Protein AF-0000000067799748 (afdb_homodimer)

Secondary structure (DSSP, 8-state):
---HHHHHHHHSS--GGGHHHHHHHHHTS-HHHHHHHHSPPHHHHHHHHHHHHHHT-HHHHHHHHHHHHHHHT---SS--SS-SS--EEEEETTEEEEEEESSTT--EEEEESS--PPPHHHHHHHHHH-TTSEEEEETTEEEEE-------EEEE---TT-SSEEEEEETTTEEEEEES-HHHHHHHHGGGTTS-EEEEEETTEEEEEEE--/---HHHHHHHHSS--GGGHHHHHHHHHTS-HHHHHHHHSPPHHHHHHHHHHHHHHT-HHHHHHHHHHHHHHHT---SS--SS-SS--EEEEETTEEEEEEESSTT--EEEEESS--PPPHHHHHHHHHH-TTSEEEEETTEEEEE-------EEEE---TT-SSEEEEEETTTEEEEEES-HHHHHHHHGGGTTS-EEEEEETTEEEEEEE--

Radius of gyration: 33.28 Å; Cα contacts (8 Å, |Δi|>4): 737; chains: 2; bounding box: 41×107×62 Å

Organism: Streptococcus thermophilus (strain ATCC BAA-250 / LMG 18311) (NCBI:txid264199)

pLDDT: mean 95.63, std 4.51, range [60.34, 98.88]

Nearest PDB structures (foldseek):
  6cav-assembly3_C  TM=5.527E-01  e=1.254E+00  Staphylococcus aureus
  6cey-assembly1_A  TM=5.539E-01  e=3.756E+00  Staphylococcus aureus
  5iqe-assembly3_C  TM=5.454E-01  e=5.013E+00  Staphylococcus aureus
  4ork-assembly4_D  TM=4.408E-01  e=6.316E+00  Staphylococcus aureus
  6cav-assembly3_C  TM=5.536E-01  e=1.122E+00  Staphylococcus aureus

Structure (mmCIF, N/CA/C/O backbone):
data_AF-0000000067799748-model_v1
#
loop_
_entity.id
_entity.type
_entity.pdbx_description
1 polymer 'Cystathionine beta-lyase'
#
loop_
_atom_site.group_PDB
_atom_site.id
_atom_site.type_symbol
_atom_site.label_atom_id
_atom_site.label_alt_id
_atom_site.label_comp_id
_atom_site.label_asym_id
_atom_site.label_entity_id
_atom_site.label_seq_id
_atom_site.pdbx_PDB_ins_code
_atom_site.Cartn_x
_atom_site.Cartn_y
_atom_site.Cartn_z
_atom_site.occupancy
_atom_site.B_iso_or_equiv
_atom_site.auth_seq_id
_atom_site.auth_comp_id
_atom_site.auth_asym_id
_atom_site.auth_atom_id
_atom_site.pdbx_PDB_model_num
ATOM 1 N N . MET A 1 1 ? -21.672 -11.555 3.205 1 62.06 1 MET A N 1
ATOM 2 C CA . MET A 1 1 ? -21.219 -10.375 2.467 1 62.06 1 MET A CA 1
ATOM 3 C C . MET A 1 1 ? -19.719 -10.148 2.658 1 62.06 1 MET A C 1
ATOM 5 O O . MET A 1 1 ? -19.188 -10.406 3.736 1 62.06 1 MET A O 1
ATOM 9 N N . THR A 1 2 ? -19.016 -10.039 1.587 1 78.75 2 THR A N 1
ATOM 10 C CA . THR A 1 2 ? -17.578 -9.844 1.693 1 78.75 2 THR A CA 1
ATOM 11 C C . THR A 1 2 ? -17.266 -8.641 2.582 1 78.75 2 THR A C 1
ATOM 13 O O . THR A 1 2 ? -17.859 -7.578 2.441 1 78.75 2 THR A O 1
ATOM 16 N N . ASP A 1 3 ? -16.5 -8.992 3.641 1 93.56 3 ASP A N 1
ATOM 17 C CA . ASP A 1 3 ? -16.047 -7.918 4.523 1 93.56 3 ASP A CA 1
ATOM 18 C C . ASP A 1 3 ? -14.773 -7.27 3.998 1 93.56 3 ASP A C 1
ATOM 20 O O . ASP A 1 3 ? -13.672 -7.645 4.398 1 93.56 3 ASP A O 1
ATOM 24 N N . TYR A 1 4 ? -14.945 -6.273 3.139 1 96.44 4 TYR A N 1
ATOM 25 C CA . TYR A 1 4 ? -13.828 -5.617 2.469 1 96.44 4 TYR A CA 1
ATOM 26 C C . TYR A 1 4 ? -12.914 -4.941 3.48 1 96.44 4 TYR A C 1
ATOM 28 O O . TYR A 1 4 ? -11.695 -4.871 3.277 1 96.44 4 TYR A O 1
ATOM 36 N N . MET A 1 5 ? -13.484 -4.461 4.562 1 96.38 5 MET A N 1
ATOM 37 C CA . MET A 1 5 ? -12.68 -3.803 5.59 1 96.38 5 MET A CA 1
ATOM 38 C C . MET A 1 5 ? -11.719 -4.789 6.242 1 96.38 5 MET A C 1
ATOM 40 O O . MET A 1 5 ? -10.531 -4.492 6.402 1 96.38 5 MET A O 1
ATOM 44 N N . ASP A 1 6 ? -12.258 -5.902 6.594 1 96.88 6 ASP A N 1
ATOM 45 C CA 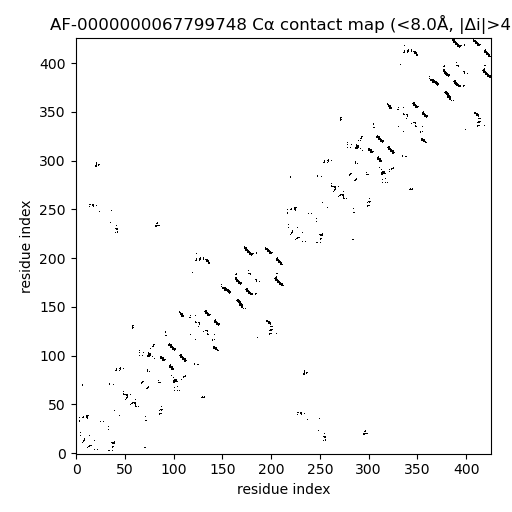. ASP A 1 6 ? -11.422 -6.93 7.211 1 96.88 6 ASP A CA 1
ATOM 46 C C . ASP A 1 6 ? -10.328 -7.402 6.25 1 96.88 6 ASP A C 1
ATOM 48 O O . ASP A 1 6 ? -9.188 -7.621 6.66 1 96.88 6 ASP A O 1
ATOM 52 N N . LEU A 1 7 ? -10.656 -7.566 4.996 1 97.56 7 LEU A N 1
ATOM 53 C CA . LEU A 1 7 ? -9.688 -7.992 3.99 1 97.56 7 LEU A CA 1
ATOM 54 C C . LEU A 1 7 ? -8.602 -6.938 3.807 1 97.56 7 LEU A C 1
ATOM 56 O O . LEU A 1 7 ? -7.422 -7.277 3.662 1 97.56 7 LEU A O 1
ATOM 60 N N . ALA A 1 8 ? -8.984 -5.684 3.818 1 97.44 8 ALA A N 1
ATOM 61 C CA . ALA A 1 8 ? -8.023 -4.594 3.672 1 97.44 8 ALA A CA 1
ATOM 62 C C . ALA A 1 8 ? -7.02 -4.594 4.82 1 97.44 8 ALA A C 1
ATOM 64 O O . ALA A 1 8 ? -5.824 -4.387 4.605 1 97.44 8 ALA A O 1
ATOM 65 N N . LEU A 1 9 ? -7.496 -4.824 6.016 1 96.81 9 LEU A N 1
ATOM 66 C CA . LEU A 1 9 ? -6.641 -4.84 7.199 1 96.81 9 LEU A CA 1
ATOM 67 C C . LEU A 1 9 ? -5.719 -6.055 7.188 1 96.81 9 LEU A C 1
ATOM 69 O O . LEU A 1 9 ? -4.57 -5.973 7.629 1 96.81 9 LEU A O 1
ATOM 73 N N . LYS A 1 10 ? -6.18 -7.113 6.668 1 96.31 10 LYS A N 1
ATOM 74 C CA . LYS A 1 10 ? -5.426 -8.367 6.684 1 96.31 10 LYS A CA 1
ATOM 75 C C . LYS A 1 10 ? -4.402 -8.406 5.551 1 96.31 10 LYS A C 1
ATOM 77 O O . LYS A 1 10 ? -3.268 -8.844 5.75 1 96.31 10 LYS A O 1
ATOM 82 N N . TYR A 1 11 ? -4.766 -7.895 4.328 1 95.94 11 TYR A N 1
ATOM 83 C CA . TYR A 1 11 ? -3.924 -8.125 3.16 1 95.94 11 TYR A CA 1
ATOM 84 C C . TYR A 1 11 ? -3.471 -6.801 2.547 1 95.94 11 TYR A C 1
ATOM 86 O O . TYR A 1 11 ? -2.465 -6.754 1.838 1 95.94 11 TYR A O 1
ATOM 94 N N . GLY A 1 12 ? -4.258 -5.699 2.746 1 94.44 12 GLY A N 1
ATOM 95 C CA . GLY A 1 12 ? -4.133 -4.504 1.926 1 94.44 12 GLY A CA 1
ATOM 96 C C . GLY A 1 12 ? -3.156 -3.49 2.492 1 94.44 12 GLY A C 1
ATOM 97 O O . GLY A 1 12 ? -2.98 -2.408 1.929 1 94.44 12 GLY A O 1
ATOM 98 N N . GLY A 1 13 ? -2.545 -3.783 3.623 1 93.88 13 GLY A N 1
ATOM 99 C CA . GLY A 1 13 ? -1.58 -2.871 4.215 1 93.88 13 GLY A CA 1
ATOM 100 C C . GLY A 1 13 ? -2.229 -1.753 5.012 1 93.88 13 GLY A C 1
ATOM 101 O O . GLY A 1 13 ? -1.591 -0.737 5.297 1 93.88 13 GLY A O 1
ATOM 102 N N . PHE A 1 14 ? -3.445 -1.828 5.324 1 96.88 14 PHE A N 1
ATOM 103 C CA . PHE A 1 14 ? -4.164 -0.849 6.133 1 96.88 14 PHE A CA 1
ATOM 104 C C . PHE A 1 14 ? -4.199 -1.275 7.594 1 96.88 14 PHE A C 1
ATOM 106 O O . PHE A 1 14 ? -4.059 -2.461 7.906 1 96.88 14 PHE A O 1
ATOM 113 N N . THR A 1 15 ? -4.301 -0.335 8.438 1 97.25 15 THR A N 1
ATOM 114 C CA . THR A 1 15 ? -4.422 -0.581 9.875 1 97.25 15 THR A CA 1
ATOM 115 C C . THR A 1 15 ? -5.734 -0.018 10.406 1 97.25 15 THR A C 1
ATOM 117 O O . THR A 1 15 ? -6.523 0.559 9.656 1 97.25 15 THR A O 1
ATOM 120 N N . SER A 1 16 ? -5.934 -0.187 11.711 1 96.75 16 SER A N 1
ATOM 121 C CA . SER A 1 16 ? -7.137 0.32 12.359 1 96.75 16 SER A CA 1
ATOM 122 C C . SER A 1 16 ? -7.215 1.841 12.266 1 96.75 16 SER A C 1
ATOM 124 O O . SER A 1 16 ? -8.305 2.414 12.289 1 96.75 16 SER A O 1
ATOM 126 N N . LEU A 1 17 ? -6.148 2.496 12.07 1 96.5 17 LEU A N 1
ATOM 127 C CA . LEU A 1 17 ? -6.09 3.953 11.984 1 96.5 17 LEU A CA 1
ATOM 128 C C . LEU A 1 17 ? -6.59 4.441 10.625 1 96.5 17 LEU A C 1
ATOM 130 O O . LEU A 1 17 ? -6.852 5.633 10.453 1 96.5 17 LEU A O 1
ATOM 134 N N . ASP A 1 18 ? -6.816 3.521 9.719 1 98.25 18 ASP A N 1
ATOM 135 C CA . ASP A 1 18 ? -7.195 3.885 8.352 1 98.25 18 ASP A CA 1
ATOM 136 C C . ASP A 1 18 ? -8.68 3.621 8.102 1 98.25 18 ASP A C 1
ATOM 138 O O . ASP A 1 18 ? -9.18 3.861 7.004 1 98.25 18 ASP A O 1
ATOM 142 N N . LYS A 1 19 ? -9.43 3.162 9.062 1 97.12 19 LYS A N 1
ATOM 143 C CA . LYS A 1 19 ? -10.758 2.592 8.859 1 97.12 19 LYS A CA 1
ATOM 144 C C . LYS A 1 19 ? -11.719 3.631 8.289 1 97.12 19 LYS A C 1
ATOM 146 O O . LYS A 1 19 ? -12.5 3.332 7.383 1 97.12 19 LYS A O 1
ATOM 151 N N . VAL A 1 20 ? -11.758 4.879 8.836 1 97.62 20 VAL A N 1
ATOM 152 C CA . VAL A 1 20 ? -12.688 5.902 8.375 1 97.62 20 VAL A CA 1
ATOM 153 C C . VAL A 1 20 ? -12.391 6.262 6.922 1 97.62 20 VAL A C 1
ATOM 155 O O . VAL A 1 20 ? -13.297 6.324 6.09 1 97.62 20 VAL A O 1
ATOM 158 N N . TYR A 1 21 ? -11.156 6.453 6.645 1 97.5 21 TYR A N 1
ATOM 159 C CA . TYR A 1 21 ? -10.719 6.746 5.281 1 97.5 21 TYR A CA 1
ATOM 160 C C . TYR A 1 21 ? -11.117 5.633 4.328 1 97.5 21 TYR A C 1
ATOM 162 O O . TYR A 1 21 ? -11.641 5.895 3.24 1 97.5 21 TYR A O 1
ATOM 170 N N . LEU A 1 22 ? -10.859 4.387 4.73 1 97.12 22 LEU A N 1
ATOM 171 C CA . LEU A 1 22 ? -11.148 3.221 3.908 1 97.12 22 LEU A CA 1
ATOM 172 C C . LEU A 1 22 ? -12.641 3.115 3.627 1 97.12 22 LEU A C 1
ATOM 174 O O . LEU A 1 22 ? -13.047 2.836 2.496 1 97.12 22 LEU A O 1
ATOM 178 N N . GLN A 1 23 ? -13.406 3.326 4.672 1 97.12 23 GLN A N 1
ATOM 179 C CA . GLN A 1 23 ? -14.859 3.271 4.512 1 97.12 23 GLN A CA 1
ATOM 180 C C . GLN A 1 23 ? -15.328 4.27 3.457 1 97.12 23 GLN A C 1
ATOM 182 O O . GLN A 1 23 ? -16.125 3.926 2.586 1 97.12 23 GLN A O 1
ATOM 187 N N . ASN A 1 24 ? -14.836 5.473 3.516 1 96.81 24 ASN A N 1
ATOM 188 C CA . ASN A 1 24 ? -15.211 6.508 2.557 1 96.81 24 ASN A CA 1
ATOM 189 C C . ASN A 1 24 ? -14.734 6.168 1.148 1 96.81 24 ASN A C 1
ATOM 191 O O . ASN A 1 24 ? -15.484 6.309 0.181 1 96.81 24 ASN A O 1
ATOM 195 N N . THR A 1 25 ? -13.469 5.684 1.046 1 96.25 25 THR A N 1
ATOM 196 C CA . THR A 1 25 ? -12.852 5.398 -0.243 1 96.25 25 THR A CA 1
ATOM 197 C C . THR A 1 25 ? -13.578 4.258 -0.951 1 96.25 25 THR A C 1
ATOM 199 O O . THR A 1 25 ? -13.82 4.324 -2.158 1 96.25 25 THR A O 1
ATOM 202 N N . LEU A 1 26 ? -13.953 3.221 -0.191 1 96.56 26 LEU A N 1
ATOM 203 C CA . LEU A 1 26 ? -14.547 2.021 -0.775 1 96.56 26 LEU A CA 1
ATOM 204 C C . LEU A 1 26 ? -16.031 2.238 -1.079 1 96.56 26 LEU A C 1
ATOM 206 O O . LEU A 1 26 ? -16.609 1.509 -1.883 1 96.56 26 LEU A O 1
ATOM 210 N N . SER A 1 27 ? -16.641 3.23 -0.465 1 94.69 27 SER A N 1
ATOM 211 C CA . SER A 1 27 ? -18.078 3.387 -0.496 1 94.69 27 SER A CA 1
ATOM 212 C C . SER A 1 27 ? -18.578 3.609 -1.918 1 94.69 27 SER A C 1
ATOM 214 O O . SER A 1 27 ? -19.703 3.211 -2.258 1 94.69 27 SER A O 1
ATOM 216 N N . ASP A 1 28 ? -17.828 4.16 -2.789 1 88.88 28 ASP A N 1
ATOM 217 C CA . ASP A 1 28 ? -18.312 4.492 -4.121 1 88.88 28 ASP A CA 1
ATOM 218 C C . ASP A 1 28 ? -17.75 3.535 -5.168 1 88.88 28 ASP A C 1
ATOM 220 O O . ASP A 1 28 ? -17.969 3.723 -6.367 1 88.88 28 ASP A O 1
ATOM 224 N N . LEU A 1 29 ? -17.125 2.518 -4.785 1 95.38 29 LEU A N 1
ATOM 225 C CA . LEU A 1 29 ? -16.5 1.579 -5.707 1 95.38 29 LEU A CA 1
ATOM 226 C C . LEU A 1 29 ? -17.375 0.35 -5.914 1 95.38 29 LEU A C 1
ATOM 228 O O . LEU A 1 29 ? -18.125 -0.037 -5.02 1 95.38 29 LEU A O 1
ATOM 232 N N . SER A 1 30 ? -17.312 -0.244 -7.125 1 95.81 30 SER A N 1
ATOM 233 C CA . SER A 1 30 ? -17.922 -1.551 -7.359 1 95.81 30 SER A CA 1
ATOM 234 C C . SER A 1 30 ? -17.188 -2.646 -6.594 1 95.81 30 SER A C 1
ATOM 236 O O . SER A 1 30 ? -16.094 -2.424 -6.086 1 95.81 30 SER A O 1
ATOM 238 N N . ASP A 1 31 ? -17.828 -3.822 -6.504 1 95.12 31 ASP A N 1
ATOM 239 C CA . ASP A 1 31 ? -17.203 -4.938 -5.793 1 95.12 31 ASP A CA 1
ATOM 240 C C . ASP A 1 31 ? -15.828 -5.258 -6.379 1 95.12 31 ASP A C 1
ATOM 242 O O . ASP A 1 31 ? -14.859 -5.453 -5.637 1 95.12 31 ASP A O 1
ATOM 246 N N . ASN A 1 32 ? -15.719 -5.25 -7.73 1 94.5 32 ASN A N 1
ATOM 247 C CA . ASN A 1 32 ? -14.445 -5.547 -8.375 1 94.5 32 ASN A CA 1
ATOM 248 C C . ASN A 1 32 ? -13.406 -4.469 -8.078 1 94.5 32 ASN A C 1
ATOM 250 O O . ASN A 1 32 ? -12.234 -4.777 -7.871 1 94.5 32 ASN A O 1
ATOM 254 N N . GLN A 1 33 ? -13.906 -3.246 -8.078 1 95.69 33 GLN A N 1
ATOM 255 C CA . GLN A 1 33 ? -13.008 -2.135 -7.789 1 95.69 33 GLN A CA 1
ATOM 256 C C . GLN A 1 33 ? -12.531 -2.17 -6.34 1 95.69 33 GLN A C 1
ATOM 258 O O . GLN A 1 33 ? -11.375 -1.855 -6.051 1 95.69 33 GLN A O 1
ATOM 263 N N . LYS A 1 34 ? -13.414 -2.516 -5.418 1 96.75 34 LYS A N 1
ATOM 264 C CA . LYS A 1 34 ? -13.047 -2.66 -4.012 1 96.75 34 LYS A CA 1
ATOM 265 C C . LYS A 1 34 ? -11.961 -3.719 -3.838 1 96.75 34 LYS A C 1
ATOM 267 O O . LYS A 1 34 ? -10.977 -3.494 -3.129 1 96.75 34 LYS A O 1
ATOM 272 N N . LEU A 1 35 ? -12.125 -4.82 -4.496 1 96.5 35 LEU A N 1
ATOM 273 C CA . LEU A 1 35 ? -11.148 -5.902 -4.398 1 96.5 35 LEU A CA 1
ATOM 274 C C . LEU A 1 35 ? -9.797 -5.465 -4.945 1 96.5 35 LEU A C 1
ATOM 276 O O . LEU A 1 35 ? -8.758 -5.738 -4.336 1 96.5 35 LEU A O 1
ATOM 280 N N . ALA A 1 36 ? -9.836 -4.781 -6.078 1 96.44 36 ALA A N 1
ATOM 281 C CA . ALA A 1 36 ? -8.586 -4.293 -6.656 1 96.44 36 ALA A CA 1
ATOM 282 C C . ALA A 1 36 ? -7.887 -3.316 -5.715 1 96.44 36 ALA A C 1
ATOM 284 O O . ALA A 1 36 ? -6.664 -3.342 -5.578 1 96.44 36 ALA A O 1
ATOM 285 N N . PHE A 1 37 ? -8.664 -2.506 -5.082 1 96.81 37 PHE A N 1
ATOM 286 C CA . PHE A 1 37 ? -8.141 -1.466 -4.203 1 96.81 37 PHE A CA 1
ATOM 287 C C . PHE A 1 37 ? -7.41 -2.078 -3.012 1 96.81 37 PHE A C 1
ATOM 289 O O . PHE A 1 37 ? -6.402 -1.538 -2.549 1 96.81 37 PHE A O 1
ATOM 296 N N . ILE A 1 38 ? -7.895 -3.248 -2.533 1 97.38 38 ILE A N 1
ATOM 297 C CA . ILE A 1 38 ? -7.355 -3.779 -1.286 1 97.38 38 ILE A CA 1
ATOM 298 C C . ILE A 1 38 ? -6.371 -4.906 -1.59 1 97.38 38 ILE A C 1
ATOM 300 O O . ILE A 1 38 ? -5.777 -5.484 -0.676 1 97.38 38 ILE A O 1
ATOM 304 N N . THR A 1 39 ? -6.168 -5.293 -2.814 1 97.94 39 THR A N 1
ATOM 305 C CA . THR A 1 39 ? -5.234 -6.344 -3.217 1 97.94 39 THR A CA 1
ATOM 306 C C . THR A 1 39 ? -3.807 -5.809 -3.26 1 97.94 39 THR A C 1
ATOM 308 O O . THR A 1 39 ? -3.549 -4.758 -3.85 1 97.94 39 THR A O 1
ATOM 311 N N . PRO A 1 40 ? -2.861 -6.504 -2.643 1 97.69 40 PRO A N 1
ATOM 312 C CA . PRO A 1 40 ? -1.464 -6.086 -2.76 1 97.69 40 PRO A CA 1
ATOM 313 C C . PRO A 1 40 ? -0.963 -6.094 -4.203 1 97.69 40 PRO A C 1
ATOM 315 O O . PRO A 1 40 ? -1.435 -6.891 -5.02 1 97.69 40 PRO A O 1
ATOM 318 N N . PRO A 1 41 ? -0.02 -5.223 -4.5 1 97.44 41 PRO A N 1
ATOM 319 C CA . PRO A 1 41 ? 0.591 -5.25 -5.832 1 97.44 41 PRO A CA 1
ATOM 320 C C . PRO A 1 41 ? 1.232 -6.598 -6.156 1 97.44 41 PRO A C 1
ATOM 322 O O . PRO A 1 41 ? 1.677 -7.309 -5.25 1 97.44 41 PRO A O 1
ATOM 325 N N . PRO A 1 42 ? 1.328 -6.863 -7.465 1 98.38 42 PRO A N 1
ATOM 326 C CA . PRO A 1 42 ? 1.967 -8.109 -7.887 1 98.38 42 PRO A CA 1
ATOM 327 C C . PRO A 1 42 ? 3.371 -8.281 -7.312 1 98.38 42 PRO A C 1
ATOM 329 O O . PRO A 1 42 ? 3.732 -9.375 -6.871 1 98.38 42 PRO A O 1
ATOM 332 N N . SER A 1 43 ? 4.164 -7.262 -7.281 1 98.19 43 SER A N 1
ATOM 333 C CA . SER A 1 43 ? 5.531 -7.336 -6.773 1 98.19 43 SER A CA 1
ATOM 334 C C . SER A 1 43 ? 5.551 -7.785 -5.316 1 98.19 43 SER A C 1
ATOM 336 O O . SER A 1 43 ? 6.422 -8.562 -4.91 1 98.19 43 SER A O 1
ATOM 338 N N . VAL A 1 44 ? 4.605 -7.289 -4.551 1 97.88 44 VAL A N 1
ATOM 339 C CA . VAL A 1 44 ? 4.531 -7.629 -3.133 1 97.88 44 VAL A CA 1
ATOM 340 C C . VAL A 1 44 ? 4.098 -9.086 -2.975 1 97.88 44 VAL A C 1
ATOM 342 O O . VAL A 1 44 ? 4.688 -9.836 -2.189 1 97.88 44 VAL A O 1
ATOM 345 N N . ILE A 1 45 ? 3.09 -9.5 -3.707 1 98.69 45 ILE A N 1
ATOM 346 C CA . ILE A 1 45 ? 2.6 -10.875 -3.658 1 98.69 45 ILE A CA 1
ATOM 347 C C . ILE A 1 45 ? 3.723 -11.836 -4.039 1 98.69 45 ILE A C 1
ATOM 349 O O . ILE A 1 45 ? 3.938 -12.844 -3.363 1 98.69 45 ILE A O 1
ATOM 353 N N . ASN A 1 46 ? 4.426 -11.523 -5.086 1 98.69 46 ASN A N 1
ATOM 354 C CA . ASN A 1 46 ? 5.52 -12.375 -5.539 1 98.69 46 ASN A CA 1
ATOM 355 C C . ASN A 1 46 ? 6.664 -12.406 -4.527 1 98.69 46 ASN A C 1
ATOM 357 O O . ASN A 1 46 ? 7.285 -13.445 -4.316 1 98.69 46 ASN A O 1
ATOM 361 N N . ALA A 1 47 ? 6.918 -11.266 -3.918 1 98.44 47 ALA A N 1
ATOM 362 C CA . ALA A 1 47 ? 7.969 -11.211 -2.904 1 98.44 47 ALA A CA 1
ATOM 363 C C . ALA A 1 47 ? 7.617 -12.086 -1.705 1 98.44 47 ALA A C 1
ATOM 365 O O . ALA A 1 47 ? 8.461 -12.844 -1.216 1 98.44 47 ALA A O 1
ATOM 366 N N . TYR A 1 48 ? 6.41 -11.969 -1.231 1 98.38 48 TYR A N 1
ATOM 367 C CA . TYR A 1 48 ? 5.992 -12.781 -0.091 1 98.38 48 TYR A CA 1
ATOM 368 C C . TYR A 1 48 ? 5.977 -14.258 -0.448 1 98.38 48 TYR A C 1
ATOM 370 O O . TYR A 1 48 ? 6.422 -15.102 0.341 1 98.38 48 TYR A O 1
ATOM 378 N N . PHE A 1 49 ? 5.516 -14.594 -1.574 1 98.88 49 PHE A N 1
ATOM 379 C CA . PHE A 1 49 ? 5.523 -15.969 -2.049 1 98.88 49 PHE A CA 1
ATOM 380 C C . PHE A 1 49 ? 6.938 -16.531 -2.049 1 98.88 49 PHE A C 1
ATOM 382 O O . PHE A 1 49 ? 7.176 -17.625 -1.537 1 98.88 49 PHE A O 1
ATOM 389 N N . ALA A 1 50 ? 7.832 -15.805 -2.641 1 98.69 50 ALA A N 1
ATOM 390 C CA . ALA A 1 50 ? 9.219 -16.234 -2.742 1 98.69 50 ALA A CA 1
ATOM 391 C C . ALA A 1 50 ? 9.836 -16.438 -1.36 1 98.69 50 ALA A C 1
ATOM 393 O O . ALA A 1 50 ? 10.586 -17.391 -1.135 1 98.69 50 ALA A O 1
ATOM 394 N N . GLU A 1 51 ? 9.516 -15.539 -0.479 1 98.81 51 GLU A N 1
ATOM 395 C CA . GLU A 1 51 ? 10.047 -15.641 0.877 1 98.81 51 GLU A CA 1
ATOM 396 C C . GLU A 1 51 ? 9.539 -16.891 1.575 1 98.81 51 GLU A C 1
ATOM 398 O O . GLU A 1 51 ? 10.32 -17.625 2.188 1 98.81 51 GLU A O 1
ATOM 403 N N . ILE A 1 52 ? 8.289 -17.125 1.483 1 98.75 52 ILE A N 1
ATOM 404 C CA . ILE A 1 52 ? 7.707 -18.297 2.107 1 98.75 52 ILE A CA 1
ATOM 405 C C . ILE A 1 52 ? 8.266 -19.562 1.451 1 98.75 52 ILE A C 1
ATOM 407 O O . ILE A 1 52 ? 8.602 -20.531 2.139 1 98.75 52 ILE A O 1
ATOM 411 N N . TYR A 1 53 ? 8.414 -19.516 0.159 1 98.81 53 TYR A N 1
ATOM 412 C CA . TYR A 1 53 ? 8.969 -20.641 -0.59 1 98.81 53 TYR A CA 1
ATOM 413 C C . TYR A 1 53 ? 10.367 -20.984 -0.091 1 98.81 53 TYR A C 1
ATOM 415 O O . TYR A 1 53 ? 10.688 -22.156 0.11 1 98.81 53 TYR A O 1
ATOM 423 N N . GLN A 1 54 ? 11.164 -19.953 0.119 1 98.5 54 GLN A N 1
ATOM 424 C CA . GLN A 1 54 ? 12.562 -20.125 0.498 1 98.5 54 GLN A CA 1
ATOM 425 C C . GLN A 1 54 ? 12.688 -20.5 1.973 1 98.5 54 GLN A C 1
ATOM 427 O O . GLN A 1 54 ? 13.484 -21.375 2.332 1 98.5 54 GLN A O 1
ATOM 432 N N . LYS A 1 55 ? 11.852 -19.906 2.801 1 98.62 55 LYS A N 1
ATOM 433 C CA . LYS A 1 55 ? 12.047 -20.016 4.242 1 98.62 55 LYS A CA 1
ATOM 434 C C . LYS A 1 55 ? 11.258 -21.188 4.82 1 98.62 55 LYS A C 1
ATOM 436 O O . LYS A 1 55 ? 11.602 -21.719 5.875 1 98.62 55 LYS A O 1
ATOM 441 N N . GLN A 1 56 ? 10.234 -21.484 4.199 1 98.62 56 GLN A N 1
ATOM 442 C CA . GLN A 1 56 ? 9.367 -22.547 4.723 1 98.62 56 GLN A CA 1
ATOM 443 C C . GLN A 1 56 ? 9.328 -23.75 3.781 1 98.62 56 GLN A C 1
ATOM 445 O O . GLN A 1 56 ? 10.047 -24.719 3.98 1 98.62 56 GLN A O 1
ATOM 450 N N . SER A 1 57 ? 8.508 -23.641 2.666 1 98.62 57 SER A N 1
ATOM 451 C CA . SER A 1 57 ? 8.414 -24.75 1.707 1 98.62 57 SER A CA 1
ATOM 452 C C . SER A 1 57 ? 7.59 -24.344 0.49 1 98.62 57 SER A C 1
ATOM 454 O O . SER A 1 57 ? 6.805 -23.391 0.551 1 98.62 57 SER A O 1
ATOM 456 N N . PRO A 1 58 ? 7.746 -25.094 -0.563 1 98.62 58 PRO A N 1
ATOM 457 C CA . PRO A 1 58 ? 6.859 -24.875 -1.709 1 98.62 58 PRO A CA 1
ATOM 458 C C . PRO A 1 58 ? 5.379 -24.969 -1.341 1 98.62 58 PRO A C 1
ATOM 460 O O . PRO A 1 58 ? 4.566 -24.172 -1.797 1 98.62 58 PRO A O 1
ATOM 463 N N . GLU A 1 59 ? 5.09 -25.922 -0.511 1 98.56 59 GLU A N 1
ATOM 464 C CA . GLU A 1 59 ? 3.699 -26.125 -0.117 1 98.56 59 GLU A CA 1
ATOM 465 C C . GLU A 1 59 ? 3.174 -24.922 0.672 1 98.56 59 GLU A C 1
ATOM 467 O O . GLU A 1 59 ? 2.057 -24.453 0.438 1 98.56 59 GLU A O 1
ATOM 472 N N . ALA A 1 60 ? 3.98 -24.453 1.571 1 98.81 60 ALA A N 1
ATOM 473 C CA . ALA A 1 60 ? 3.58 -23.281 2.354 1 98.81 60 ALA A CA 1
ATOM 474 C C . ALA A 1 60 ? 3.338 -22.078 1.453 1 98.81 60 ALA A C 1
ATOM 476 O O . ALA A 1 60 ? 2.387 -21.312 1.661 1 98.81 60 ALA A O 1
ATOM 477 N N . ALA A 1 61 ? 4.176 -21.891 0.482 1 98.81 61 ALA A N 1
ATOM 478 C CA . ALA A 1 61 ? 4.051 -20.766 -0.443 1 98.81 61 ALA A CA 1
ATOM 479 C C . ALA A 1 61 ? 2.775 -20.875 -1.272 1 98.81 61 ALA A C 1
ATOM 481 O O . ALA A 1 61 ? 2.051 -19.891 -1.438 1 98.81 61 ALA A O 1
ATOM 482 N N . THR A 1 62 ? 2.539 -22.078 -1.762 1 98.81 62 THR A N 1
ATOM 483 C CA . THR A 1 62 ? 1.344 -22.25 -2.58 1 98.81 62 THR A CA 1
ATOM 484 C C . THR A 1 62 ? 0.085 -22.141 -1.724 1 98.81 62 THR A C 1
ATOM 486 O O . THR A 1 62 ? -0.952 -21.672 -2.189 1 98.81 62 THR A O 1
ATOM 489 N N . ASP A 1 63 ? 0.12 -22.594 -0.459 1 98.62 63 ASP A N 1
ATOM 490 C CA . ASP A 1 63 ? -1.003 -22.422 0.457 1 98.62 63 ASP A CA 1
ATOM 491 C C . ASP A 1 63 ? -1.304 -20.953 0.685 1 98.62 63 ASP A C 1
ATOM 493 O O . ASP A 1 63 ? -2.467 -20.547 0.695 1 98.62 63 ASP A O 1
ATOM 497 N N . TYR A 1 64 ? -0.309 -20.203 0.89 1 98.5 64 TYR A N 1
ATOM 498 C CA . TYR A 1 64 ? -0.447 -18.766 1.019 1 98.5 64 TYR A CA 1
ATOM 499 C C . TYR A 1 64 ? -1.162 -18.172 -0.192 1 98.5 64 TYR A C 1
ATOM 501 O O . TYR A 1 64 ? -2.133 -17.422 -0.045 1 98.5 64 TYR A O 1
ATOM 509 N N . TYR A 1 65 ? -0.632 -18.5 -1.345 1 98.81 65 TYR A N 1
ATOM 510 C CA . TYR A 1 65 ? -1.174 -17.906 -2.564 1 98.81 65 TYR A CA 1
ATOM 511 C C . TYR A 1 65 ? -2.6 -18.391 -2.814 1 98.81 65 TYR A C 1
ATOM 513 O O . TYR A 1 65 ? -3.436 -17.625 -3.312 1 98.81 65 TYR A O 1
ATOM 521 N N . LEU A 1 66 ? -2.875 -19.594 -2.492 1 98.69 66 LEU A N 1
ATOM 522 C CA . LEU A 1 66 ? -4.234 -20.109 -2.633 1 98.69 66 LEU A CA 1
ATOM 523 C C . LEU A 1 66 ? -5.199 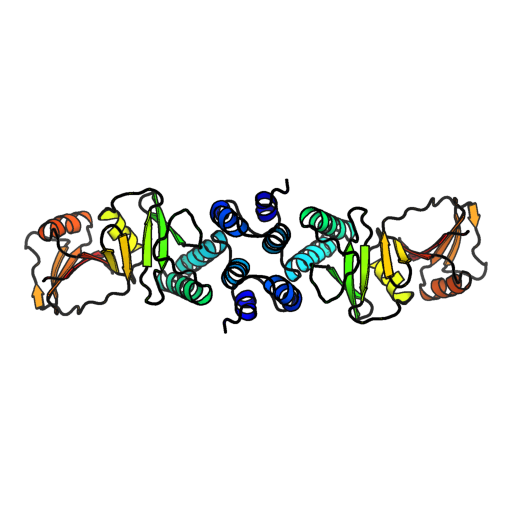-19.344 -1.741 1 98.69 66 LEU A C 1
ATOM 525 O O . LEU A 1 66 ? -6.289 -18.969 -2.18 1 98.69 66 LEU A O 1
ATOM 529 N N . GLU A 1 67 ? -4.844 -19.188 -0.547 1 98.25 67 GLU A N 1
ATOM 530 C CA . GLU A 1 67 ? -5.676 -18.422 0.377 1 98.25 67 GLU A CA 1
ATOM 531 C C . GLU A 1 67 ? -5.926 -17.016 -0.143 1 98.25 67 GLU A C 1
ATOM 533 O O . GLU A 1 67 ? -7.062 -16.531 -0.121 1 98.25 67 GLU A O 1
ATOM 538 N N . LEU A 1 68 ? -4.879 -16.375 -0.582 1 98.19 68 LEU A N 1
ATOM 539 C CA . LEU A 1 68 ? -5.004 -15.031 -1.147 1 98.19 68 LEU A CA 1
ATOM 540 C C . LEU A 1 68 ? -5.973 -15.023 -2.326 1 98.19 68 LEU A C 1
ATOM 542 O O . LEU A 1 68 ? -6.812 -14.133 -2.445 1 98.19 68 LEU A O 1
ATOM 546 N N . SER A 1 69 ? -5.801 -16 -3.164 1 98.44 69 SER A N 1
ATOM 547 C CA . SER A 1 69 ? -6.641 -16.094 -4.355 1 98.44 69 SER A CA 1
ATOM 548 C C . SER A 1 69 ? -8.109 -16.25 -3.982 1 98.44 69 SER A C 1
ATOM 550 O O . SER A 1 69 ? -8.984 -15.656 -4.617 1 98.44 69 SER A O 1
ATOM 552 N N . LYS A 1 70 ? -8.336 -17.031 -2.998 1 97.75 70 LYS A N 1
ATOM 553 C CA . LYS A 1 70 ? -9.703 -17.25 -2.529 1 97.75 70 LYS A CA 1
ATOM 554 C C . LYS A 1 70 ? -10.297 -15.969 -1.944 1 97.75 70 LYS A C 1
ATOM 556 O O . LYS A 1 70 ? -11.414 -15.586 -2.289 1 97.75 70 LYS A O 1
ATOM 561 N N . GLU A 1 71 ? -9.578 -15.336 -1.123 1 97.25 71 GLU A N 1
ATOM 562 C CA . GLU A 1 71 ? -10.078 -14.203 -0.36 1 97.25 71 GLU A CA 1
ATOM 563 C C . GLU A 1 71 ? -10.211 -12.961 -1.24 1 97.25 71 GLU A C 1
ATOM 565 O O . GLU A 1 71 ? -11.125 -12.156 -1.048 1 97.25 71 GLU A O 1
ATOM 570 N N . LEU A 1 72 ? -9.375 -12.82 -2.24 1 97.62 72 LEU A N 1
ATOM 571 C CA . LEU A 1 72 ? -9.328 -11.586 -3.016 1 97.62 72 LEU A CA 1
ATOM 572 C C . LEU A 1 72 ? -9.789 -11.836 -4.449 1 97.62 72 LEU A C 1
ATOM 574 O O . LEU A 1 72 ? -9.656 -10.953 -5.305 1 97.62 72 LEU A O 1
ATOM 578 N N . ASN A 1 73 ? -10.289 -13.023 -4.676 1 97.06 73 ASN A N 1
ATOM 579 C CA . ASN A 1 73 ? -10.852 -13.367 -5.977 1 97.06 73 ASN A CA 1
ATOM 580 C C . ASN A 1 73 ? -9.82 -13.203 -7.094 1 97.06 73 ASN A C 1
ATOM 582 O O . ASN A 1 73 ? -10.07 -12.5 -8.07 1 97.06 73 ASN A O 1
ATOM 586 N N . LEU A 1 74 ? -8.711 -13.898 -6.941 1 98.12 74 LEU A N 1
ATOM 587 C CA . LEU A 1 74 ? -7.633 -13.773 -7.914 1 98.12 74 LEU A CA 1
ATOM 588 C C . LEU A 1 74 ? -7.637 -14.945 -8.891 1 98.12 74 LEU A C 1
ATOM 590 O O . LEU A 1 74 ? -6.734 -15.078 -9.719 1 98.12 74 LEU A O 1
ATOM 594 N N . PHE A 1 75 ? -8.648 -15.844 -8.844 1 98.56 75 PHE A N 1
ATOM 595 C CA . PHE A 1 75 ? -8.758 -16.953 -9.781 1 98.56 75 PHE A CA 1
ATOM 596 C C . PHE A 1 75 ? -8.859 -16.438 -11.211 1 98.56 75 PHE A C 1
ATOM 598 O O . PHE A 1 75 ? -9.547 -15.453 -11.477 1 98.56 75 PHE A O 1
ATOM 605 N N . ASN A 1 76 ? -8.164 -17.109 -12.102 1 97.44 76 ASN A N 1
ATOM 606 C CA . ASN A 1 76 ? -8.164 -16.734 -13.508 1 97.44 76 ASN A CA 1
ATOM 607 C C . ASN A 1 76 ? -8.07 -17.938 -14.422 1 97.44 76 ASN A C 1
ATOM 609 O O . ASN A 1 76 ? -6.988 -18.516 -14.602 1 97.44 76 ASN A O 1
ATOM 613 N N . PRO A 1 77 ? -9.156 -18.297 -15.062 1 96.25 77 PRO A N 1
ATOM 614 C CA . PRO A 1 77 ? -9.148 -19.484 -15.93 1 96.25 77 PRO A CA 1
ATOM 615 C C . PRO A 1 77 ? -8.469 -19.234 -17.266 1 96.25 77 PRO A C 1
ATOM 617 O O . PRO A 1 77 ? -8.172 -20.172 -18.016 1 96.25 77 PRO A O 1
ATOM 620 N N . VAL A 1 78 ? -8.297 -17.969 -17.656 1 95.62 78 VAL A N 1
ATOM 621 C CA . VAL A 1 78 ? -7.656 -17.625 -18.922 1 95.62 78 VAL A CA 1
ATOM 622 C C . VAL A 1 78 ? -6.602 -16.547 -18.688 1 95.62 78 VAL A C 1
ATOM 624 O O . VAL A 1 78 ? -6.73 -15.43 -19.188 1 95.62 78 VAL A O 1
ATOM 627 N N . PRO A 1 79 ? -5.559 -16.906 -18.016 1 96.25 79 PRO A N 1
ATOM 628 C CA . PRO A 1 79 ? -4.566 -15.898 -17.641 1 96.25 79 PRO A CA 1
ATOM 629 C C . PRO A 1 79 ? -3.635 -15.531 -18.797 1 96.25 79 PRO A C 1
ATOM 631 O O . PRO A 1 79 ? -3.496 -16.297 -19.75 1 96.25 79 PRO A O 1
ATOM 634 N N . SER A 1 80 ? -3.078 -14.406 -18.734 1 96.31 80 SER A N 1
ATOM 635 C CA . SER A 1 80 ? -2.045 -13.922 -19.641 1 96.31 80 SER A CA 1
ATOM 636 C C . SER A 1 80 ? -1.18 -12.859 -18.969 1 96.31 80 SER A C 1
ATOM 638 O O . SER A 1 80 ? -1.45 -12.453 -17.844 1 96.31 80 SER A O 1
ATOM 640 N N . PHE A 1 81 ? -0.197 -12.43 -19.688 1 97.44 81 PHE A N 1
ATOM 641 C CA . PHE A 1 81 ? 0.695 -11.406 -19.156 1 97.44 81 PHE A CA 1
ATOM 642 C C . PHE A 1 81 ? 0.088 -10.023 -19.312 1 97.44 81 PHE A C 1
ATOM 644 O O . PHE A 1 81 ? 0.677 -9.023 -18.891 1 97.44 81 PHE A O 1
ATOM 651 N N . ASP A 1 82 ? -1.135 -10.133 -19.938 1 96.69 82 ASP A N 1
ATOM 652 C CA . ASP A 1 82 ? -1.976 -8.953 -19.75 1 96.69 82 ASP A CA 1
ATOM 653 C C . ASP A 1 82 ? -2.609 -8.945 -18.375 1 96.69 82 ASP A C 1
ATOM 655 O O . ASP A 1 82 ? -3.781 -9.289 -18.219 1 96.69 82 ASP A O 1
ATOM 659 N N . GLU A 1 83 ? -2.041 -8.828 -17.469 1 96.56 83 GLU A N 1
ATOM 660 C CA . GLU A 1 83 ? -2.168 -9 -16.031 1 96.56 83 GLU A CA 1
ATOM 661 C C . GLU A 1 83 ? -3.309 -8.148 -15.469 1 96.56 83 GLU A C 1
ATOM 663 O O . GLU A 1 83 ? -3.072 -7.188 -14.742 1 96.56 83 GLU A O 1
ATOM 668 N N . HIS A 1 84 ? -4.52 -8.664 -15.633 1 95.94 84 HIS A N 1
ATOM 669 C CA . HIS A 1 84 ? -5.695 -8.047 -15.031 1 95.94 84 HIS A CA 1
ATOM 670 C C . HIS A 1 84 ? -5.836 -8.43 -13.562 1 95.94 84 HIS A C 1
ATOM 672 O O . HIS A 1 84 ? -6.504 -7.734 -12.797 1 95.94 84 HIS A O 1
ATOM 678 N N . LYS A 1 85 ? -5.281 -9.547 -13.227 1 97.19 85 LYS A N 1
ATOM 679 C CA . LYS A 1 85 ? -5.121 -10.023 -11.859 1 97.19 85 LYS A CA 1
ATOM 680 C C . LYS A 1 85 ? -3.68 -10.445 -11.586 1 97.19 85 LYS A C 1
ATOM 682 O O . LYS A 1 85 ? -3 -10.969 -12.469 1 97.19 85 LYS A O 1
ATOM 687 N N . PRO A 1 86 ? -3.279 -10.227 -10.32 1 98.25 86 PRO A N 1
ATOM 688 C CA . PRO A 1 86 ? -1.928 -10.688 -9.992 1 98.25 86 PRO A CA 1
ATOM 689 C C . PRO A 1 86 ? -1.755 -12.195 -10.18 1 98.25 86 PRO A C 1
ATOM 691 O O . PRO A 1 86 ? -2.709 -12.953 -10.016 1 98.25 86 PRO A O 1
ATOM 694 N N . PHE A 1 87 ? -0.538 -12.57 -10.586 1 98.75 87 PHE A N 1
ATOM 695 C CA . PHE A 1 87 ? -0.138 -13.977 -10.625 1 98.75 87 PHE A CA 1
ATOM 696 C C . PHE A 1 87 ? 1.31 -14.141 -10.18 1 98.75 87 PHE A C 1
ATOM 698 O O . PHE A 1 87 ? 2.029 -13.148 -10.008 1 98.75 87 PHE A O 1
ATOM 705 N N . ILE A 1 88 ? 1.702 -15.383 -9.938 1 98.88 88 ILE A N 1
ATOM 706 C CA . ILE A 1 88 ? 3.068 -15.68 -9.523 1 98.88 88 ILE A CA 1
ATOM 707 C C . ILE A 1 88 ? 3.959 -15.82 -10.758 1 98.88 88 ILE A C 1
ATOM 709 O O . ILE A 1 88 ? 3.613 -16.531 -11.703 1 98.88 88 ILE A O 1
ATOM 713 N N . ARG A 1 89 ? 5.047 -15.133 -10.727 1 98.44 89 ARG A N 1
ATOM 714 C CA . ARG A 1 89 ? 6.008 -15.203 -11.82 1 98.44 89 ARG A CA 1
ATOM 715 C C . ARG A 1 89 ? 7.039 -16.297 -11.578 1 98.44 89 ARG A C 1
ATOM 717 O O . ARG A 1 89 ? 7.508 -16.484 -10.453 1 98.44 89 ARG A O 1
ATOM 724 N N . LEU A 1 90 ? 7.309 -17 -12.602 1 97.88 90 LEU A N 1
ATOM 725 C CA . LEU A 1 90 ? 8.297 -18.078 -12.578 1 97.88 90 LEU A CA 1
ATOM 726 C C . LEU A 1 90 ? 9.32 -17.891 -13.695 1 97.88 90 LEU A C 1
ATOM 728 O O . LEU A 1 90 ? 9.016 -17.297 -14.727 1 97.88 90 LEU A O 1
ATOM 732 N N . ASN A 1 91 ? 10.508 -18.312 -13.453 1 96.75 91 ASN A N 1
ATOM 733 C CA . ASN A 1 91 ? 11.531 -18.484 -14.484 1 96.75 91 ASN A CA 1
ATOM 734 C C . ASN A 1 91 ? 11.852 -19.953 -14.719 1 96.75 91 ASN A C 1
ATOM 736 O O . ASN A 1 91 ? 12.422 -20.625 -13.859 1 96.75 91 ASN A O 1
ATOM 740 N N . LEU A 1 92 ? 11.406 -20.469 -15.875 1 95.94 92 LEU A N 1
ATOM 741 C CA . LEU A 1 92 ? 11.648 -21.859 -16.25 1 95.94 92 LEU A CA 1
ATOM 742 C C . LEU A 1 92 ? 12.508 -21.938 -17.516 1 95.94 92 LEU A C 1
ATOM 744 O O . LEU A 1 92 ? 12.086 -21.5 -18.578 1 95.94 92 LEU A O 1
ATOM 748 N N . SER A 1 93 ? 13.703 -22.531 -17.344 1 94.38 93 SER A N 1
ATOM 749 C CA . SER A 1 93 ? 14.648 -22.688 -18.438 1 94.38 93 SER A CA 1
ATOM 750 C C . SER A 1 93 ? 14.945 -21.344 -19.109 1 94.38 93 SER A C 1
ATOM 752 O O . SER A 1 93 ? 14.961 -21.25 -20.328 1 94.38 93 SER A O 1
ATOM 754 N N . GLY A 1 94 ? 14.977 -20.297 -18.312 1 94.06 94 GLY A N 1
ATOM 755 C CA . GLY A 1 94 ? 15.344 -18.969 -18.766 1 94.06 94 GLY A CA 1
ATOM 756 C C . GLY A 1 94 ? 14.188 -18.203 -19.391 1 94.06 94 GLY A C 1
ATOM 757 O O . GLY A 1 94 ? 14.375 -17.125 -19.938 1 94.06 94 GLY A O 1
ATOM 758 N N . LYS A 1 95 ? 13.062 -18.812 -19.297 1 95.69 95 LYS A N 1
ATOM 759 C CA . LYS A 1 95 ? 11.883 -18.172 -19.875 1 95.69 95 LYS A CA 1
ATOM 760 C C . LYS A 1 95 ? 10.906 -17.734 -18.781 1 95.69 95 LYS A C 1
ATOM 762 O O . LYS A 1 95 ? 10.852 -18.344 -17.719 1 95.69 95 LYS A O 1
ATOM 767 N N . SER A 1 96 ? 10.086 -16.766 -19.156 1 97.06 96 SER A N 1
ATOM 768 C CA . SER A 1 96 ? 9.133 -16.219 -18.203 1 97.06 96 SER A CA 1
ATOM 769 C C . SER A 1 96 ? 7.797 -16.953 -18.25 1 97.06 96 SER A C 1
ATOM 771 O O . SER A 1 96 ? 7.184 -17.062 -19.312 1 97.06 96 SER A O 1
ATOM 773 N N . TYR A 1 97 ? 7.375 -17.422 -17.109 1 97.81 97 TYR A N 1
ATOM 774 C CA . TYR A 1 97 ? 6.082 -18.078 -16.938 1 97.81 97 TYR A CA 1
ATOM 775 C C . TYR A 1 97 ? 5.312 -17.469 -15.766 1 97.81 97 TYR A C 1
ATOM 777 O O . TYR A 1 97 ? 5.895 -16.766 -14.93 1 97.81 97 TYR A O 1
ATOM 785 N N . GLY A 1 98 ? 4.043 -17.672 -15.773 1 98.31 98 GLY A N 1
ATOM 786 C CA . GLY A 1 98 ? 3.184 -17.344 -14.641 1 98.31 98 GLY A CA 1
ATOM 787 C C . GLY A 1 98 ? 2.342 -18.531 -14.188 1 98.31 98 GLY A C 1
ATOM 788 O O . GLY A 1 98 ? 2.096 -19.453 -14.961 1 98.31 98 GLY A O 1
ATOM 789 N N . PHE A 1 99 ? 2.027 -18.516 -12.906 1 98.06 99 PHE A N 1
ATOM 790 C CA . PHE A 1 99 ? 0.993 -19.469 -12.523 1 98.06 99 PHE A CA 1
ATOM 791 C C . PHE A 1 99 ? -0.056 -18.797 -11.641 1 98.06 99 PHE A C 1
ATOM 793 O O . PHE A 1 99 ? 0.239 -17.828 -10.945 1 98.06 99 PHE A O 1
ATOM 800 N N . CYS A 1 100 ? -1.277 -19.203 -11.805 1 98.75 100 CYS A N 1
ATOM 801 C CA . CYS A 1 100 ? -2.418 -18.844 -10.969 1 98.75 100 CYS A CA 1
ATOM 802 C C . CYS A 1 100 ? -3.385 -20.016 -10.828 1 98.75 100 CYS A C 1
ATOM 804 O O . CYS A 1 100 ? -3.193 -21.062 -11.445 1 98.75 100 CYS A O 1
ATOM 806 N N . TYR A 1 101 ? -4.289 -19.812 -9.938 1 98.81 101 TYR A N 1
ATOM 807 C CA . TYR A 1 101 ? -5.277 -20.859 -9.758 1 98.81 101 TYR A CA 1
ATOM 808 C C . TYR A 1 101 ? -6.508 -20.609 -10.625 1 98.81 101 TYR A C 1
ATOM 810 O O . TYR A 1 101 ? -6.961 -19.484 -10.75 1 98.81 101 TYR A O 1
ATOM 818 N N . GLU A 1 102 ? -6.988 -21.703 -11.125 1 97.38 102 GLU A N 1
ATOM 819 C CA . GLU A 1 102 ? -8.18 -21.641 -11.969 1 97.38 102 GLU A CA 1
ATOM 820 C C . GLU A 1 102 ? -9.438 -21.406 -11.133 1 97.38 102 GLU A C 1
ATOM 822 O O . GLU A 1 102 ? -10.352 -20.703 -11.57 1 97.38 102 GLU A O 1
ATOM 827 N N . ASN A 1 103 ? -9.453 -22.016 -9.992 1 96.12 103 ASN A N 1
ATOM 828 C CA . ASN A 1 103 ? -10.578 -21.969 -9.062 1 96.12 103 ASN A CA 1
ATOM 829 C C . ASN A 1 103 ? -10.172 -22.422 -7.664 1 96.12 103 ASN A C 1
ATOM 831 O O . ASN A 1 103 ? -8.977 -22.547 -7.367 1 96.12 103 ASN A O 1
ATOM 835 N N . ALA A 1 104 ? -11.125 -22.672 -6.832 1 96.56 104 ALA A N 1
ATOM 836 C CA . ALA A 1 104 ? -10.852 -22.969 -5.426 1 96.56 104 ALA A CA 1
ATOM 837 C C . ALA A 1 104 ? -10.445 -24.422 -5.238 1 96.56 104 ALA A C 1
ATOM 839 O O . ALA A 1 104 ? -10.055 -24.828 -4.141 1 96.56 104 ALA A O 1
ATOM 840 N N . ASP A 1 105 ? -10.414 -25.25 -6.258 1 96.81 105 ASP A N 1
ATOM 841 C CA . ASP A 1 105 ? -10.07 -26.656 -6.16 1 96.81 105 ASP A CA 1
ATOM 842 C C . ASP A 1 105 ? -8.555 -26.859 -6.184 1 96.81 105 ASP A C 1
ATOM 844 O O . ASP A 1 105 ? -8.07 -27.984 -6.25 1 96.81 105 ASP A O 1
ATOM 848 N N . GLU A 1 106 ? -7.773 -25.812 -6.191 1 97.94 106 GLU A N 1
ATOM 849 C CA . GLU A 1 106 ? -6.316 -25.812 -6.125 1 97.94 106 GLU A CA 1
ATOM 850 C C . GLU A 1 106 ? -5.703 -26.406 -7.395 1 97.94 106 GLU A C 1
ATOM 852 O O . GLU A 1 106 ? -4.727 -27.156 -7.328 1 97.94 106 GLU A O 1
ATOM 857 N N . VAL A 1 107 ? -6.406 -26.234 -8.484 1 98.38 107 VAL A N 1
ATOM 858 C CA . VAL A 1 107 ? -5.824 -26.5 -9.797 1 98.38 107 VAL A CA 1
ATOM 859 C C . VAL A 1 107 ? -5.129 -25.25 -10.328 1 98.38 107 VAL A C 1
ATOM 861 O O . VAL A 1 107 ? -5.766 -24.203 -10.492 1 98.38 107 VAL A O 1
ATOM 864 N N . ALA A 1 108 ? -3.881 -25.391 -10.523 1 98.38 108 ALA A N 1
ATOM 865 C CA . ALA A 1 108 ? -3.102 -24.25 -11.008 1 98.38 108 ALA A CA 1
ATOM 866 C C . ALA A 1 108 ? -2.912 -24.328 -12.516 1 98.38 108 ALA A C 1
ATOM 868 O O . ALA A 1 108 ? -2.83 -25.422 -13.094 1 98.38 108 ALA A O 1
ATOM 869 N N . LEU A 1 109 ? -2.908 -23.172 -13.117 1 98.25 109 LEU A N 1
ATOM 870 C CA . LEU A 1 109 ? -2.543 -22.984 -14.516 1 98.25 109 LEU A CA 1
ATOM 871 C C . LEU A 1 109 ? -1.177 -22.328 -14.641 1 98.25 109 LEU A C 1
ATOM 873 O O . LEU A 1 109 ? -0.887 -21.359 -13.938 1 98.25 109 LEU A O 1
ATOM 877 N N . VAL A 1 110 ? -0.344 -22.906 -15.438 1 98 110 VAL A N 1
ATOM 878 C CA . VAL A 1 110 ? 0.954 -22.312 -15.75 1 98 110 VAL A CA 1
ATOM 879 C C . VAL A 1 110 ? 0.99 -21.891 -17.219 1 98 110 VAL A C 1
ATOM 881 O O . VAL A 1 110 ? 0.648 -22.656 -18.109 1 98 110 VAL A O 1
ATOM 884 N N . PHE A 1 111 ? 1.372 -20.609 -17.406 1 97.31 111 PHE A N 1
ATOM 885 C CA . PHE A 1 111 ? 1.281 -20.047 -18.75 1 97.31 111 PHE A CA 1
ATOM 886 C C . PHE A 1 111 ? 2.535 -19.25 -19.094 1 97.31 111 PHE A C 1
ATOM 888 O O . PHE A 1 111 ? 3.113 -18.594 -18.234 1 97.31 111 PHE A O 1
ATOM 895 N N . ALA A 1 112 ? 2.934 -19.359 -20.344 1 96.69 112 ALA A N 1
ATOM 896 C CA . ALA A 1 112 ? 4.152 -18.703 -20.797 1 96.69 112 ALA A CA 1
ATOM 897 C C . ALA A 1 112 ? 3.875 -17.25 -21.203 1 96.69 112 ALA A C 1
ATOM 899 O O . ALA A 1 112 ? 2.766 -16.922 -21.641 1 96.69 112 ALA A O 1
ATOM 900 N N . GLU A 1 113 ? 4.867 -16.469 -21.047 1 96.94 113 GLU A N 1
ATOM 901 C CA . GLU A 1 113 ? 4.758 -15.086 -21.516 1 96.94 113 GLU A CA 1
ATOM 902 C C . GLU A 1 113 ? 4.633 -15.039 -23.047 1 96.94 113 GLU A C 1
ATOM 904 O O . GLU A 1 113 ? 3.832 -14.273 -23.578 1 96.94 113 GLU A O 1
ATOM 909 N N . HIS A 1 114 ? 5.426 -15.914 -23.641 1 93.06 114 HIS A N 1
ATOM 910 C CA . HIS A 1 114 ? 5.367 -16.047 -25.094 1 93.06 114 HIS A CA 1
ATOM 911 C C . HIS A 1 114 ? 4.855 -17.438 -25.484 1 93.06 114 HIS A C 1
ATOM 913 O O . HIS A 1 114 ? 5.281 -18.438 -24.938 1 93.06 114 HIS A O 1
ATOM 919 N N . LEU A 1 115 ? 3.822 -17.359 -26.328 1 85 115 LEU A N 1
ATOM 920 C CA . LEU A 1 115 ? 3.197 -18.609 -26.75 1 85 115 LEU A CA 1
ATOM 921 C C . LEU A 1 115 ? 4.25 -19.625 -27.219 1 85 115 LEU A C 1
ATOM 923 O O . LEU A 1 115 ? 5.039 -19.328 -28.109 1 85 115 LEU A O 1
ATOM 927 N N . GLU A 1 116 ? 4.25 -20.781 -26.469 1 84.69 116 GLU A N 1
ATOM 928 C CA . GLU A 1 116 ? 5.133 -21.875 -26.828 1 84.69 116 GLU A CA 1
ATOM 929 C C . GLU A 1 116 ? 4.543 -23.219 -26.391 1 84.69 116 GLU A C 1
ATOM 931 O O . GLU A 1 116 ? 3.729 -23.266 -25.469 1 84.69 116 GLU A O 1
ATOM 936 N N . VAL A 1 117 ? 4.93 -24.203 -27.141 1 86.31 117 VAL A N 1
ATOM 937 C CA . VAL A 1 117 ? 4.547 -25.547 -26.75 1 86.31 117 VAL A CA 1
ATOM 938 C C . VAL A 1 117 ? 5.395 -26 -25.562 1 86.31 117 VAL A C 1
ATOM 940 O O . VAL A 1 117 ? 6.625 -25.938 -25.594 1 86.31 117 VAL A O 1
ATOM 943 N N . PRO A 1 118 ? 4.727 -26.328 -24.547 1 89.69 118 PRO A N 1
ATOM 944 C CA . PRO A 1 118 ? 5.516 -26.781 -23.391 1 89.69 118 PRO A CA 1
ATOM 945 C C . PRO A 1 118 ? 6.32 -28.047 -23.688 1 89.69 118 PRO A C 1
ATOM 947 O O . PRO A 1 118 ? 5.82 -28.969 -24.328 1 89.69 118 PRO A O 1
ATOM 950 N N . THR A 1 119 ? 7.555 -28.078 -23.234 1 90.5 119 THR A N 1
ATOM 951 C CA . THR A 1 119 ? 8.422 -29.234 -23.391 1 90.5 119 THR A CA 1
ATOM 952 C C . THR A 1 119 ? 8.375 -30.109 -22.141 1 90.5 119 THR A C 1
ATOM 954 O O . THR A 1 119 ? 7.957 -29.672 -21.078 1 90.5 119 THR A O 1
ATOM 957 N N . THR A 1 120 ? 8.812 -31.344 -22.359 1 92.75 120 THR A N 1
ATOM 958 C CA . THR A 1 120 ? 8.906 -32.25 -21.219 1 92.75 120 THR A CA 1
ATOM 959 C C . THR A 1 120 ? 9.859 -31.703 -20.172 1 92.75 120 THR A C 1
ATOM 961 O O . THR A 1 120 ? 9.656 -31.922 -18.969 1 92.75 120 THR A O 1
ATOM 964 N N . ASP A 1 121 ? 10.844 -31 -20.625 1 94 121 ASP A N 1
ATOM 965 C CA . ASP A 1 121 ? 11.797 -30.375 -19.703 1 94 121 ASP A CA 1
ATOM 966 C C . ASP A 1 121 ? 11.109 -29.391 -18.781 1 94 121 ASP A C 1
ATOM 968 O O . ASP A 1 121 ? 11.398 -29.344 -17.578 1 94 121 ASP A O 1
ATOM 972 N N . ILE A 1 122 ? 10.227 -28.625 -19.328 1 95.75 122 ILE A N 1
ATOM 973 C CA . ILE A 1 122 ? 9.5 -27.625 -18.562 1 95.75 122 ILE A CA 1
ATOM 974 C C . ILE A 1 122 ? 8.594 -28.312 -17.547 1 95.75 122 ILE A C 1
ATOM 976 O O . ILE A 1 122 ? 8.508 -27.875 -16.391 1 95.75 122 ILE A O 1
ATOM 980 N N . LEU A 1 123 ? 8 -29.359 -17.953 1 97.44 123 LEU A N 1
ATOM 981 C CA . LEU A 1 123 ? 7.098 -30.094 -17.078 1 97.44 123 LEU A CA 1
ATOM 982 C C . LEU A 1 123 ? 7.855 -30.688 -15.891 1 97.44 123 LEU A C 1
ATOM 984 O O . LEU A 1 123 ? 7.402 -30.609 -14.75 1 97.44 123 LEU A O 1
ATOM 988 N N . PHE A 1 124 ? 9.047 -31.234 -16.141 1 97.56 124 PHE A N 1
ATOM 989 C CA . PHE A 1 124 ? 9.859 -31.812 -15.07 1 97.56 124 PHE A CA 1
ATOM 990 C C . PHE A 1 124 ? 10.414 -30.719 -14.172 1 97.56 124 PHE A C 1
ATOM 992 O O . PHE A 1 124 ? 10.5 -30.891 -12.953 1 97.56 124 PHE A O 1
ATOM 999 N N . GLU A 1 125 ? 10.781 -29.625 -14.766 1 97.5 125 GLU A N 1
ATOM 1000 C CA . GLU A 1 125 ? 11.273 -28.516 -13.961 1 97.5 125 GLU A CA 1
ATOM 1001 C C . GLU A 1 125 ? 10.195 -28 -13.016 1 97.5 125 GLU A C 1
ATOM 1003 O O . GLU A 1 125 ? 10.469 -27.719 -11.844 1 97.5 125 GLU A O 1
ATOM 1008 N N . LEU A 1 126 ? 9.031 -27.859 -13.5 1 98.31 126 LEU A N 1
ATOM 1009 C CA . LEU A 1 126 ? 7.902 -27.438 -12.672 1 98.31 126 LEU A CA 1
ATOM 1010 C C . LEU A 1 126 ? 7.664 -28.422 -11.531 1 98.31 126 LEU A C 1
ATOM 1012 O O . LEU A 1 126 ? 7.426 -28 -10.391 1 98.31 126 LEU A O 1
ATOM 1016 N N . ALA A 1 127 ? 7.75 -29.688 -11.852 1 98.44 127 ALA A N 1
ATOM 1017 C CA . ALA A 1 127 ? 7.57 -30.719 -10.836 1 98.44 127 ALA A CA 1
ATOM 1018 C C . ALA A 1 127 ? 8.641 -30.594 -9.75 1 98.44 127 ALA A C 1
ATOM 1020 O O . ALA A 1 127 ? 8.375 -30.875 -8.578 1 98.44 127 ALA A O 1
ATOM 1021 N N . GLN A 1 128 ? 9.789 -30.234 -10.156 1 97.94 128 GLN A N 1
ATOM 1022 C CA . GLN A 1 128 ? 10.875 -30.047 -9.195 1 97.94 128 GLN A CA 1
ATOM 1023 C C . GLN A 1 128 ? 10.633 -28.812 -8.328 1 97.94 128 GLN A C 1
ATOM 1025 O O . GLN A 1 128 ? 10.93 -28.812 -7.137 1 97.94 128 GLN A O 1
ATOM 1030 N N . VAL A 1 129 ? 10.109 -27.797 -8.938 1 98.25 129 VAL A N 1
ATOM 1031 C CA . VAL A 1 129 ? 9.844 -26.531 -8.242 1 98.25 129 VAL A CA 1
ATOM 1032 C C . VAL A 1 129 ? 8.68 -26.719 -7.27 1 98.25 129 VAL A C 1
ATOM 1034 O O . VAL A 1 129 ? 8.703 -26.172 -6.164 1 98.25 129 VAL A O 1
ATOM 1037 N N . PHE A 1 130 ? 7.699 -27.516 -7.664 1 98.69 130 PHE A N 1
ATOM 1038 C CA . PHE A 1 130 ? 6.523 -27.75 -6.84 1 98.69 130 PHE A CA 1
ATOM 1039 C C . PHE A 1 130 ? 6.273 -29.25 -6.676 1 98.69 130 PHE A C 1
ATOM 1041 O O . PHE A 1 130 ? 5.281 -29.781 -7.18 1 98.69 130 PHE A O 1
ATOM 1048 N N . PRO A 1 131 ? 7.066 -29.812 -5.805 1 98.44 131 PRO A N 1
ATOM 1049 C CA . PRO A 1 131 ? 7.039 -31.281 -5.73 1 98.44 131 PRO A CA 1
ATOM 1050 C C . PRO A 1 131 ? 5.75 -31.812 -5.109 1 98.44 131 PRO A C 1
ATOM 1052 O O . PRO A 1 131 ? 5.445 -33 -5.234 1 98.44 131 PRO A O 1
ATOM 1055 N N . GLN A 1 132 ? 4.984 -30.984 -4.43 1 98.06 132 GLN A N 1
ATOM 1056 C CA . GLN A 1 132 ? 3.73 -31.422 -3.826 1 98.06 132 GLN A CA 1
ATOM 1057 C C . GLN A 1 132 ? 2.645 -31.609 -4.883 1 98.06 132 GLN A C 1
ATOM 1059 O O . GLN A 1 132 ? 1.592 -32.188 -4.605 1 98.06 132 GLN A O 1
ATOM 1064 N N . TYR A 1 133 ? 2.912 -31.172 -6.043 1 98.56 133 TYR A N 1
ATOM 1065 C CA . TYR A 1 133 ? 1.933 -31.281 -7.121 1 98.56 133 TYR A CA 1
ATOM 1066 C C . TYR A 1 133 ? 2.385 -32.281 -8.172 1 98.56 133 TYR A C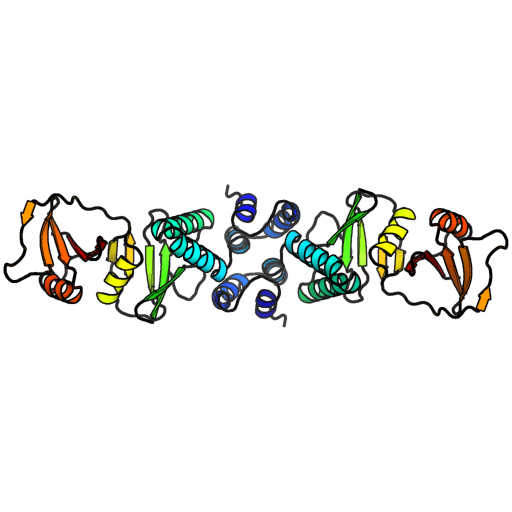 1
ATOM 1068 O O . TYR A 1 133 ? 3.57 -32.594 -8.266 1 98.56 133 TYR A O 1
ATOM 1076 N N . LYS A 1 134 ? 1.39 -32.781 -8.93 1 98.69 134 LYS A N 1
ATOM 1077 C CA . LYS A 1 134 ? 1.633 -33.375 -10.25 1 98.69 134 LYS A CA 1
ATOM 1078 C C . LYS A 1 134 ? 1.413 -32.344 -11.352 1 98.69 134 LYS A C 1
ATOM 1080 O O . LYS A 1 134 ? 0.484 -31.531 -11.273 1 98.69 134 LYS A O 1
ATOM 1085 N N . VAL A 1 135 ? 2.262 -32.375 -12.281 1 98.62 135 VAL A N 1
ATOM 1086 C CA . VAL A 1 135 ? 2.17 -31.484 -13.422 1 98.62 135 VAL A CA 1
ATOM 1087 C C . VAL A 1 135 ? 1.668 -32.25 -14.648 1 98.62 135 VAL A C 1
ATOM 1089 O O . VAL A 1 135 ? 2.107 -33.375 -14.906 1 98.62 135 VAL A O 1
ATOM 1092 N N . TYR A 1 136 ? 0.745 -31.672 -15.406 1 97.69 136 TYR A N 1
ATOM 1093 C CA . TYR A 1 136 ? 0.188 -32.375 -16.562 1 97.69 136 TYR A CA 1
ATOM 1094 C C . TYR A 1 136 ? -0.34 -31.391 -17.594 1 97.69 136 TYR A C 1
ATOM 1096 O O . TYR A 1 136 ? -0.462 -30.188 -17.312 1 97.69 136 TYR A O 1
ATOM 1104 N N . LEU A 1 137 ? -0.589 -31.953 -18.797 1 95.81 137 LEU A N 1
ATOM 1105 C CA . LEU A 1 137 ? -1.14 -31.141 -19.891 1 95.81 137 LEU A CA 1
ATOM 1106 C C . LEU A 1 137 ? -2.631 -31.406 -20.062 1 95.81 137 LEU A C 1
ATOM 1108 O O . LEU A 1 137 ? -3.07 -32.562 -20 1 95.81 137 LEU A O 1
ATOM 1112 N N . GLU A 1 138 ? -3.373 -30.328 -20.109 1 94 138 GLU A N 1
ATOM 1113 C CA . GLU A 1 138 ? -4.754 -30.344 -20.594 1 94 138 GLU A CA 1
ATOM 1114 C C . GLU A 1 138 ? -4.91 -29.5 -21.859 1 94 138 GLU A C 1
ATOM 1116 O O . GLU A 1 138 ? -5.008 -28.266 -21.781 1 94 138 GLU A O 1
ATOM 1121 N N . GLY A 1 139 ? -4.977 -30.172 -22.922 1 88.75 139 GLY A N 1
ATOM 1122 C CA . GLY A 1 139 ? -4.797 -29.438 -24.156 1 88.75 139 GLY A CA 1
ATOM 1123 C C . GLY A 1 139 ? -3.434 -28.781 -24.281 1 88.75 139 GLY A C 1
ATOM 1124 O O . GLY A 1 139 ? -2.408 -29.453 -24.141 1 88.75 139 GLY A O 1
ATOM 1125 N N . THR A 1 140 ? -3.393 -27.609 -24.469 1 87.44 140 THR A N 1
ATOM 1126 C CA . THR A 1 140 ? -2.121 -26.891 -24.594 1 87.44 140 THR A CA 1
ATOM 1127 C C . THR A 1 140 ? -1.759 -26.203 -23.281 1 87.44 140 THR A C 1
ATOM 1129 O O . THR A 1 140 ? -0.74 -25.516 -23.203 1 87.44 140 THR A O 1
ATOM 1132 N N . GLN A 1 141 ? -2.562 -26.422 -22.312 1 92.88 141 GLN A N 1
ATOM 1133 C CA . GLN A 1 141 ? -2.363 -25.734 -21.047 1 92.88 141 GLN A CA 1
ATOM 1134 C C . GLN A 1 141 ? -1.628 -26.625 -20.047 1 92.88 141 GLN A C 1
ATOM 1136 O O . GLN A 1 141 ? -1.967 -27.797 -19.891 1 92.88 141 GLN A O 1
ATOM 1141 N N . VAL A 1 142 ? -0.641 -26.047 -19.438 1 97.31 142 VAL A N 1
ATOM 1142 C CA . VAL A 1 142 ? 0.04 -26.75 -18.359 1 97.31 142 VAL A CA 1
ATOM 1143 C C . VAL A 1 142 ? -0.732 -26.547 -17.047 1 97.31 142 VAL A C 1
ATOM 1145 O O . VAL A 1 142 ? -1.094 -25.422 -16.703 1 97.31 142 VAL A O 1
ATOM 1148 N N . LYS A 1 143 ? -0.934 -27.656 -16.328 1 97.88 143 LYS A N 1
ATOM 1149 C CA . LYS A 1 143 ? -1.66 -27.594 -15.07 1 97.88 143 LYS A CA 1
ATOM 1150 C C . LYS A 1 143 ? -0.886 -28.297 -13.961 1 97.88 143 LYS A C 1
ATOM 1152 O O . LYS A 1 143 ? -0.038 -29.156 -14.227 1 97.88 143 LYS A O 1
ATOM 1157 N N . MET A 1 144 ? -1.11 -27.875 -12.781 1 98.44 144 MET A N 1
ATOM 1158 C CA . MET A 1 144 ? -0.619 -28.531 -11.57 1 98.44 144 MET A CA 1
ATOM 1159 C C . MET A 1 144 ? -1.762 -28.797 -10.594 1 98.44 144 MET A C 1
ATOM 1161 O O . MET A 1 144 ? -2.637 -27.953 -10.406 1 98.44 144 MET A O 1
ATOM 1165 N N . ALA A 1 145 ? -1.765 -29.969 -9.992 1 98.31 145 ALA A N 1
ATOM 1166 C CA . ALA A 1 145 ? -2.779 -30.297 -9 1 98.31 145 ALA A CA 1
ATOM 1167 C C . ALA A 1 145 ? -2.281 -31.391 -8.055 1 98.31 145 ALA A C 1
ATOM 1169 O O . ALA A 1 145 ? -1.325 -32.094 -8.367 1 98.31 145 ALA A O 1
ATOM 1170 N N . LYS A 1 146 ? -2.938 -31.406 -6.891 1 97.88 146 LYS A N 1
ATOM 1171 C CA . LYS A 1 146 ? -2.688 -32.531 -5.984 1 97.88 146 LYS A CA 1
ATOM 1172 C C . LYS A 1 146 ? -3.363 -33.781 -6.48 1 97.88 146 LYS A C 1
ATOM 1174 O O . LYS A 1 146 ? -4.582 -33.938 -6.379 1 97.88 146 LYS A O 1
ATOM 1179 N N . VAL A 1 147 ? -2.58 -34.562 -7.039 1 96.12 147 VAL A N 1
ATOM 1180 C CA . VAL A 1 147 ? -3.049 -35.844 -7.539 1 96.12 147 VAL A CA 1
ATOM 1181 C C . VAL A 1 147 ? -2.332 -36.969 -6.809 1 96.12 147 VAL A C 1
ATOM 1183 O O . VAL A 1 147 ? -1.104 -36.969 -6.695 1 96.12 147 VAL A O 1
ATOM 1186 N N . ASP A 1 148 ? -3.113 -37.875 -6.32 1 94.12 148 ASP A N 1
ATOM 1187 C CA . ASP A 1 148 ? -2.539 -39 -5.633 1 94.12 148 ASP A CA 1
ATOM 1188 C C . ASP A 1 148 ? -2.859 -40.312 -6.367 1 94.12 148 ASP A C 1
ATOM 1190 O O . ASP A 1 148 ? -3.967 -40.5 -6.879 1 94.12 148 ASP A O 1
ATOM 1194 N N . PHE A 1 149 ? -1.83 -41.125 -6.453 1 96.75 149 PHE A N 1
ATOM 1195 C CA . PHE A 1 149 ? -1.993 -42.438 -7.012 1 96.75 149 PHE A CA 1
ATOM 1196 C C . PHE A 1 149 ? -1.739 -43.531 -5.957 1 96.75 149 PHE A C 1
ATOM 1198 O O . PHE A 1 149 ? -0.942 -43.312 -5.039 1 96.75 149 PHE A O 1
ATOM 1205 N N . ASP A 1 150 ? -2.51 -44.656 -6.035 1 96.5 150 ASP A N 1
ATOM 1206 C CA . ASP A 1 150 ? -2.199 -45.812 -5.191 1 96.5 150 ASP A CA 1
ATOM 1207 C C . ASP A 1 150 ? -0.836 -46.406 -5.547 1 96.5 150 ASP A C 1
ATOM 1209 O O . ASP A 1 150 ? -0.66 -46.938 -6.633 1 96.5 150 ASP A O 1
ATOM 1213 N N . GLU A 1 151 ? 0.116 -46.344 -4.688 1 95.5 151 GLU A N 1
ATOM 1214 C CA . GLU A 1 151 ? 1.504 -46.688 -4.984 1 95.5 151 GLU A CA 1
ATOM 1215 C C . GLU A 1 151 ? 1.771 -48.156 -4.758 1 95.5 151 GLU A C 1
ATOM 1217 O O . GLU A 1 151 ? 2.924 -48.594 -4.758 1 95.5 151 GLU A O 1
ATOM 1222 N N . GLU A 1 152 ? 0.725 -48.875 -4.516 1 96.75 152 GLU A N 1
ATOM 1223 C CA . GLU A 1 152 ? 0.897 -50.344 -4.414 1 96.75 152 GLU A CA 1
ATOM 1224 C C . GLU A 1 152 ? 1.359 -50.938 -5.742 1 96.75 152 GLU A C 1
ATOM 1226 O O . GLU A 1 152 ? 0.655 -50.844 -6.75 1 96.75 152 GLU A O 1
ATOM 1231 N N . VAL A 1 153 ? 2.467 -51.594 -5.691 1 97.12 153 VAL A N 1
ATOM 1232 C CA . VAL A 1 153 ? 3.057 -52.156 -6.906 1 97.12 153 VAL A CA 1
ATOM 1233 C C . VAL A 1 153 ? 2.422 -53.5 -7.215 1 97.12 153 VAL A C 1
ATOM 1235 O O . VAL A 1 153 ? 2.426 -54.406 -6.375 1 97.12 153 VAL A O 1
ATOM 1238 N N . LEU A 1 154 ? 1.943 -53.656 -8.352 1 96.81 154 LEU A N 1
ATOM 1239 C CA . LEU A 1 154 ? 1.346 -54.906 -8.773 1 96.81 154 LEU A CA 1
ATOM 1240 C C . LEU A 1 154 ? 2.344 -55.75 -9.562 1 96.81 154 LEU A C 1
ATOM 1242 O O . LEU A 1 154 ? 2.314 -56.969 -9.508 1 96.81 154 LEU A O 1
ATOM 1246 N N . GLU A 1 155 ? 3.186 -55.062 -10.336 1 96.25 155 GLU A N 1
ATOM 1247 C CA . GLU A 1 155 ? 4.121 -55.75 -11.219 1 96.25 155 GLU A CA 1
ATOM 1248 C C . GLU A 1 155 ? 5.359 -54.906 -11.484 1 96.25 155 GLU A C 1
ATOM 1250 O O . GLU A 1 155 ? 5.258 -53.688 -11.703 1 96.25 155 GLU A O 1
ATOM 1255 N N . GLU A 1 156 ? 6.453 -55.531 -11.367 1 94.69 156 GLU A N 1
ATOM 1256 C CA . GLU A 1 156 ? 7.695 -54.875 -11.781 1 94.69 156 GLU A CA 1
ATOM 1257 C C . GLU A 1 156 ? 7.91 -55 -13.281 1 94.69 156 GLU A C 1
ATOM 1259 O O . GLU A 1 156 ? 7.914 -56.125 -13.82 1 94.69 156 GLU A O 1
ATOM 1264 N N . LEU A 1 157 ? 8.141 -53.875 -13.93 1 94.06 157 LEU A N 1
ATOM 1265 C CA . LEU A 1 157 ? 8.227 -53.875 -15.383 1 94.06 157 LEU A CA 1
ATOM 1266 C C . LEU A 1 157 ? 9.57 -53.344 -15.852 1 94.06 157 LEU A C 1
ATOM 1268 O O . LEU A 1 157 ? 9.781 -53.156 -17.062 1 94.06 157 LEU A O 1
ATOM 1272 N N . THR A 1 158 ? 10.43 -53.094 -15.008 1 92.25 158 THR A N 1
ATOM 1273 C CA . THR A 1 158 ? 11.711 -52.469 -15.344 1 92.25 158 THR A CA 1
ATOM 1274 C C . THR A 1 158 ? 12.492 -53.344 -16.312 1 92.25 158 THR A C 1
ATOM 1276 O O . THR A 1 158 ? 12.766 -54.5 -16.016 1 92.25 158 THR A O 1
ATOM 1279 N N . PRO A 1 159 ? 12.789 -52.75 -17.469 1 86.06 159 PRO A N 1
ATOM 1280 C CA . PRO A 1 159 ? 13.648 -53.531 -18.359 1 86.06 159 PRO A CA 1
ATOM 1281 C C . PRO A 1 159 ? 14.992 -53.875 -17.719 1 86.06 159 PRO A C 1
ATOM 1283 O O . PRO A 1 159 ? 15.562 -53.062 -17 1 86.06 159 PRO A O 1
ATOM 1286 N N . GLU A 1 160 ? 15.562 -55 -18.078 1 84.06 160 GLU A N 1
ATOM 1287 C CA . GLU A 1 160 ? 16.812 -55.469 -17.5 1 84.06 160 GLU A CA 1
ATOM 1288 C C . GLU A 1 160 ? 17.969 -54.531 -17.828 1 84.06 160 GLU A C 1
ATOM 1290 O O . GLU A 1 160 ? 18.938 -54.469 -17.062 1 84.06 160 GLU A O 1
ATOM 1295 N N . THR A 1 161 ? 17.797 -53.781 -18.844 1 81.75 161 THR A N 1
ATOM 1296 C CA . THR A 1 161 ? 18.891 -52.938 -19.328 1 81.75 161 THR A CA 1
ATOM 1297 C C . THR A 1 161 ? 18.922 -51.625 -18.578 1 81.75 161 THR A C 1
ATOM 1299 O O . THR A 1 161 ? 19.906 -50.875 -18.641 1 81.75 161 THR A O 1
ATOM 1302 N N . GLN A 1 162 ? 17.875 -51.406 -17.922 1 79.06 162 GLN A N 1
ATOM 1303 C CA . GLN A 1 162 ? 17.812 -50.125 -17.25 1 79.06 162 GLN A CA 1
ATOM 1304 C C . GLN A 1 162 ? 18.453 -50.188 -15.867 1 79.06 162 GLN A C 1
ATOM 1306 O O . GLN A 1 162 ? 18.125 -51.062 -15.062 1 79.06 162 GLN A O 1
ATOM 1311 N N . LEU A 1 163 ? 19.359 -49.25 -15.594 1 81.88 163 LEU A N 1
ATOM 1312 C CA . LEU A 1 163 ? 20.062 -49.281 -14.32 1 81.88 163 LEU A CA 1
ATOM 1313 C C . LEU A 1 163 ? 19.641 -48.094 -13.445 1 81.88 163 LEU A C 1
ATOM 1315 O O . LEU A 1 163 ? 19.656 -48.219 -12.219 1 81.88 163 LEU A O 1
ATOM 1319 N N . LEU A 1 164 ? 19.219 -47.031 -14.055 1 89.56 164 LEU A N 1
ATOM 1320 C CA . LEU A 1 164 ? 18.953 -45.844 -13.281 1 89.56 164 LEU A CA 1
ATOM 1321 C C . LEU A 1 164 ? 17.469 -45.5 -13.273 1 89.56 164 LEU A C 1
ATOM 1323 O O . LEU A 1 164 ? 17.062 -44.438 -12.82 1 89.56 164 LEU A O 1
ATOM 1327 N N . SER A 1 165 ? 16.672 -46.469 -13.82 1 94.12 165 SER A N 1
ATOM 1328 C CA . SER A 1 165 ? 15.234 -46.25 -13.93 1 94.12 165 SER A CA 1
ATOM 1329 C C . SER A 1 165 ? 14.422 -47.438 -13.477 1 94.12 165 SER A C 1
ATOM 1331 O O . SER A 1 165 ? 14.93 -48.562 -13.484 1 94.12 165 SER A O 1
ATOM 1333 N N . ARG A 1 166 ? 13.32 -47.219 -12.977 1 95.94 166 ARG A N 1
ATOM 1334 C CA . ARG A 1 166 ? 12.367 -48.25 -12.578 1 95.94 166 ARG A CA 1
ATOM 1335 C C . ARG A 1 166 ? 11 -48 -13.211 1 95.94 166 ARG A C 1
ATOM 1337 O O . ARG A 1 166 ? 10.539 -46.844 -13.297 1 95.94 166 ARG A O 1
ATOM 1344 N N . VAL A 1 167 ? 10.445 -49.031 -13.742 1 96.94 167 VAL A N 1
ATOM 1345 C CA . VAL A 1 167 ? 9.086 -49 -14.273 1 96.94 167 VAL A CA 1
ATOM 1346 C C . VAL A 1 167 ? 8.211 -50 -13.523 1 96.94 167 VAL A C 1
ATOM 1348 O O . VAL A 1 167 ? 8.57 -51.188 -13.414 1 96.94 167 VAL A O 1
ATOM 1351 N N . THR A 1 168 ? 7.117 -49.562 -12.984 1 97.56 168 THR A N 1
ATOM 1352 C CA . THR A 1 168 ? 6.242 -50.469 -12.227 1 97.56 168 THR A CA 1
ATOM 1353 C C . THR A 1 168 ? 4.781 -50.219 -12.609 1 97.56 168 THR A C 1
ATOM 1355 O O . THR A 1 168 ? 4.398 -49.125 -12.992 1 97.56 168 THR A O 1
ATOM 1358 N N . LYS A 1 169 ? 4.043 -51.25 -12.547 1 97.44 169 LYS A N 1
ATOM 1359 C CA . LYS A 1 169 ? 2.59 -51.156 -12.633 1 97.44 169 LYS A CA 1
ATOM 1360 C C . LYS A 1 169 ? 1.964 -51.031 -11.25 1 97.44 169 LYS A C 1
ATOM 1362 O O . LYS A 1 169 ? 2.211 -51.875 -10.367 1 97.44 169 LYS A O 1
ATOM 1367 N N . LEU A 1 170 ? 1.23 -50 -11.109 1 97.62 170 LEU A N 1
ATOM 1368 C CA . LEU A 1 170 ? 0.601 -49.719 -9.82 1 97.62 170 LEU A CA 1
ATOM 1369 C C . LEU A 1 170 ? -0.867 -50.156 -9.836 1 97.62 170 LEU A C 1
ATOM 1371 O O . LEU A 1 170 ? -1.438 -50.375 -10.906 1 97.62 170 LEU A O 1
ATOM 1375 N N . LYS A 1 171 ? -1.388 -50.25 -8.625 1 96.25 171 LYS A N 1
ATOM 1376 C CA . LYS A 1 171 ? -2.834 -50.438 -8.516 1 96.25 171 LYS A CA 1
ATOM 1377 C C . LYS A 1 171 ? -3.572 -49.281 -9.211 1 96.25 171 LYS A C 1
ATOM 1379 O O . LYS A 1 171 ? -3.129 -48.125 -9.164 1 96.25 171 LYS A O 1
ATOM 1384 N N . GLY A 1 172 ? -4.758 -49.594 -9.93 1 94.12 172 GLY A N 1
ATOM 1385 C CA . GLY A 1 172 ? -5.555 -48.594 -10.602 1 94.12 172 GLY A CA 1
ATOM 1386 C C . GLY A 1 172 ? -5.164 -48.375 -12.055 1 94.12 172 GLY A C 1
ATOM 1387 O O . GLY A 1 172 ? -5.402 -47.312 -12.617 1 94.12 172 GLY A O 1
ATOM 1388 N N . ASN A 1 173 ? -4.426 -49.312 -12.602 1 93.44 173 ASN A N 1
ATOM 1389 C CA . ASN A 1 173 ? -4.016 -49.281 -14 1 93.44 173 ASN A CA 1
ATOM 1390 C C . ASN A 1 173 ? -3.135 -48.094 -14.312 1 93.44 173 ASN A C 1
ATOM 1392 O O . ASN A 1 173 ? -3.383 -47.375 -15.281 1 93.44 173 ASN A O 1
ATOM 1396 N N . VAL A 1 174 ? -2.205 -47.875 -13.391 1 97.62 174 VAL A N 1
ATOM 1397 C CA . VAL A 1 174 ? -1.249 -46.781 -13.547 1 97.62 174 VAL A CA 1
ATOM 1398 C C . VAL A 1 174 ? 0.16 -47.344 -13.703 1 97.62 174 VAL A C 1
ATOM 1400 O O . VAL A 1 174 ? 0.548 -48.25 -12.992 1 97.62 174 VAL A O 1
ATOM 1403 N N . ILE A 1 175 ? 0.884 -46.906 -14.664 1 97.94 175 ILE A N 1
ATOM 1404 C CA . ILE A 1 175 ? 2.301 -47.219 -14.805 1 97.94 175 ILE A CA 1
ATOM 1405 C C . ILE A 1 175 ? 3.143 -46.062 -14.242 1 97.94 175 ILE A C 1
ATOM 1407 O O . ILE A 1 175 ? 2.932 -44.906 -14.586 1 97.94 175 ILE A O 1
ATOM 1411 N N . LYS A 1 176 ? 3.998 -46.344 -13.367 1 98.06 176 LYS A N 1
ATOM 1412 C CA . LYS A 1 176 ? 4.898 -45.344 -12.781 1 98.06 176 LYS A CA 1
ATOM 1413 C C . LYS A 1 176 ? 6.324 -45.531 -13.289 1 98.06 176 LYS A C 1
ATOM 1415 O O . LYS A 1 176 ? 6.852 -46.656 -13.289 1 98.06 176 LYS A O 1
ATOM 1420 N N . LEU A 1 177 ? 6.918 -44.531 -13.812 1 97.75 177 LEU A N 1
ATOM 1421 C CA . LEU A 1 177 ? 8.336 -44.5 -14.141 1 97.75 177 LEU A CA 1
ATOM 1422 C C . LEU A 1 177 ? 9.094 -43.625 -13.148 1 97.75 177 LEU A C 1
ATOM 1424 O O . LEU A 1 177 ? 8.617 -42.531 -12.773 1 97.75 177 LEU A O 1
ATOM 1428 N N . ALA A 1 178 ? 10.172 -44.031 -12.648 1 97.62 178 ALA A N 1
ATOM 1429 C CA . ALA A 1 178 ? 11.055 -43.281 -11.758 1 97.62 178 ALA A CA 1
ATOM 1430 C C . ALA A 1 178 ? 12.5 -43.375 -12.227 1 97.62 178 ALA A C 1
ATOM 1432 O O . ALA A 1 178 ? 12.961 -44.438 -12.656 1 97.62 178 ALA A O 1
ATOM 1433 N N . SER A 1 179 ? 13.195 -42.281 -12.258 1 97.31 179 SER A N 1
ATOM 1434 C CA . SER A 1 179 ? 14.578 -42.312 -12.727 1 97.31 179 SER A CA 1
ATOM 1435 C C . SER A 1 179 ? 15.383 -41.156 -12.117 1 97.31 179 SER A C 1
ATOM 1437 O O . SER A 1 179 ? 14.859 -40.062 -11.93 1 97.31 179 SER A O 1
ATOM 1439 N N . PHE A 1 180 ? 16.703 -41.312 -11.867 1 95.94 180 PHE A N 1
ATOM 1440 C CA . PHE A 1 180 ? 17.625 -40.281 -11.438 1 95.94 180 PHE A CA 1
ATOM 1441 C C . PHE A 1 180 ? 18.125 -39.469 -12.633 1 95.94 180 PHE A C 1
ATOM 1443 O O . PHE A 1 180 ? 18.75 -38.438 -12.461 1 95.94 180 PHE A O 1
ATOM 1450 N N . ASN A 1 181 ? 17.734 -40.031 -13.781 1 94.44 181 ASN A N 1
ATOM 1451 C CA . ASN A 1 181 ? 18.141 -39.406 -15.047 1 94.44 181 ASN A CA 1
ATOM 1452 C C . ASN A 1 181 ? 16.938 -39 -15.891 1 94.44 181 ASN A C 1
ATOM 1454 O O . ASN A 1 181 ? 16.25 -39.844 -16.438 1 94.44 181 ASN A 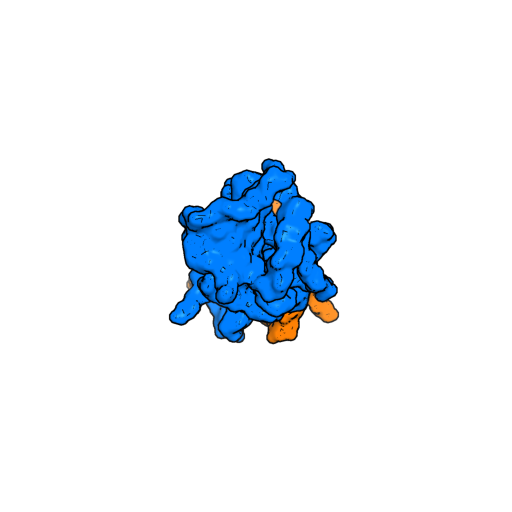O 1
ATOM 1458 N N . GLN A 1 182 ? 16.781 -37.688 -15.992 1 95.38 182 GLN A N 1
ATOM 1459 C CA . GLN A 1 182 ? 15.609 -37.188 -16.688 1 95.38 182 GLN A CA 1
ATOM 1460 C C . GLN A 1 182 ? 15.594 -37.625 -18.141 1 95.38 182 GLN A C 1
ATOM 1462 O O . GLN A 1 182 ? 14.539 -38.031 -18.672 1 95.38 182 GLN A O 1
ATOM 1467 N N . ASP A 1 183 ? 16.766 -37.625 -18.812 1 94.5 183 ASP A N 1
ATOM 1468 C CA . ASP A 1 183 ? 16.844 -38 -20.219 1 94.5 183 ASP A CA 1
ATOM 1469 C C . ASP A 1 183 ? 16.406 -39.469 -20.406 1 94.5 183 ASP A C 1
ATOM 1471 O O . ASP A 1 183 ? 15.719 -39.781 -21.375 1 94.5 183 ASP A O 1
ATOM 1475 N N . GLU A 1 184 ? 16.875 -40.281 -19.484 1 93.75 184 GLU A N 1
ATOM 1476 C CA . GLU A 1 184 ? 16.484 -41.688 -19.531 1 93.75 184 GLU A CA 1
ATOM 1477 C C . GLU A 1 184 ? 14.977 -41.844 -19.359 1 93.75 184 GLU A C 1
ATOM 1479 O O . GLU A 1 184 ? 14.352 -42.656 -20.062 1 93.75 184 GLU A O 1
ATOM 1484 N N . LEU A 1 185 ? 14.453 -41.094 -18.5 1 95.25 185 LEU A N 1
ATOM 1485 C CA . LEU A 1 185 ? 13.016 -41.156 -18.266 1 95.25 185 LEU A CA 1
ATOM 1486 C C . LEU A 1 185 ? 12.242 -40.719 -19.484 1 95.25 185 LEU A C 1
ATOM 1488 O O . LEU A 1 185 ? 11.234 -41.312 -19.859 1 95.25 185 LEU A O 1
ATOM 1492 N N . VAL A 1 186 ? 12.688 -39.688 -20.109 1 94.69 186 VAL A N 1
ATOM 1493 C CA . VAL A 1 186 ? 12.031 -39.156 -21.297 1 94.69 186 VAL A CA 1
ATOM 1494 C C . VAL A 1 186 ? 12.062 -40.188 -22.406 1 94.69 186 VAL A C 1
ATOM 1496 O O . VAL A 1 186 ? 11.078 -40.375 -23.141 1 94.69 186 VAL A O 1
ATOM 1499 N N . GLU A 1 187 ? 13.141 -40.875 -22.531 1 92.56 187 GLU A N 1
ATOM 1500 C CA . GLU A 1 187 ? 13.242 -41.969 -23.516 1 92.56 187 GLU A CA 1
ATOM 1501 C C . GLU A 1 187 ? 12.219 -43.062 -23.234 1 92.56 187 GLU A C 1
ATOM 1503 O O . GLU A 1 187 ? 11.578 -43.562 -24.156 1 92.56 187 GLU A O 1
ATOM 1508 N N . LEU A 1 188 ? 12.109 -43.438 -21.969 1 93.06 188 LEU A N 1
ATOM 1509 C CA . LEU A 1 188 ? 11.164 -44.469 -21.562 1 93.06 188 LEU A CA 1
ATOM 1510 C C . LEU A 1 188 ? 9.727 -44.031 -21.859 1 93.06 188 LEU A C 1
ATOM 1512 O O . LEU A 1 188 ? 8.891 -44.844 -22.234 1 93.06 188 LEU A O 1
ATOM 1516 N N . LEU A 1 189 ? 9.484 -42.75 -21.734 1 94.25 189 LEU A N 1
ATOM 1517 C CA . LEU A 1 189 ? 8.148 -42.188 -21.922 1 94.25 189 LEU A CA 1
ATOM 1518 C C . LEU A 1 189 ? 7.723 -42.281 -23.375 1 94.25 189 LEU A C 1
ATOM 1520 O O . LEU A 1 189 ? 6.531 -42.219 -23.688 1 94.25 189 LEU A O 1
ATOM 1524 N N . SER A 1 190 ? 8.68 -42.344 -24.312 1 92.44 190 SER A N 1
ATOM 1525 C CA . SER A 1 190 ? 8.391 -42.406 -25.75 1 92.44 190 SER A CA 1
ATOM 1526 C C . SER A 1 190 ? 7.504 -43.594 -26.078 1 92.44 190 SER A C 1
ATOM 1528 O O . SER A 1 190 ? 6.812 -43.594 -27.094 1 92.44 190 SER A O 1
ATOM 1530 N N . GLN A 1 191 ? 7.469 -44.594 -25.234 1 90.44 191 GLN A N 1
ATOM 1531 C CA . GLN A 1 191 ? 6.684 -45.781 -25.438 1 90.44 191 GLN A CA 1
ATOM 1532 C C . GLN A 1 191 ? 5.211 -45.562 -25.109 1 90.44 191 GLN A C 1
ATOM 1534 O O . GLN A 1 191 ? 4.359 -46.375 -25.422 1 90.44 191 GLN A O 1
ATOM 1539 N N . TYR A 1 192 ? 4.926 -44.438 -24.547 1 91.75 192 TYR A N 1
ATOM 1540 C CA . TYR A 1 192 ? 3.57 -44.156 -24.078 1 91.75 192 TYR A CA 1
ATOM 1541 C C . TYR A 1 192 ? 2.998 -42.938 -24.766 1 91.75 192 TYR A C 1
ATOM 1543 O O . TYR A 1 192 ? 2.189 -42.188 -24.188 1 91.75 192 TYR A O 1
ATOM 1551 N N . LYS A 1 193 ? 3.285 -42.75 -25.969 1 88.19 193 LYS A N 1
ATOM 1552 C CA . LYS A 1 193 ? 2.82 -41.594 -26.75 1 88.19 193 LYS A CA 1
ATOM 1553 C C . LYS A 1 193 ? 1.296 -41.562 -26.812 1 88.19 193 LYS A C 1
ATOM 1555 O O . LYS A 1 193 ? 0.653 -42.594 -27.016 1 88.19 193 LYS A O 1
ATOM 1560 N N . GLY A 1 194 ? 0.785 -40.375 -26.609 1 86.81 194 GLY A N 1
ATOM 1561 C CA . GLY A 1 194 ? -0.653 -40.188 -26.734 1 86.81 194 GLY A CA 1
ATOM 1562 C C . GLY A 1 194 ? -1.393 -40.406 -25.422 1 86.81 194 GLY A C 1
ATOM 1563 O O . GLY A 1 194 ? -2.596 -40.156 -25.328 1 86.81 194 GLY A O 1
ATOM 1564 N N . GLN A 1 195 ? -0.773 -40.844 -24.422 1 91.19 195 GLN A N 1
ATOM 1565 C CA . GLN A 1 195 ? -1.393 -41.062 -23.109 1 91.19 195 GLN A CA 1
ATOM 1566 C C . GLN A 1 195 ? -1.22 -39.812 -22.219 1 91.19 195 GLN A C 1
ATOM 1568 O O . GLN A 1 195 ? -0.351 -39 -22.469 1 91.19 195 GLN A O 1
ATOM 1573 N N . THR A 1 196 ? -2.16 -39.812 -21.281 1 92.5 196 THR A N 1
ATOM 1574 C CA . THR A 1 196 ? -2.035 -38.719 -20.312 1 92.5 196 THR A CA 1
ATOM 1575 C C . THR A 1 196 ? -0.921 -39.031 -19.312 1 92.5 196 THR A C 1
ATOM 1577 O O . THR A 1 196 ? -0.911 -40.094 -18.688 1 92.5 196 THR A O 1
ATOM 1580 N N . VAL A 1 197 ? -0.043 -38.125 -19.234 1 97.06 197 VAL A N 1
ATOM 1581 C CA . VAL A 1 197 ? 1.097 -38.312 -18.344 1 97.06 197 VAL A CA 1
ATOM 1582 C C . VAL A 1 197 ? 1.057 -37.281 -17.234 1 97.06 197 VAL A C 1
ATOM 1584 O O . VAL A 1 197 ? 0.791 -36.094 -17.484 1 97.06 197 VAL A O 1
ATOM 1587 N N . TYR A 1 198 ? 1.303 -37.688 -15.969 1 98.5 198 TYR A N 1
ATOM 1588 C CA . TYR A 1 198 ? 1.497 -36.812 -14.82 1 98.5 198 TYR A CA 1
ATOM 1589 C C . TYR A 1 198 ? 2.953 -36.812 -14.375 1 98.5 198 TYR A C 1
ATOM 1591 O O . TYR A 1 198 ? 3.516 -37.875 -14.078 1 98.5 198 TYR A O 1
ATOM 1599 N N . TYR A 1 199 ? 3.545 -35.656 -14.352 1 98.56 199 TYR A N 1
ATOM 1600 C CA . TYR A 1 199 ? 4.953 -35.531 -14 1 98.56 199 TYR A CA 1
ATOM 1601 C C . TYR A 1 199 ? 5.109 -35.156 -12.523 1 98.56 199 TYR A C 1
ATOM 1603 O O . TYR A 1 199 ? 4.352 -34.344 -12 1 98.56 199 TYR A O 1
ATOM 1611 N N . GLY A 1 200 ? 6.09 -35.719 -11.883 1 98.5 200 GLY A N 1
ATOM 1612 C CA . GLY A 1 200 ? 6.367 -35.469 -10.477 1 98.5 200 GLY A CA 1
ATOM 1613 C C . GLY A 1 200 ? 7.848 -35.531 -10.141 1 98.5 200 GLY A C 1
ATOM 1614 O O . GLY A 1 200 ? 8.68 -35.719 -11.023 1 98.5 200 GLY A O 1
ATOM 1615 N N . PHE A 1 201 ? 8.109 -35.219 -8.953 1 98.31 201 PHE A N 1
ATOM 1616 C CA . PHE A 1 201 ? 9.477 -35.25 -8.453 1 98.31 201 PHE A CA 1
ATOM 1617 C C . PHE A 1 201 ? 9.5 -35.562 -6.961 1 98.31 201 PHE A C 1
ATOM 1619 O O . PHE A 1 201 ? 8.789 -34.938 -6.172 1 98.31 201 PHE A O 1
ATOM 1626 N N . ALA A 1 202 ? 10.227 -36.562 -6.637 1 97.19 202 ALA A N 1
ATOM 1627 C CA . ALA A 1 202 ? 10.375 -36.969 -5.242 1 97.19 202 ALA A CA 1
ATOM 1628 C C . ALA A 1 202 ? 11.664 -37.75 -5.031 1 97.19 202 ALA A C 1
ATOM 1630 O O . ALA A 1 202 ? 12.102 -38.5 -5.914 1 97.19 202 ALA A O 1
ATOM 1631 N N . GLN A 1 203 ? 12.281 -37.531 -3.859 1 94.75 203 GLN A N 1
ATOM 1632 C CA . GLN A 1 203 ? 13.492 -38.281 -3.479 1 94.75 203 GLN A CA 1
ATOM 1633 C C . GLN A 1 203 ? 14.57 -38.156 -4.551 1 94.75 203 GLN A C 1
ATOM 1635 O O . GLN A 1 203 ? 15.164 -39.156 -4.953 1 94.75 203 GLN A O 1
ATOM 1640 N N . ARG A 1 204 ? 14.742 -37.031 -5.094 1 95.06 204 ARG A N 1
ATOM 1641 C CA . ARG A 1 204 ? 15.773 -36.656 -6.059 1 95.06 204 ARG A CA 1
ATOM 1642 C C . ARG A 1 204 ? 15.594 -37.438 -7.363 1 95.06 204 ARG A C 1
ATOM 1644 O O . ARG A 1 204 ? 16.547 -37.594 -8.141 1 95.06 204 ARG A O 1
ATOM 1651 N N . GLU A 1 205 ? 14.312 -37.969 -7.609 1 97.44 205 GLU A N 1
ATOM 1652 C CA . GLU A 1 205 ? 14.016 -38.656 -8.859 1 97.44 205 GLU A CA 1
ATOM 1653 C C . GLU A 1 205 ? 12.906 -37.969 -9.633 1 97.44 205 GLU A C 1
ATOM 1655 O O . GLU A 1 205 ? 11.969 -37.438 -9.039 1 97.44 205 GLU A O 1
ATOM 1660 N N . CYS A 1 206 ? 13.117 -38.031 -10.945 1 98.06 206 CYS A N 1
ATOM 1661 C CA . CYS A 1 206 ? 12.016 -37.688 -11.828 1 98.06 206 CYS A CA 1
ATOM 1662 C C . CYS A 1 206 ? 10.977 -38.781 -11.898 1 98.06 206 CYS A C 1
ATOM 1664 O O . CYS A 1 206 ? 11.336 -39.969 -12 1 98.06 206 CYS A O 1
ATOM 1666 N N . LEU A 1 207 ? 9.805 -38.406 -11.812 1 98.38 207 LEU A N 1
ATOM 1667 C CA . LEU A 1 207 ? 8.719 -39.375 -11.828 1 98.38 207 LEU A CA 1
ATOM 1668 C C . LEU A 1 207 ? 7.742 -39.062 -12.969 1 98.38 207 LEU A C 1
ATOM 1670 O O . LEU A 1 207 ? 7.551 -37.906 -13.336 1 98.38 207 LEU A O 1
ATOM 1674 N N . ALA A 1 208 ? 7.141 -40.062 -13.461 1 98.38 208 ALA A N 1
ATOM 1675 C CA . ALA A 1 208 ? 6.027 -39.969 -14.406 1 98.38 208 ALA A CA 1
ATOM 1676 C C . ALA A 1 208 ? 4.984 -41.031 -14.141 1 98.38 208 ALA A C 1
ATOM 1678 O O . ALA A 1 208 ? 5.332 -42.188 -13.852 1 98.38 208 ALA A O 1
ATOM 1679 N N . TYR A 1 209 ? 3.773 -40.688 -14.188 1 98.38 209 TYR A N 1
ATOM 1680 C CA . TYR A 1 209 ? 2.645 -41.625 -14.031 1 98.38 209 TYR A CA 1
ATOM 1681 C C . TYR A 1 209 ? 1.772 -41.625 -15.281 1 98.38 209 TYR A C 1
ATOM 1683 O O . TYR A 1 209 ? 1.344 -40.562 -15.75 1 98.38 209 TYR A O 1
ATOM 1691 N N . ILE A 1 210 ? 1.515 -42.75 -15.766 1 97.81 210 ILE A N 1
ATOM 1692 C CA . ILE A 1 210 ? 0.67 -42.906 -16.953 1 97.81 210 ILE A CA 1
ATOM 1693 C C . ILE A 1 210 ? -0.607 -43.656 -16.578 1 97.81 210 ILE A C 1
ATOM 1695 O O . ILE A 1 210 ? -0.552 -44.781 -16.109 1 97.81 210 ILE A O 1
ATOM 1699 N N . VAL A 1 211 ? -1.71 -42.969 -16.766 1 94.06 211 VAL A N 1
ATOM 1700 C CA . VAL A 1 211 ? -2.99 -43.625 -16.516 1 94.06 211 VAL A CA 1
ATOM 1701 C C . VAL A 1 211 ? -3.436 -44.406 -17.766 1 94.06 211 VAL A C 1
ATOM 1703 O O . VAL A 1 211 ? -3.676 -43.781 -18.812 1 94.06 211 VAL A O 1
ATOM 1706 N N . GLN A 1 212 ? -3.5 -45.656 -17.625 1 88.38 212 GLN A N 1
ATOM 1707 C CA . GLN A 1 212 ? -3.855 -46.5 -18.75 1 88.38 212 GLN A CA 1
ATOM 1708 C C . GLN A 1 212 ? -5.367 -46.562 -18.953 1 88.38 212 GLN A C 1
ATOM 1710 O O . GLN A 1 212 ? -6.125 -46.562 -17.969 1 88.38 212 GLN A O 1
ATOM 1715 N N . LYS A 1 213 ? -5.809 -46.531 -20.172 1 79 213 LYS A N 1
ATOM 1716 C CA . LYS A 1 213 ? -7.219 -46.688 -20.516 1 79 213 LYS A CA 1
ATOM 1717 C C . LYS A 1 213 ? -7.633 -48.156 -20.547 1 79 213 LYS A C 1
ATOM 1719 O O . LYS A 1 213 ? -6.82 -49.031 -20.859 1 79 213 LYS A O 1
ATOM 1724 N N . MET B 1 1 ? -0.956 16.422 -18.422 1 60.34 1 MET B N 1
ATOM 1725 C CA . MET B 1 1 ? -1.823 15.328 -17.969 1 60.34 1 MET B CA 1
ATOM 1726 C C . MET B 1 1 ? -1.197 14.57 -16.812 1 60.34 1 MET B C 1
ATOM 1728 O O . MET B 1 1 ? 0.021 14.391 -16.766 1 60.34 1 MET B O 1
ATOM 1732 N N . THR B 1 2 ? -1.919 14.453 -15.742 1 77.38 2 THR B N 1
ATOM 1733 C CA . THR B 1 2 ? -1.376 13.773 -14.57 1 77.38 2 THR B CA 1
ATOM 1734 C C . THR B 1 2 ? -0.89 12.375 -14.938 1 77.38 2 THR B C 1
ATOM 1736 O O . THR B 1 2 ? -1.589 11.625 -15.633 1 77.38 2 THR B O 1
ATOM 1739 N N . ASP B 1 3 ? 0.423 12.203 -14.672 1 93.25 3 ASP B N 1
ATOM 1740 C CA . ASP B 1 3 ? 0.998 10.883 -14.898 1 93.25 3 ASP B CA 1
ATOM 1741 C C . ASP B 1 3 ? 0.78 9.977 -13.688 1 93.25 3 ASP B C 1
ATOM 1743 O O . ASP B 1 3 ? 1.65 9.875 -12.82 1 93.25 3 ASP B O 1
ATOM 1747 N N . TYR B 1 4 ? -0.374 9.312 -13.672 1 96.38 4 TYR B N 1
ATOM 1748 C CA . TYR B 1 4 ? -0.774 8.484 -12.539 1 96.38 4 TYR B CA 1
ATOM 1749 C C . TYR B 1 4 ? 0.215 7.348 -12.312 1 96.38 4 TYR B C 1
ATOM 1751 O O . TYR B 1 4 ? 0.448 6.934 -11.18 1 96.38 4 TYR B O 1
ATOM 1759 N N . MET B 1 5 ? 0.804 6.871 -13.383 1 96.38 5 MET B N 1
ATOM 1760 C CA . MET B 1 5 ? 1.773 5.785 -13.258 1 96.38 5 MET B CA 1
ATOM 1761 C C . MET B 1 5 ? 3.012 6.242 -12.5 1 96.38 5 MET B C 1
ATOM 1763 O O . MET B 1 5 ? 3.479 5.551 -11.594 1 96.38 5 MET B O 1
ATOM 1767 N N . ASP B 1 6 ? 3.494 7.375 -12.891 1 96.88 6 ASP B N 1
ATOM 1768 C CA . ASP B 1 6 ? 4.668 7.922 -12.211 1 96.88 6 ASP B CA 1
ATOM 1769 C C . ASP B 1 6 ? 4.371 8.203 -10.742 1 96.88 6 ASP B C 1
ATOM 1771 O O . ASP B 1 6 ? 5.211 7.945 -9.875 1 96.88 6 ASP B O 1
ATOM 1775 N N . LEU B 1 7 ? 3.211 8.719 -10.453 1 97.56 7 LEU B N 1
ATOM 1776 C CA . LEU B 1 7 ? 2.818 9.008 -9.078 1 97.56 7 LEU B CA 1
ATOM 1777 C C . LEU B 1 7 ? 2.701 7.719 -8.266 1 97.56 7 LEU B C 1
ATOM 1779 O O . LEU B 1 7 ? 3.104 7.676 -7.102 1 97.56 7 LEU B O 1
ATOM 1783 N N . ALA B 1 8 ? 2.162 6.695 -8.867 1 97.44 8 ALA B N 1
ATOM 1784 C CA . ALA B 1 8 ? 2.02 5.406 -8.188 1 97.44 8 ALA B CA 1
ATOM 1785 C C . ALA B 1 8 ? 3.381 4.832 -7.816 1 97.44 8 ALA B C 1
ATOM 1787 O O . ALA B 1 8 ? 3.553 4.293 -6.719 1 97.44 8 ALA B O 1
ATOM 1788 N N . LEU B 1 9 ? 4.34 4.949 -8.703 1 96.81 9 LEU B N 1
ATOM 1789 C CA . LEU B 1 9 ? 5.688 4.438 -8.469 1 96.81 9 LEU B CA 1
ATOM 1790 C C . LEU B 1 9 ? 6.402 5.258 -7.402 1 96.81 9 LEU B C 1
ATOM 1792 O O . LEU B 1 9 ? 7.168 4.711 -6.605 1 96.81 9 LEU B O 1
ATOM 1796 N N . LYS B 1 10 ? 6.125 6.496 -7.352 1 96.31 10 LYS B N 1
ATOM 1797 C CA . LYS B 1 10 ? 6.812 7.398 -6.434 1 96.31 10 LYS B CA 1
ATOM 1798 C C . LYS B 1 10 ? 6.199 7.332 -5.035 1 96.31 10 LYS B C 1
ATOM 1800 O O . LYS B 1 10 ? 6.918 7.332 -4.035 1 96.31 10 LYS B O 1
ATOM 1805 N N . TYR B 1 11 ? 4.84 7.23 -4.938 1 96 11 TYR B N 1
ATOM 1806 C CA . TYR B 1 11 ? 4.184 7.414 -3.645 1 96 11 TYR B CA 1
ATOM 1807 C C . TYR B 1 11 ? 3.381 6.176 -3.262 1 96 11 TYR B C 1
ATOM 1809 O O . TYR B 1 11 ? 3.096 5.953 -2.084 1 96 11 TYR B O 1
ATOM 1817 N N . GLY B 1 12 ? 2.912 5.371 -4.266 1 94.5 12 GLY B N 1
ATOM 1818 C CA . GLY B 1 12 ? 1.849 4.402 -4.051 1 94.5 12 GLY B CA 1
ATOM 1819 C C . GLY B 1 12 ? 2.361 3.031 -3.662 1 94.5 12 GLY B C 1
ATOM 1820 O O . GLY B 1 12 ? 1.579 2.092 -3.506 1 94.5 12 GLY B O 1
ATOM 1821 N N . GLY B 1 13 ? 3.654 2.865 -3.559 1 93.88 13 GLY B N 1
ATOM 1822 C CA . GLY B 1 13 ? 4.219 1.584 -3.164 1 93.88 13 GLY B CA 1
ATOM 1823 C C . GLY B 1 13 ? 4.328 0.6 -4.316 1 93.88 13 GLY B C 1
ATOM 1824 O O . GLY B 1 13 ? 4.477 -0.604 -4.098 1 93.88 13 GLY B O 1
ATOM 1825 N N . PHE B 1 14 ? 4.199 1.001 -5.5 1 96.88 14 PHE B N 1
ATOM 1826 C CA . PHE B 1 14 ? 4.332 0.164 -6.684 1 96.88 14 PHE B CA 1
ATOM 1827 C C . PHE B 1 14 ? 5.738 0.265 -7.262 1 96.88 14 PHE B C 1
ATOM 1829 O O . PHE B 1 14 ? 6.449 1.242 -7.016 1 96.88 14 PHE B O 1
ATOM 1836 N N . THR B 1 15 ? 6.133 -0.732 -7.922 1 97.19 15 THR B N 1
ATOM 1837 C CA . THR B 1 15 ? 7.426 -0.767 -8.602 1 97.19 15 THR B CA 1
ATOM 1838 C C . THR B 1 15 ? 7.238 -0.97 -10.102 1 97.19 15 THR B C 1
ATOM 1840 O O . THR B 1 15 ? 6.109 -1.087 -10.586 1 97.19 15 THR B O 1
ATOM 1843 N N . SER B 1 16 ? 8.359 -1.029 -10.805 1 96.75 16 SER B N 1
ATOM 1844 C CA . SER B 1 16 ? 8.336 -1.237 -12.25 1 96.75 16 SER B CA 1
ATOM 1845 C C . SER B 1 16 ? 7.73 -2.594 -12.602 1 96.75 16 SER B C 1
ATOM 1847 O O . SER B 1 16 ? 7.168 -2.77 -13.688 1 96.75 16 SER B O 1
ATOM 1849 N N . LEU B 1 17 ? 7.723 -3.51 -11.719 1 96.5 17 LEU B N 1
ATOM 1850 C CA . LEU B 1 17 ? 7.195 -4.852 -11.945 1 96.5 17 LEU B CA 1
ATOM 1851 C C . LEU B 1 17 ? 5.672 -4.855 -11.898 1 96.5 17 LEU B C 1
ATOM 1853 O O . LEU B 1 17 ? 5.035 -5.832 -12.297 1 96.5 17 LEU B O 1
ATOM 1857 N N . ASP B 1 18 ? 5.082 -3.742 -11.5 1 98.25 18 ASP B N 1
ATOM 1858 C CA . ASP B 1 18 ? 3.637 -3.674 -11.305 1 98.25 18 ASP B CA 1
ATOM 1859 C C . ASP B 1 18 ? 2.971 -2.893 -12.438 1 98.25 18 ASP B C 1
ATOM 1861 O O . ASP B 1 18 ? 1.748 -2.725 -12.445 1 98.25 18 ASP B O 1
ATOM 1865 N N . LYS B 1 19 ? 3.691 -2.422 -13.414 1 97.12 19 LYS B N 1
ATOM 1866 C CA . LYS B 1 19 ? 3.219 -1.414 -14.359 1 97.12 19 LYS B CA 1
ATOM 1867 C C . LYS B 1 19 ? 2.039 -1.937 -15.18 1 97.12 19 LYS B C 1
ATOM 1869 O O . LYS B 1 19 ? 1.062 -1.216 -15.398 1 97.12 19 LYS B O 1
ATOM 1874 N N . VAL B 1 20 ? 2.094 -3.188 -15.727 1 97.56 20 VAL B N 1
ATOM 1875 C CA . VAL B 1 20 ? 1.025 -3.729 -16.562 1 97.56 20 VAL B CA 1
ATOM 1876 C C . VAL B 1 20 ? -0.255 -3.855 -15.734 1 97.56 20 VAL B C 1
ATOM 1878 O O . VAL B 1 20 ? -1.329 -3.441 -16.172 1 97.56 20 VAL B O 1
ATOM 1881 N N . TYR B 1 21 ? -0.116 -4.375 -14.57 1 97.5 21 TYR B N 1
ATOM 1882 C CA . TYR B 1 21 ? -1.246 -4.508 -13.656 1 97.5 21 TYR B CA 1
ATOM 1883 C C . TYR B 1 21 ? -1.861 -3.146 -13.352 1 97.5 21 TYR B C 1
ATOM 1885 O O . TYR B 1 21 ? -3.084 -2.988 -13.391 1 97.5 21 TYR B O 1
ATOM 1893 N N . LEU B 1 22 ? -1.008 -2.178 -13.031 1 97.12 22 LEU B N 1
ATOM 1894 C CA . LEU B 1 22 ? -1.449 -0.833 -12.672 1 97.12 22 LEU B CA 1
ATOM 1895 C C . LEU B 1 22 ? -2.197 -0.182 -13.828 1 97.12 22 LEU B C 1
ATOM 1897 O O . LEU B 1 22 ? -3.24 0.446 -13.625 1 97.12 22 LEU B O 1
ATOM 1901 N N . GLN B 1 23 ? -1.628 -0.346 -15 1 97.06 23 GLN B N 1
ATOM 1902 C CA . GLN B 1 23 ? -2.271 0.22 -16.188 1 97.06 23 GLN B CA 1
ATOM 1903 C C . GLN B 1 23 ? -3.689 -0.32 -16.344 1 97.06 23 GLN B C 1
ATOM 1905 O O . GLN B 1 23 ? -4.625 0.444 -16.594 1 97.06 23 GLN B O 1
ATOM 1910 N N . ASN B 1 24 ? -3.863 -1.602 -16.203 1 96.81 24 ASN B N 1
ATOM 1911 C CA . ASN B 1 24 ? -5.176 -2.229 -16.328 1 96.81 24 ASN B CA 1
ATOM 1912 C C . ASN B 1 24 ? -6.121 -1.778 -15.227 1 96.81 24 ASN B C 1
ATOM 1914 O O . ASN B 1 24 ? -7.281 -1.458 -15.484 1 96.81 24 ASN B O 1
ATOM 1918 N N . THR B 1 25 ? -5.602 -1.725 -13.977 1 96.25 25 THR B N 1
ATOM 1919 C CA . THR B 1 25 ? -6.41 -1.393 -12.812 1 96.25 25 THR B CA 1
ATOM 1920 C C . THR B 1 25 ? -6.91 0.047 -12.898 1 96.25 25 THR B C 1
ATOM 1922 O O . THR B 1 25 ? -8.078 0.322 -12.594 1 96.25 25 THR B O 1
ATOM 1925 N N . LEU B 1 26 ? -6.047 0.963 -13.336 1 96.56 26 LEU B N 1
ATOM 1926 C CA . LEU B 1 26 ? -6.375 2.385 -13.352 1 96.56 26 LEU B CA 1
ATOM 1927 C C . LEU B 1 26 ? -7.242 2.734 -14.555 1 96.56 26 LEU B C 1
ATOM 1929 O O . LEU B 1 26 ? -7.918 3.766 -14.555 1 96.56 26 LEU B O 1
ATOM 1933 N N . SER B 1 27 ? -7.25 1.885 -15.562 1 94.62 27 SER B N 1
ATOM 1934 C CA . SER B 1 27 ? -7.855 2.221 -16.844 1 94.62 27 SER B CA 1
ATOM 1935 C C . SER B 1 27 ? -9.352 2.469 -16.703 1 94.62 27 SER B C 1
ATOM 1937 O O . SER B 1 27 ? -9.93 3.266 -17.453 1 94.62 27 SER B O 1
ATOM 1939 N N . ASP B 1 28 ? -10.016 1.9 -15.766 1 88.81 28 ASP B N 1
ATOM 1940 C CA . ASP B 1 28 ? -11.461 2.027 -15.672 1 88.81 28 ASP B CA 1
ATOM 1941 C C . ASP B 1 28 ? -11.859 2.949 -14.523 1 88.81 28 ASP B C 1
ATOM 1943 O O . ASP B 1 28 ? -13.047 3.092 -14.211 1 88.81 28 ASP B O 1
ATOM 1947 N N . LEU B 1 29 ? -10.977 3.605 -13.938 1 95.31 29 LEU B N 1
ATOM 1948 C CA . LEU B 1 29 ? -11.25 4.461 -12.789 1 95.31 29 LEU B CA 1
ATOM 1949 C C . LEU B 1 29 ? -11.344 5.922 -13.211 1 95.31 29 LEU B C 1
ATOM 1951 O O . LEU B 1 29 ? -10.703 6.336 -14.18 1 95.31 29 LEU B O 1
ATOM 1955 N N . SER B 1 30 ? -12.188 6.707 -12.492 1 95.69 30 SER B N 1
ATOM 1956 C CA . SER B 1 30 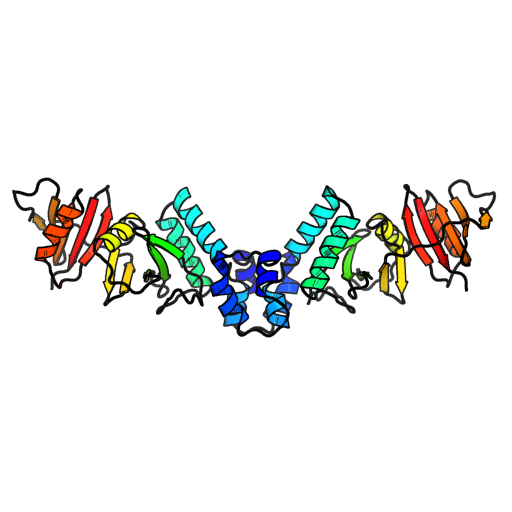? -12.18 8.156 -12.648 1 95.69 30 SER B CA 1
ATOM 1957 C C . SER B 1 30 ? -10.891 8.766 -12.117 1 95.69 30 SER B C 1
ATOM 1959 O O . SER B 1 30 ? -10.125 8.094 -11.422 1 95.69 30 SER B O 1
ATOM 1961 N N . ASP B 1 31 ? -10.648 10.039 -12.469 1 95.06 31 ASP B N 1
ATOM 1962 C CA . ASP B 1 31 ? -9.438 10.711 -12 1 95.06 31 ASP B CA 1
ATOM 1963 C C . ASP B 1 31 ? -9.352 10.688 -10.477 1 95.06 31 ASP B C 1
ATOM 1965 O O . ASP B 1 31 ? -8.289 10.398 -9.922 1 95.06 31 ASP B O 1
ATOM 1969 N N . ASN B 1 32 ? -10.492 10.938 -9.797 1 94.38 32 ASN B N 1
ATOM 1970 C CA . ASN B 1 32 ? -10.5 10.93 -8.336 1 94.38 32 ASN B CA 1
ATOM 1971 C C . ASN B 1 32 ? -10.219 9.531 -7.785 1 94.38 32 ASN B C 1
ATOM 1973 O O . ASN B 1 32 ? -9.516 9.383 -6.785 1 94.38 32 ASN B O 1
ATOM 1977 N N . GLN B 1 33 ? -10.797 8.578 -8.484 1 95.56 33 GLN B N 1
ATOM 1978 C CA . GLN B 1 33 ? -10.586 7.195 -8.055 1 95.56 33 GLN B CA 1
ATOM 1979 C C . GLN B 1 33 ? -9.141 6.766 -8.273 1 95.56 33 GLN B C 1
ATOM 1981 O O . GLN B 1 33 ? -8.578 6.039 -7.453 1 95.56 33 GLN B O 1
ATOM 1986 N N . LYS B 1 34 ? -8.539 7.176 -9.375 1 96.75 34 LYS B N 1
ATOM 1987 C CA . LYS B 1 34 ? -7.133 6.895 -9.641 1 96.75 34 LYS B CA 1
ATOM 1988 C C . LYS B 1 34 ? -6.242 7.473 -8.547 1 96.75 34 LYS B C 1
ATOM 1990 O O . LYS B 1 34 ? -5.344 6.797 -8.039 1 96.75 34 LYS B O 1
ATOM 1995 N N . LEU B 1 35 ? -6.508 8.68 -8.156 1 96.44 35 LEU B N 1
ATOM 1996 C CA . LEU B 1 35 ? -5.719 9.336 -7.125 1 96.44 35 LEU B CA 1
ATOM 1997 C C . LEU B 1 35 ? -5.852 8.609 -5.793 1 96.44 35 LEU B C 1
ATOM 1999 O O . LEU B 1 35 ? -4.859 8.391 -5.094 1 96.44 35 LEU B O 1
ATOM 2003 N N . ALA B 1 36 ? -7.082 8.227 -5.48 1 96.38 36 ALA B N 1
ATOM 2004 C CA . ALA B 1 36 ? -7.305 7.492 -4.238 1 96.38 36 ALA B CA 1
ATOM 2005 C C . ALA B 1 36 ? -6.547 6.164 -4.246 1 96.38 36 ALA B C 1
ATOM 2007 O O . ALA B 1 36 ? -5.98 5.762 -3.227 1 96.38 36 ALA B O 1
ATOM 2008 N N . PHE B 1 37 ? -6.547 5.535 -5.367 1 96.81 37 PHE B N 1
ATOM 2009 C CA . PHE B 1 37 ? -5.93 4.223 -5.512 1 96.81 37 PHE B CA 1
ATOM 2010 C C . PHE B 1 37 ? -4.43 4.297 -5.27 1 96.81 37 PHE B C 1
ATOM 2012 O O . PHE B 1 37 ? -3.84 3.377 -4.695 1 96.81 37 PHE B O 1
ATOM 2019 N N . ILE B 1 38 ? -3.787 5.434 -5.668 1 97.44 38 ILE B N 1
ATOM 2020 C CA . ILE B 1 38 ? -2.33 5.492 -5.629 1 97.44 38 ILE B CA 1
ATOM 2021 C C . ILE B 1 38 ? -1.876 6.273 -4.398 1 97.44 38 ILE B C 1
ATOM 2023 O O . ILE B 1 38 ? -0.675 6.43 -4.164 1 97.44 38 ILE B O 1
ATOM 2027 N N . THR B 1 39 ? -2.754 6.816 -3.59 1 97.94 39 THR B N 1
ATOM 2028 C CA . THR B 1 39 ? -2.43 7.559 -2.377 1 97.94 39 THR B CA 1
ATOM 2029 C C . THR B 1 39 ? -2.137 6.605 -1.221 1 97.94 39 THR B C 1
ATOM 2031 O O . THR B 1 39 ? -2.906 5.68 -0.964 1 97.94 39 THR B O 1
ATOM 2034 N N . PRO B 1 40 ? -1.021 6.805 -0.525 1 97.69 40 PRO B N 1
ATOM 2035 C CA . PRO B 1 40 ? -0.765 5.98 0.66 1 97.69 40 PRO B CA 1
ATOM 2036 C C . PRO B 1 40 ? -1.845 6.133 1.729 1 97.69 40 PRO B C 1
ATOM 2038 O O . PRO B 1 40 ? -2.461 7.195 1.841 1 97.69 40 PRO B O 1
ATOM 2041 N N . PRO B 1 41 ? -2.059 5.082 2.508 1 97.44 41 PRO B N 1
ATOM 2042 C CA . PRO B 1 41 ? -2.998 5.191 3.627 1 97.44 41 PRO B CA 1
ATOM 2043 C C . PRO B 1 41 ? -2.607 6.285 4.621 1 97.44 41 PRO B C 1
ATOM 2045 O O . PRO B 1 41 ? -1.423 6.598 4.766 1 97.44 41 PRO B O 1
ATOM 2048 N N . PRO B 1 42 ? -3.627 6.777 5.336 1 98.38 42 PRO B N 1
ATOM 2049 C CA . PRO B 1 42 ? -3.355 7.801 6.344 1 98.38 42 PRO B CA 1
ATOM 2050 C C . PRO B 1 42 ? -2.295 7.371 7.352 1 98.38 42 PRO B C 1
ATOM 2052 O O . PRO B 1 42 ? -1.418 8.164 7.711 1 98.38 42 PRO B O 1
ATOM 2055 N N . SER B 1 43 ? -2.316 6.168 7.805 1 98.19 43 SER B N 1
ATOM 2056 C CA . SER B 1 43 ? -1.359 5.676 8.789 1 98.19 43 SER B CA 1
ATOM 2057 C C . SER B 1 43 ? 0.07 5.77 8.266 1 98.19 43 SER B C 1
ATOM 2059 O O . SER B 1 43 ? 0.99 6.105 9.016 1 98.19 43 SER B O 1
ATOM 2061 N N . VAL B 1 44 ? 0.231 5.465 7 1 97.88 44 VAL B N 1
ATOM 2062 C CA . VAL B 1 44 ? 1.555 5.504 6.387 1 97.88 44 VAL B CA 1
ATOM 2063 C C . VAL B 1 44 ? 2.02 6.953 6.254 1 97.88 44 VAL B C 1
ATOM 2065 O O . VAL B 1 44 ? 3.162 7.277 6.586 1 97.88 44 VAL B O 1
ATOM 2068 N N . ILE B 1 45 ? 1.156 7.82 5.785 1 98.69 45 ILE B N 1
ATOM 2069 C CA . ILE B 1 45 ? 1.475 9.234 5.629 1 98.69 45 ILE B CA 1
ATOM 2070 C C . ILE B 1 45 ? 1.857 9.828 6.98 1 98.69 45 ILE B C 1
ATOM 2072 O O . ILE B 1 45 ? 2.855 10.547 7.09 1 98.69 45 ILE B O 1
ATOM 2076 N N . ASN B 1 46 ? 1.094 9.531 7.98 1 98.75 46 ASN B N 1
ATOM 2077 C CA . ASN B 1 46 ? 1.364 10.047 9.32 1 98.75 46 ASN B CA 1
ATOM 2078 C C . ASN B 1 46 ? 2.664 9.484 9.883 1 98.75 46 ASN B C 1
ATOM 2080 O O . ASN B 1 46 ? 3.41 10.195 10.562 1 98.75 46 ASN B O 1
ATOM 2084 N N . ALA B 1 47 ? 2.918 8.234 9.594 1 98.44 47 ALA B N 1
ATOM 2085 C CA . ALA B 1 47 ? 4.16 7.621 10.062 1 98.44 47 ALA B CA 1
ATOM 2086 C C . ALA B 1 47 ? 5.375 8.289 9.422 1 98.44 47 ALA B C 1
ATOM 2088 O O . ALA B 1 47 ? 6.352 8.602 10.109 1 98.44 47 ALA B O 1
ATOM 2089 N N . TYR B 1 48 ? 5.312 8.477 8.141 1 98.38 48 TYR B N 1
ATOM 2090 C CA . TYR B 1 48 ? 6.426 9.125 7.449 1 98.38 48 TYR B CA 1
ATOM 2091 C C . TYR B 1 48 ? 6.598 10.562 7.91 1 98.38 48 TYR B C 1
ATOM 2093 O O . TYR B 1 48 ? 7.719 11.023 8.125 1 98.38 48 TYR B O 1
ATOM 2101 N N . PHE B 1 49 ? 5.555 11.258 8.07 1 98.88 49 PHE B N 1
ATOM 2102 C CA . PHE B 1 49 ? 5.59 12.625 8.578 1 98.88 49 PHE B CA 1
ATOM 2103 C C . PHE B 1 49 ? 6.277 12.68 9.938 1 98.88 49 PHE B C 1
ATOM 2105 O O . PHE B 1 49 ? 7.168 13.5 10.148 1 98.88 49 PHE B O 1
ATOM 2112 N N . ALA B 1 50 ? 5.848 11.836 10.812 1 98.69 50 ALA B N 1
ATOM 2113 C CA . ALA B 1 50 ? 6.398 11.797 12.164 1 98.69 50 ALA B CA 1
ATOM 2114 C C . ALA B 1 50 ? 7.891 11.484 12.141 1 98.69 50 ALA B C 1
ATOM 2116 O O . ALA B 1 50 ? 8.664 12.062 12.906 1 98.69 50 ALA B O 1
ATOM 2117 N N . GLU B 1 51 ? 8.25 10.578 11.289 1 98.81 51 GLU B N 1
ATOM 2118 C CA . GLU B 1 51 ? 9.656 10.211 11.18 1 98.81 51 GLU B CA 1
ATOM 2119 C C . GLU B 1 51 ? 10.5 11.391 10.703 1 98.81 51 GLU B C 1
ATOM 2121 O O . GLU B 1 51 ? 11.555 11.672 11.273 1 98.81 51 GLU B O 1
ATOM 2126 N N . ILE B 1 52 ? 10.047 12.023 9.688 1 98.75 52 ILE B N 1
ATOM 2127 C CA . ILE B 1 52 ? 10.766 13.172 9.156 1 98.75 52 ILE B CA 1
ATOM 2128 C C . ILE B 1 52 ? 10.812 14.289 10.203 1 98.75 52 ILE B C 1
ATOM 2130 O O . ILE B 1 52 ? 11.844 14.922 10.406 1 98.75 52 ILE B O 1
ATOM 2134 N N . TYR B 1 53 ? 9.711 14.469 10.891 1 98.81 53 TYR B N 1
ATOM 2135 C CA . TYR B 1 53 ? 9.625 15.477 11.945 1 98.81 53 TYR B CA 1
ATOM 2136 C C . TYR B 1 53 ? 10.672 15.234 13.023 1 98.81 53 TYR B C 1
ATOM 2138 O O . TYR B 1 53 ? 11.344 16.172 13.461 1 98.81 53 TYR B O 1
ATOM 2146 N N . GLN B 1 54 ? 10.805 13.977 13.398 1 98.5 54 GLN B N 1
ATOM 2147 C CA . GLN B 1 54 ? 11.695 13.602 14.492 1 98.5 54 GLN B CA 1
ATOM 2148 C C . GLN B 1 54 ? 13.156 13.594 14.039 1 98.5 54 GLN B C 1
ATOM 2150 O O . GLN B 1 54 ? 14.039 14.055 14.766 1 98.5 54 GLN B O 1
ATOM 2155 N N . LYS B 1 55 ? 13.383 13.141 12.82 1 98.62 55 LYS B N 1
ATOM 2156 C CA . LYS B 1 55 ? 14.75 12.875 12.383 1 98.62 55 LYS B CA 1
ATOM 2157 C C . LYS B 1 55 ? 15.352 14.094 11.688 1 98.62 55 LYS B C 1
ATOM 2159 O O . LYS B 1 55 ? 16.578 14.25 11.641 1 98.62 55 LYS B O 1
ATOM 2164 N N . GLN B 1 56 ? 14.547 14.844 11.133 1 98.62 56 GLN B N 1
ATOM 2165 C CA . GLN B 1 56 ? 15.039 15.984 10.375 1 98.62 56 GLN B CA 1
ATOM 2166 C C . GLN B 1 56 ? 14.594 17.297 11 1 98.62 56 GLN B C 1
ATOM 2168 O O . GLN B 1 56 ? 15.344 17.922 11.758 1 98.62 56 GLN B O 1
ATOM 2173 N N . SER B 1 57 ? 13.305 17.719 10.758 1 98.62 57 SER B N 1
ATOM 2174 C CA . SER B 1 57 ? 12.789 18.969 11.32 1 98.62 57 SER B CA 1
ATOM 2175 C C . SER B 1 57 ? 11.297 19.125 11.047 1 98.62 57 SER B C 1
ATOM 2177 O O . SER B 1 57 ? 10.758 18.5 10.133 1 98.62 57 SER B O 1
ATOM 2179 N N . PRO B 1 58 ? 10.672 19.984 11.797 1 98.62 58 PRO B N 1
ATOM 2180 C CA . PRO B 1 58 ? 9.289 20.312 11.477 1 98.62 58 PRO B CA 1
ATOM 2181 C C . PRO B 1 58 ? 9.117 20.812 10.047 1 98.62 58 PRO B C 1
ATOM 2183 O O . PRO B 1 58 ? 8.156 20.438 9.367 1 98.62 58 PRO B O 1
ATOM 2186 N N . GLU B 1 59 ? 10.047 21.609 9.633 1 98.56 59 GLU B N 1
ATOM 2187 C CA . GLU B 1 59 ? 9.961 22.156 8.281 1 98.56 59 GLU B CA 1
ATOM 2188 C C . GLU B 1 59 ? 10.07 21.062 7.227 1 98.56 59 GLU B C 1
ATOM 2190 O O . GLU B 1 59 ? 9.312 21.062 6.254 1 98.56 59 GLU B O 1
ATOM 2195 N N . ALA B 1 60 ? 10.992 20.172 7.438 1 98.81 60 ALA B N 1
ATOM 2196 C CA . ALA B 1 60 ? 11.148 19.062 6.5 1 98.81 60 ALA B CA 1
ATOM 2197 C C . ALA B 1 60 ? 9.883 18.219 6.43 1 98.81 60 ALA B C 1
ATOM 2199 O O . ALA B 1 60 ? 9.477 17.797 5.348 1 98.81 60 ALA B O 1
ATOM 2200 N N . ALA B 1 61 ? 9.266 17.984 7.543 1 98.81 61 ALA B N 1
ATOM 2201 C CA . ALA B 1 61 ? 8.039 17.172 7.605 1 98.81 61 ALA B CA 1
ATOM 2202 C C . ALA B 1 61 ? 6.898 17.875 6.871 1 98.81 61 ALA B C 1
ATOM 2204 O O . ALA B 1 61 ? 6.172 17.234 6.102 1 98.81 61 ALA B O 1
ATOM 2205 N N . THR B 1 62 ? 6.773 19.172 7.133 1 98.81 62 THR B N 1
ATOM 2206 C CA . THR B 1 62 ? 5.684 19.891 6.48 1 98.81 62 THR B CA 1
ATOM 2207 C C . THR B 1 62 ? 5.949 20.031 4.984 1 98.81 62 THR B C 1
ATOM 2209 O O . THR B 1 62 ? 5.016 20.031 4.18 1 98.81 62 THR B O 1
ATOM 2212 N N . ASP B 1 63 ? 7.223 20.172 4.559 1 98.62 63 ASP B N 1
ATOM 2213 C CA . ASP B 1 63 ? 7.566 20.188 3.141 1 98.62 63 ASP B CA 1
ATOM 2214 C C . ASP B 1 63 ? 7.176 18.875 2.463 1 98.62 63 ASP B C 1
ATOM 2216 O O . ASP B 1 63 ? 6.637 18.875 1.355 1 98.62 63 ASP B O 1
ATOM 2220 N N . TYR B 1 64 ? 7.465 17.828 3.09 1 98.5 64 TYR B N 1
ATOM 2221 C CA . TYR B 1 64 ? 7.059 16.516 2.605 1 98.5 64 TYR B CA 1
ATOM 2222 C C . TYR B 1 64 ? 5.551 16.453 2.383 1 98.5 64 TYR B C 1
ATOM 2224 O O . TYR B 1 64 ? 5.09 16.062 1.311 1 98.5 64 TYR B O 1
ATOM 2232 N N . TYR B 1 65 ? 4.84 16.828 3.416 1 98.81 65 TYR B N 1
ATOM 2233 C CA . TYR B 1 65 ? 3.387 16.719 3.348 1 98.81 65 TYR B CA 1
ATOM 2234 C C . TYR B 1 65 ? 2.814 17.672 2.314 1 98.81 65 TYR B C 1
ATOM 2236 O O . TYR B 1 65 ? 1.833 17.359 1.638 1 98.81 65 TYR B O 1
ATOM 2244 N N . LEU B 1 66 ? 3.391 18.812 2.195 1 98.69 66 LEU B N 1
ATOM 2245 C CA . LEU B 1 66 ? 2.951 19.766 1.181 1 98.69 66 LEU B CA 1
ATOM 2246 C C . LEU B 1 66 ? 3.135 19.203 -0.22 1 98.69 66 LEU B C 1
ATOM 2248 O O . LEU B 1 66 ? 2.238 19.297 -1.062 1 98.69 66 LEU B O 1
ATOM 2252 N N . GLU B 1 67 ? 4.258 18.688 -0.46 1 98.31 67 GLU B N 1
ATOM 2253 C CA . GLU B 1 67 ? 4.52 18.062 -1.756 1 98.31 67 GLU B CA 1
ATOM 2254 C C . GLU B 1 67 ? 3.512 16.953 -2.049 1 98.31 67 GLU B C 1
ATOM 2256 O O . GLU B 1 67 ? 2.967 16.875 -3.152 1 98.31 67 GLU B O 1
ATOM 2261 N N . LEU B 1 68 ? 3.293 16.094 -1.084 1 98.19 68 LEU B N 1
ATOM 2262 C CA . LEU B 1 68 ? 2.312 15.031 -1.236 1 98.19 68 LEU B CA 1
ATOM 2263 C C . LEU B 1 68 ? 0.936 15.594 -1.566 1 98.19 68 LEU B C 1
ATOM 2265 O O . LEU B 1 68 ? 0.238 15.07 -2.438 1 98.19 68 LEU B O 1
ATOM 2269 N N . SER B 1 69 ? 0.583 16.609 -0.84 1 98.44 69 SER B N 1
ATOM 2270 C CA . SER B 1 69 ? -0.723 17.234 -1.033 1 98.44 69 SER B CA 1
ATOM 2271 C C . SER B 1 69 ? -0.872 17.781 -2.449 1 98.44 69 SER B C 1
ATOM 2273 O O . SER B 1 69 ? -1.934 17.656 -3.061 1 98.44 69 SER B O 1
ATOM 2275 N N . LYS B 1 70 ? 0.16 18.375 -2.92 1 97.75 70 LYS B N 1
ATOM 2276 C CA . LYS B 1 70 ? 0.156 18.922 -4.27 1 97.75 70 LYS B CA 1
ATOM 2277 C C . LYS B 1 70 ? 0.036 17.812 -5.316 1 97.75 70 LYS B C 1
ATOM 2279 O O . LYS B 1 70 ? -0.793 17.906 -6.227 1 97.75 70 LYS B O 1
ATOM 2284 N N . GLU B 1 71 ? 0.807 16.828 -5.18 1 97.19 71 GLU B N 1
ATOM 2285 C CA . GLU B 1 71 ? 0.921 15.781 -6.195 1 97.19 71 GLU B CA 1
ATOM 2286 C C . GLU B 1 71 ? -0.304 14.867 -6.191 1 97.19 71 GLU B C 1
ATOM 2288 O O . GLU B 1 71 ? -0.727 14.383 -7.242 1 97.19 71 GLU B O 1
ATOM 2293 N N . LEU B 1 72 ? -0.924 14.672 -5.043 1 97.62 72 LEU B N 1
ATOM 2294 C CA . LEU B 1 72 ? -1.994 13.688 -4.93 1 97.62 72 LEU B CA 1
ATOM 2295 C C . LEU B 1 72 ? -3.332 14.367 -4.652 1 97.62 72 LEU B C 1
ATOM 2297 O O . LEU B 1 72 ? -4.32 13.703 -4.352 1 97.62 72 LEU B O 1
ATOM 2301 N N . ASN B 1 73 ? -3.318 15.68 -4.738 1 97.06 73 ASN B N 1
ATOM 2302 C CA . ASN B 1 73 ? -4.547 16.453 -4.59 1 97.06 73 ASN B CA 1
ATOM 2303 C C . ASN B 1 73 ? -5.211 16.203 -3.24 1 97.06 73 ASN B C 1
ATOM 2305 O O . ASN B 1 73 ? -6.387 15.844 -3.18 1 97.06 73 ASN B O 1
ATOM 2309 N N . LEU B 1 74 ? -4.453 16.438 -2.18 1 98.12 74 LEU B N 1
ATOM 2310 C CA . LEU B 1 74 ? -4.965 16.172 -0.839 1 98.12 74 LEU B CA 1
ATOM 2311 C C . LEU B 1 74 ? -5.438 17.453 -0.172 1 98.12 74 LEU B C 1
ATOM 2313 O O . LEU B 1 74 ? -5.789 17.453 1.01 1 98.12 74 LEU B O 1
ATOM 2317 N N . PHE B 1 75 ? -5.461 18.609 -0.889 1 98.5 75 PHE B N 1
ATOM 2318 C CA . PHE B 1 75 ? -5.957 19.859 -0.338 1 98.5 75 PHE B CA 1
ATOM 2319 C C . PHE B 1 75 ? -7.414 19.734 0.088 1 98.5 75 PHE B C 1
ATOM 2321 O O . PHE B 1 75 ? -8.211 19.109 -0.607 1 98.5 75 PHE B O 1
ATOM 2328 N N . ASN B 1 76 ? -7.723 20.297 1.229 1 97.38 76 ASN B N 1
ATOM 2329 C CA . ASN B 1 76 ? -9.078 20.234 1.76 1 97.38 76 ASN B CA 1
ATOM 2330 C C . ASN B 1 76 ? -9.445 21.531 2.502 1 97.38 76 ASN B C 1
ATOM 2332 O O . ASN B 1 76 ? -9.031 21.719 3.645 1 97.38 76 ASN B O 1
ATOM 2336 N N . PRO B 1 77 ? -10.273 22.359 1.917 1 96.19 77 PRO B N 1
ATOM 2337 C CA . PRO B 1 77 ? -10.641 23.625 2.553 1 96.19 77 PRO B CA 1
ATOM 2338 C C . PRO B 1 77 ? -11.656 23.453 3.678 1 96.19 77 PRO B C 1
ATOM 2340 O O . PRO B 1 77 ? -11.883 24.375 4.465 1 96.19 77 PRO B O 1
ATOM 2343 N N . VAL B 1 78 ? -12.344 22.312 3.727 1 95.56 78 VAL B N 1
ATOM 2344 C CA . VAL B 1 78 ? -13.328 22.047 4.77 1 95.56 78 VAL B CA 1
ATOM 2345 C C . VAL B 1 78 ? -13.102 20.656 5.359 1 95.56 78 VAL B C 1
ATOM 2347 O O . VAL B 1 78 ? -13.953 19.781 5.234 1 95.56 78 VAL B O 1
ATOM 2350 N N . PRO B 1 79 ? -12.023 20.516 6.055 1 96.25 79 PRO B N 1
ATOM 2351 C CA . PRO B 1 79 ? -11.664 19.188 6.551 1 96.25 79 PRO B CA 1
ATOM 2352 C C . PRO B 1 79 ? -12.461 18.781 7.789 1 96.25 79 PRO B C 1
ATOM 2354 O O . PRO B 1 79 ? -13 19.641 8.484 1 96.25 79 PRO B O 1
ATOM 2357 N N . SER B 1 80 ? -12.57 17.547 8.008 1 96.25 80 SER B N 1
ATOM 2358 C CA . SER B 1 80 ? -13.156 16.938 9.203 1 96.25 80 SER B CA 1
ATOM 2359 C C . SER B 1 80 ? -12.602 15.539 9.438 1 96.25 80 SER B C 1
ATOM 2361 O O . SER B 1 80 ? -11.836 15.023 8.625 1 96.25 80 SER B O 1
ATOM 2363 N N . PHE B 1 81 ? -13.031 14.961 10.523 1 97.44 81 PHE B N 1
ATOM 2364 C CA . PHE B 1 81 ? -12.57 13.617 10.844 1 97.44 81 PHE B CA 1
ATOM 2365 C C . PHE B 1 81 ? -13.375 12.57 10.086 1 97.44 81 PHE B C 1
ATOM 2367 O O . PHE B 1 81 ? -13.109 11.375 10.195 1 97.44 81 PHE B O 1
ATOM 2374 N N . ASP B 1 82 ? -14.336 13.211 9.328 1 96.75 82 ASP B N 1
ATOM 2375 C CA . ASP B 1 82 ? -14.859 12.359 8.258 1 96.75 82 ASP B CA 1
ATOM 2376 C C . ASP B 1 82 ? -13.883 12.273 7.094 1 96.75 82 ASP B C 1
ATOM 2378 O O . ASP B 1 82 ? -14.055 12.938 6.074 1 96.75 82 ASP B O 1
ATOM 2382 N N . GLU B 1 83 ? -12.938 11.773 7.152 1 96.62 83 GLU B N 1
ATOM 2383 C CA . GLU B 1 83 ? -11.664 11.672 6.449 1 96.62 83 GLU B CA 1
ATOM 2384 C C . GLU B 1 83 ? -11.859 11.156 5.027 1 96.62 83 GLU B C 1
ATOM 2386 O O . GLU B 1 83 ? -11.453 10.031 4.711 1 96.62 83 GLU B O 1
ATOM 2391 N N . HIS B 1 84 ? -12.258 12.055 4.148 1 95.94 84 HIS B N 1
ATOM 2392 C CA . HIS B 1 84 ? -12.359 11.75 2.725 1 95.94 84 HIS B CA 1
ATOM 2393 C C . HIS B 1 84 ? -10.992 11.844 2.047 1 95.94 84 HIS B C 1
ATOM 2395 O O . HIS B 1 84 ? -10.789 11.273 0.977 1 95.94 84 HIS B O 1
ATOM 2401 N N . LYS B 1 85 ? -10.141 12.617 2.629 1 97.19 85 LYS B N 1
ATOM 2402 C CA . LYS B 1 85 ? -8.734 12.719 2.273 1 97.19 85 LYS B CA 1
ATOM 2403 C C . LYS B 1 85 ? -7.84 12.578 3.502 1 97.19 85 LYS B C 1
ATOM 2405 O O . LYS B 1 85 ? -8.195 13.031 4.594 1 97.19 85 LYS B O 1
ATOM 2410 N N . PRO B 1 86 ? -6.66 11.984 3.258 1 98.25 86 PRO B N 1
ATOM 2411 C CA . PRO B 1 86 ? -5.742 11.898 4.395 1 98.25 86 PRO B CA 1
ATOM 2412 C 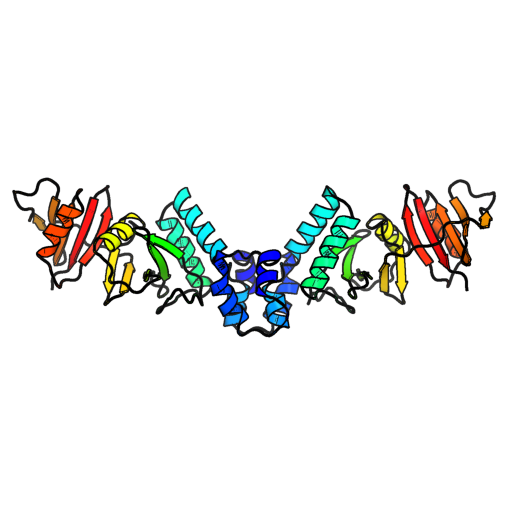C . PRO B 1 86 ? -5.355 13.266 4.949 1 98.25 86 PRO B C 1
ATOM 2414 O O . PRO B 1 86 ? -5.285 14.242 4.199 1 98.25 86 PRO B O 1
ATOM 2417 N N . PHE B 1 87 ? -5.152 13.297 6.273 1 98.75 87 PHE B N 1
ATOM 2418 C CA . PHE B 1 87 ? -4.586 14.469 6.938 1 98.75 87 PHE B CA 1
ATOM 2419 C C . PHE B 1 87 ? -3.627 14.047 8.047 1 98.75 87 PHE B C 1
ATOM 2421 O O . PHE B 1 87 ? -3.545 12.867 8.391 1 98.75 87 PHE B O 1
ATOM 2428 N N . ILE B 1 88 ? -2.867 15.008 8.547 1 98.88 88 ILE B N 1
ATOM 2429 C CA . ILE B 1 88 ? -1.919 14.75 9.625 1 98.88 88 ILE B CA 1
ATOM 2430 C C . ILE B 1 88 ? -2.631 14.844 10.969 1 98.88 88 ILE B C 1
ATOM 2432 O O . ILE B 1 88 ? -3.352 15.812 11.234 1 98.88 88 ILE B O 1
ATOM 2436 N N . ARG B 1 89 ? -2.439 13.844 11.766 1 98.38 89 ARG B N 1
ATOM 2437 C CA . ARG B 1 89 ? -3.031 13.82 13.102 1 98.38 89 ARG B CA 1
ATOM 2438 C C . ARG B 1 89 ? -2.09 14.438 14.125 1 98.38 89 ARG B C 1
ATOM 2440 O O . ARG B 1 89 ? -0.878 14.219 14.078 1 98.38 89 ARG B O 1
ATOM 2447 N N . LEU B 1 90 ? -2.654 15.203 14.961 1 97.81 90 LEU B N 1
ATOM 2448 C CA . LEU B 1 90 ? -1.931 15.859 16.047 1 97.81 90 LEU B CA 1
ATOM 2449 C C . LEU B 1 90 ? -2.602 15.594 17.391 1 97.81 90 LEU B C 1
ATOM 2451 O O . LEU B 1 90 ? -3.809 15.352 17.438 1 97.81 90 LEU B O 1
ATOM 2455 N N . ASN B 1 91 ? -1.829 15.547 18.406 1 96.69 91 ASN B N 1
ATOM 2456 C CA . ASN B 1 91 ? -2.309 15.578 19.781 1 96.69 91 ASN B CA 1
ATOM 2457 C C . ASN B 1 91 ? -1.928 16.875 20.484 1 96.69 91 ASN B C 1
ATOM 2459 O O . ASN B 1 91 ? -0.75 17.125 20.75 1 96.69 91 ASN B O 1
ATOM 2463 N N . LEU B 1 92 ? -2.926 17.75 20.688 1 95.88 92 LEU B N 1
ATOM 2464 C CA . LEU B 1 92 ? -2.721 19.031 21.375 1 95.88 92 LEU B CA 1
ATOM 2465 C C . LEU B 1 92 ? -3.494 19.078 22.688 1 95.88 92 LEU B C 1
ATOM 2467 O O . LEU B 1 92 ? -4.727 19.031 22.688 1 95.88 92 LEU B O 1
ATOM 2471 N N . SER B 1 93 ? -2.719 19.203 23.781 1 94.38 93 SER B N 1
ATOM 2472 C CA . SER B 1 93 ? -3.295 19.266 25.125 1 94.38 93 SER B CA 1
ATOM 2473 C C . SER B 1 93 ? -4.211 18.062 25.391 1 94.38 93 SER B C 1
ATOM 2475 O O . SER B 1 93 ? -5.316 18.234 25.906 1 94.38 93 SER B O 1
ATOM 2477 N N . GLY B 1 94 ? -3.846 16.922 24.844 1 94.06 94 GLY B N 1
ATOM 2478 C CA . GLY B 1 94 ? -4.547 15.672 25.078 1 94.06 94 GLY B CA 1
ATOM 2479 C C . GLY B 1 94 ? -5.754 15.484 24.172 1 94.06 94 GLY B C 1
ATOM 2480 O O . GLY B 1 94 ? -6.523 14.531 24.344 1 94.06 94 GLY B O 1
ATOM 2481 N N . LYS B 1 95 ? -5.875 16.375 23.281 1 95.75 95 LYS B N 1
ATOM 2482 C CA . LYS B 1 95 ? -7.012 16.312 22.375 1 95.75 95 LYS B CA 1
ATOM 2483 C C . LYS B 1 95 ? -6.555 16 20.938 1 95.75 95 LYS B C 1
ATOM 2485 O O . LYS B 1 95 ? -5.438 16.359 20.562 1 95.75 95 LYS B O 1
ATOM 2490 N N . SER B 1 96 ? -7.484 15.445 20.188 1 97.06 96 SER B N 1
ATOM 2491 C CA . SER B 1 96 ? -7.168 15.047 18.812 1 97.06 96 SER B CA 1
ATOM 2492 C C . SER B 1 96 ? -7.445 16.188 17.828 1 97.06 96 SER B C 1
ATOM 2494 O O . SER B 1 96 ? -8.562 16.703 17.781 1 97.06 96 SER B O 1
ATOM 2496 N N . TYR B 1 97 ? -6.43 16.531 17.078 1 97.75 97 TYR B N 1
ATOM 2497 C CA . TYR B 1 97 ? -6.523 17.516 16.016 1 97.75 97 TYR B CA 1
ATOM 2498 C C . TYR B 1 97 ? -5.977 16.969 14.711 1 97.75 97 TYR B C 1
ATOM 2500 O O . TYR B 1 97 ? -5.262 15.953 14.703 1 97.75 97 TYR B O 1
ATOM 2508 N N . GLY B 1 98 ? -6.375 17.562 13.641 1 98.25 98 GLY B N 1
ATOM 2509 C CA . GLY B 1 98 ? -5.797 17.312 12.328 1 98.25 98 GLY B CA 1
ATOM 2510 C C . GLY B 1 98 ? -5.32 18.578 11.641 1 98.25 98 GLY B C 1
ATOM 2511 O O . GLY B 1 98 ? -5.785 19.672 11.961 1 98.25 98 GLY B O 1
ATOM 2512 N N . PHE B 1 99 ? -4.32 18.406 10.797 1 98 99 PHE B N 1
ATOM 2513 C CA . PHE B 1 99 ? -4.059 19.547 9.922 1 98 99 PHE B CA 1
ATOM 2514 C C . PHE B 1 99 ? -3.883 19.094 8.477 1 98 99 PHE B C 1
ATOM 2516 O O . PHE B 1 99 ? -3.49 17.953 8.227 1 98 99 PHE B O 1
ATOM 2523 N N . CYS B 1 100 ? -4.32 19.906 7.566 1 98.75 100 CYS B N 1
ATOM 2524 C CA . CYS B 1 100 ? -4.121 19.766 6.129 1 98.75 100 CYS B CA 1
ATOM 2525 C C . CYS B 1 100 ? -3.961 21.125 5.465 1 98.75 100 CYS B C 1
ATOM 2527 O O . CYS B 1 100 ? -4.086 22.172 6.125 1 98.75 100 CYS B O 1
ATOM 2529 N N . TYR B 1 101 ? -3.57 21.047 4.242 1 98.81 101 TYR B N 1
ATOM 2530 C CA . TYR B 1 101 ? -3.416 22.312 3.527 1 98.81 101 TYR B CA 1
ATOM 2531 C C . TYR B 1 101 ? -4.688 22.672 2.77 1 98.81 101 TYR B C 1
ATOM 2533 O O . TYR B 1 101 ? -5.336 21.797 2.186 1 98.81 101 TYR B O 1
ATOM 2541 N N . GLU B 1 102 ? -4.945 23.938 2.795 1 97.38 102 GLU B N 1
ATOM 2542 C CA . GLU B 1 102 ? -6.125 24.438 2.104 1 97.38 102 GLU B CA 1
ATOM 2543 C C . GLU B 1 102 ? -5.914 24.469 0.592 1 97.38 102 GLU B C 1
ATOM 2545 O O . GLU B 1 102 ? -6.848 24.219 -0.173 1 97.38 102 GLU B O 1
ATOM 2550 N N . ASN B 1 103 ? -4.723 24.797 0.213 1 96.06 103 ASN B N 1
ATOM 2551 C CA . ASN B 1 103 ? -4.324 24.922 -1.185 1 96.06 103 ASN B CA 1
ATOM 2552 C C . ASN B 1 103 ? -2.805 24.906 -1.336 1 96.06 103 ASN B C 1
ATOM 2554 O O . ASN B 1 103 ? -2.086 24.562 -0.399 1 96.06 103 ASN B O 1
ATOM 2558 N N . ALA B 1 104 ? -2.328 25.297 -2.479 1 96.56 104 ALA B N 1
ATOM 2559 C CA . ALA B 1 104 ? -0.906 25.172 -2.789 1 96.56 104 ALA B CA 1
ATOM 2560 C C . ALA B 1 104 ? -0.121 26.344 -2.195 1 96.56 104 ALA B C 1
ATOM 2562 O O . ALA B 1 104 ? 1.111 26.359 -2.246 1 96.56 104 ALA B O 1
ATOM 2563 N N . ASP B 1 105 ? -0.733 27.297 -1.549 1 96.81 105 ASP B N 1
ATOM 2564 C CA . ASP B 1 105 ? -0.067 28.469 -0.98 1 96.81 105 ASP B CA 1
ATOM 2565 C C . ASP B 1 105 ? 0.513 28.156 0.396 1 96.81 105 ASP B C 1
ATOM 2567 O O . ASP B 1 105 ? 1 29.047 1.091 1 96.81 105 ASP B O 1
ATOM 2571 N N . GLU B 1 106 ? 0.445 26.938 0.865 1 97.94 106 GLU B N 1
ATOM 2572 C CA . GLU B 1 106 ? 1.017 26.438 2.109 1 97.94 106 GLU B CA 1
ATOM 2573 C C . GLU B 1 106 ? 0.316 27.031 3.322 1 97.94 106 GLU B C 1
ATOM 2575 O O . GLU B 1 106 ? 0.967 27.391 4.309 1 97.94 106 GLU B O 1
ATOM 2580 N N . VAL B 1 107 ? -0.953 27.359 3.145 1 98.38 107 VAL B N 1
ATOM 2581 C CA . VAL B 1 107 ? -1.802 27.688 4.281 1 98.38 107 VAL B CA 1
ATOM 2582 C C . VAL B 1 107 ? -2.428 26.422 4.852 1 98.38 107 VAL B C 1
ATOM 2584 O O . VAL B 1 107 ? -3.15 25.703 4.148 1 98.38 107 VAL B O 1
ATOM 2587 N N . ALA B 1 108 ? -2.105 26.172 6.066 1 98.38 108 ALA B N 1
ATOM 2588 C CA . ALA B 1 108 ? -2.625 24.969 6.715 1 98.38 108 ALA B CA 1
ATOM 2589 C C . ALA B 1 108 ? -3.855 25.297 7.555 1 98.38 108 ALA B C 1
ATOM 2591 O O . ALA B 1 108 ? -3.965 26.391 8.117 1 98.38 108 ALA B O 1
ATOM 2592 N N . LEU B 1 109 ? -4.758 24.375 7.562 1 98.25 109 LEU B N 1
ATOM 2593 C CA . LEU B 1 109 ? -5.914 24.375 8.453 1 98.25 109 LEU B CA 1
ATOM 2594 C C . LEU B 1 109 ? -5.75 23.344 9.562 1 98.25 109 LEU B C 1
ATOM 2596 O O . LEU B 1 109 ? -5.348 22.203 9.297 1 98.25 109 LEU B O 1
ATOM 2600 N N . VAL B 1 110 ? -5.953 23.766 10.766 1 98 110 VAL B N 1
ATOM 2601 C CA . VAL B 1 110 ? -5.945 22.859 11.906 1 98 110 VAL B CA 1
ATOM 2602 C C . VAL B 1 110 ? -7.355 22.75 12.484 1 98 110 VAL B C 1
ATOM 2604 O O . VAL B 1 110 ? -8.008 23.766 12.742 1 98 110 VAL B O 1
ATOM 2607 N N . PHE B 1 111 ? -7.809 21.5 12.641 1 97.31 111 PHE B N 1
ATOM 2608 C CA . PHE B 1 111 ? -9.195 21.281 13.031 1 97.31 111 PHE B CA 1
ATOM 2609 C C . PHE B 1 111 ? -9.305 20.219 14.102 1 97.31 111 PHE B C 1
ATOM 2611 O O . PHE B 1 111 ? -8.555 19.234 14.086 1 97.31 111 PHE B O 1
ATOM 2618 N N . ALA B 1 112 ? -10.227 20.438 15.016 1 96.69 112 ALA B N 1
ATOM 2619 C CA . ALA B 1 112 ? -10.406 19.531 16.141 1 96.69 112 ALA B CA 1
ATOM 2620 C C . ALA B 1 112 ? -11.336 18.375 15.766 1 96.69 112 ALA B C 1
ATOM 2622 O O . ALA B 1 112 ? -12.211 18.531 14.914 1 96.69 112 ALA B O 1
ATOM 2623 N N . GLU B 1 113 ? -11.086 17.281 16.391 1 96.88 113 GLU B N 1
ATOM 2624 C CA . GLU B 1 113 ? -11.992 16.141 16.219 1 96.88 113 GLU B CA 1
ATOM 2625 C C . GLU B 1 113 ? -13.383 16.469 16.75 1 96.88 113 GLU B C 1
ATOM 2627 O O . GLU B 1 113 ? -14.391 16.125 16.125 1 96.88 113 GLU B O 1
ATOM 2632 N N . HIS B 1 114 ? -13.344 17.141 17.891 1 93 114 HIS B N 1
ATOM 2633 C CA . HIS B 1 114 ? -14.586 17.578 18.5 1 93 114 HIS B CA 1
ATOM 2634 C C . HIS B 1 114 ? -14.68 19.109 18.516 1 93 114 HIS B C 1
ATOM 2636 O O . HIS B 1 114 ? -13.703 19.781 18.859 1 93 114 HIS B O 1
ATOM 2642 N N . LEU B 1 115 ? -15.812 19.547 17.969 1 84.94 115 LEU B N 1
ATOM 2643 C CA . LEU B 1 115 ? -16 21 17.875 1 84.94 115 LEU B CA 1
ATOM 2644 C C . LEU B 1 115 ? -15.703 21.672 19.219 1 84.94 115 LEU B C 1
ATOM 2646 O O . LEU B 1 115 ? -16.297 21.328 20.234 1 84.94 115 LEU B O 1
ATOM 2650 N N . GLU B 1 116 ? -14.664 22.594 19.141 1 84.62 116 GLU B N 1
ATOM 2651 C CA . GLU B 1 116 ? -14.305 23.391 20.312 1 84.62 116 GLU B CA 1
ATOM 2652 C C . GLU B 1 116 ? -13.688 24.734 19.891 1 84.62 116 GLU B C 1
ATOM 2654 O O . GLU B 1 116 ? -13.156 24.844 18.781 1 84.62 116 GLU B O 1
ATOM 2659 N N . VAL B 1 117 ? -13.867 25.656 20.75 1 86.19 117 VAL B N 1
ATOM 2660 C CA . VAL B 1 117 ? -13.211 26.953 20.531 1 86.19 117 VAL B CA 1
ATOM 2661 C C . VAL B 1 117 ? -11.727 26.844 20.844 1 86.19 117 VAL B C 1
ATOM 2663 O O . VAL B 1 117 ? -11.352 26.375 21.938 1 86.19 117 VAL B O 1
ATOM 2666 N N . PRO B 1 118 ? -10.977 27.141 19.891 1 89.56 118 PRO B N 1
ATOM 2667 C CA . PRO B 1 118 ? -9.539 27.047 20.188 1 89.56 118 PRO B CA 1
ATOM 2668 C C . PRO B 1 118 ? -9.102 28.016 21.281 1 89.56 118 PRO B C 1
ATOM 2670 O O . PRO B 1 118 ? -9.539 29.172 21.312 1 89.56 118 PRO B O 1
ATOM 2673 N N . THR B 1 119 ? -8.266 27.547 22.188 1 90.38 119 THR B N 1
ATOM 2674 C CA . THR B 1 119 ? -7.711 28.375 23.25 1 90.38 119 THR B CA 1
ATOM 2675 C C . THR B 1 119 ? -6.352 28.938 22.859 1 90.38 119 THR B C 1
ATOM 2677 O O . THR B 1 119 ? -5.715 28.438 21.922 1 90.38 119 THR B O 1
ATOM 2680 N N . THR B 1 120 ? -5.984 29.969 23.578 1 92.69 120 THR B N 1
ATOM 2681 C CA . THR B 1 120 ? -4.66 30.531 23.359 1 92.69 120 THR B CA 1
ATOM 2682 C C . THR B 1 120 ? -3.572 29.5 23.625 1 92.69 120 THR B C 1
ATOM 2684 O O . THR B 1 120 ? -2.529 29.516 22.953 1 92.69 120 THR B O 1
ATOM 2687 N N . ASP B 1 121 ? -3.844 28.625 24.531 1 93.88 121 ASP B N 1
ATOM 2688 C CA . ASP B 1 121 ? -2.898 27.547 24.828 1 93.88 121 ASP B CA 1
ATOM 2689 C C . ASP B 1 121 ? -2.66 26.656 23.625 1 93.88 121 ASP B C 1
ATOM 2691 O O . ASP B 1 121 ? -1.523 26.266 23.344 1 93.88 121 ASP B O 1
ATOM 2695 N N . ILE B 1 122 ? -3.715 26.359 22.922 1 95.62 122 ILE B N 1
ATOM 2696 C CA . ILE B 1 122 ? -3.627 25.516 21.75 1 95.62 122 ILE B CA 1
ATOM 2697 C C . ILE B 1 122 ? -2.832 26.234 20.656 1 95.62 122 ILE B C 1
ATOM 2699 O O . ILE B 1 122 ? -2.002 25.625 19.984 1 95.62 122 ILE B O 1
ATOM 2703 N N . LEU B 1 123 ? -3.068 27.484 20.531 1 97.44 123 LEU B N 1
ATOM 2704 C CA . LEU B 1 123 ? -2.381 28.266 19.516 1 97.44 123 LEU B CA 1
ATOM 2705 C C . LEU B 1 123 ? -0.883 28.328 19.797 1 97.44 123 LEU B C 1
ATOM 2707 O O . LEU B 1 123 ? -0.071 28.172 18.875 1 97.44 123 LEU B O 1
ATOM 2711 N N . PHE B 1 124 ? -0.492 28.484 21.047 1 97.5 124 PHE B N 1
ATOM 2712 C CA . PHE B 1 124 ? 0.919 28.531 21.406 1 97.5 124 PHE B CA 1
ATOM 2713 C C . PHE B 1 124 ? 1.552 27.141 21.266 1 97.5 124 PHE B C 1
ATOM 2715 O O . PHE B 1 124 ? 2.705 27.031 20.844 1 97.5 124 PHE B O 1
ATOM 2722 N N . GLU B 1 125 ? 0.801 26.156 21.625 1 97.44 125 GLU B N 1
ATOM 2723 C CA . GLU B 1 125 ? 1.315 24.797 21.469 1 97.44 125 GLU B CA 1
ATOM 2724 C C . GLU B 1 125 ? 1.588 24.469 20 1 97.44 125 GLU B C 1
ATOM 2726 O O . GLU B 1 125 ? 2.623 23.891 19.672 1 97.44 125 GLU B O 1
ATOM 2731 N N . LEU B 1 126 ? 0.708 24.828 19.172 1 98.25 126 LEU B N 1
ATOM 2732 C CA . LEU B 1 126 ? 0.884 24.641 17.734 1 98.25 126 LEU B CA 1
ATOM 2733 C C . LEU B 1 126 ? 2.119 25.375 17.234 1 98.25 126 LEU B C 1
ATOM 2735 O O . LEU B 1 126 ? 2.889 24.828 16.438 1 98.25 126 LEU B O 1
ATOM 2739 N N . ALA B 1 127 ? 2.279 26.594 17.703 1 98.44 127 ALA B N 1
ATOM 2740 C CA . ALA B 1 127 ? 3.445 27.375 17.328 1 98.44 127 ALA B CA 1
ATOM 2741 C C . ALA B 1 127 ? 4.738 26.703 17.75 1 98.44 127 ALA B C 1
ATOM 2743 O O . ALA B 1 127 ? 5.762 26.797 17.078 1 98.44 127 ALA B O 1
ATOM 2744 N N . GLN B 1 128 ? 4.688 26.062 18.875 1 97.94 128 GLN B N 1
ATOM 2745 C CA . GLN B 1 128 ? 5.855 25.344 19.359 1 97.94 128 GLN B CA 1
ATOM 2746 C C . GLN B 1 128 ? 6.121 24.094 18.5 1 97.94 128 GLN B C 1
ATOM 2748 O O . GLN B 1 128 ? 7.277 23.75 18.25 1 97.94 128 GLN B O 1
ATOM 2753 N N . VAL B 1 129 ? 5.07 23.453 18.109 1 98.25 129 VAL B N 1
ATOM 2754 C CA . VAL B 1 129 ? 5.168 22.234 17.312 1 98.25 129 VAL B CA 1
ATOM 2755 C C . VAL B 1 129 ? 5.668 22.578 15.906 1 98.25 129 VAL B C 1
ATOM 2757 O O . VAL B 1 129 ? 6.457 21.828 15.32 1 98.25 129 VAL B O 1
ATOM 2760 N N . PHE B 1 130 ? 5.219 23.703 15.383 1 98.69 130 PHE B N 1
ATOM 2761 C CA . PHE B 1 130 ? 5.602 24.141 14.047 1 98.69 130 PHE B CA 1
ATOM 2762 C C . PHE B 1 130 ? 6.148 25.578 14.078 1 98.69 130 PHE B C 1
ATOM 2764 O O . PHE B 1 130 ? 5.523 26.484 13.547 1 98.69 130 PHE B O 1
ATOM 2771 N N . PRO B 1 131 ? 7.391 25.656 14.508 1 98.44 131 PRO B N 1
ATOM 2772 C CA . PRO B 1 131 ? 7.93 26.984 14.758 1 98.44 131 PRO B CA 1
ATOM 2773 C C . PRO B 1 131 ? 8.188 27.766 13.469 1 98.44 131 PRO B C 1
ATOM 2775 O O . PRO B 1 131 ? 8.367 28.984 13.508 1 98.44 131 PRO B O 1
ATOM 2778 N N . GLN B 1 132 ? 8.227 27.109 12.328 1 98.06 132 GLN B N 1
ATOM 2779 C CA . GLN B 1 132 ? 8.445 27.797 11.062 1 98.06 132 GLN B CA 1
ATOM 2780 C C . GLN B 1 132 ? 7.199 28.547 10.617 1 98.06 132 GLN B C 1
ATOM 2782 O O . GLN B 1 132 ? 7.254 29.359 9.688 1 98.06 132 GLN B O 1
ATOM 2787 N N . TYR B 1 133 ? 6.133 28.312 11.273 1 98.62 133 TYR B N 1
ATOM 2788 C CA . TYR B 1 133 ? 4.875 28.953 10.906 1 98.62 133 TYR B CA 1
ATOM 2789 C C . TYR B 1 133 ? 4.445 29.953 11.977 1 98.62 133 TYR B C 1
ATOM 2791 O O . TYR B 1 133 ? 4.906 29.891 13.117 1 98.62 133 TYR B O 1
ATOM 2799 N N . LYS B 1 134 ? 3.592 30.906 11.531 1 98.69 134 LYS B N 1
ATOM 2800 C CA . LYS B 1 134 ? 2.719 31.641 12.445 1 98.69 134 LYS B CA 1
ATOM 2801 C C . LYS B 1 134 ? 1.334 31 12.508 1 98.69 134 LYS B C 1
ATOM 2803 O O . LYS B 1 134 ? 0.802 30.547 11.492 1 98.69 134 LYS B O 1
ATOM 2808 N N . VAL B 1 135 ? 0.828 30.953 13.68 1 98.62 135 VAL B N 1
ATOM 2809 C CA . VAL B 1 135 ? -0.501 30.406 13.906 1 98.62 135 VAL B CA 1
ATOM 2810 C C . VAL B 1 135 ? -1.498 31.531 14.164 1 98.62 135 VAL B C 1
ATOM 2812 O O . VAL B 1 135 ? -1.199 32.469 14.891 1 98.62 135 VAL B O 1
ATOM 2815 N N . TYR B 1 136 ? -2.674 31.469 13.562 1 97.75 136 TYR B N 1
ATOM 2816 C CA . TYR B 1 136 ? -3.654 32.531 13.734 1 97.75 136 TYR B CA 1
ATOM 2817 C C . TYR B 1 136 ? -5.07 32 13.516 1 97.75 136 TYR B C 1
ATOM 2819 O O . TYR B 1 136 ? -5.258 30.891 13.047 1 97.75 136 TYR B O 1
ATOM 2827 N N . LEU B 1 137 ? -6.031 32.844 13.945 1 95.81 137 LEU B N 1
ATOM 2828 C CA . LEU B 1 137 ? -7.441 32.531 13.773 1 95.81 137 LEU B CA 1
ATOM 2829 C C . LEU B 1 137 ? -8.039 33.281 12.602 1 95.81 137 LEU B C 1
ATOM 2831 O O . LEU B 1 137 ? -7.773 34.469 12.438 1 95.81 137 LEU B O 1
ATOM 2835 N N . GLU B 1 138 ? -8.719 32.562 11.75 1 93.94 138 GLU B N 1
ATOM 2836 C CA . GLU B 1 138 ? -9.625 33.125 10.75 1 93.94 138 GLU B CA 1
ATOM 2837 C C . GLU B 1 138 ? -11.055 32.656 10.984 1 93.94 138 GLU B C 1
ATOM 2839 O O . GLU B 1 138 ? -11.422 31.547 10.602 1 93.94 138 GLU B O 1
ATOM 2844 N N . GLY B 1 139 ? -11.789 33.5 11.539 1 88.62 139 GLY B N 1
ATOM 2845 C CA . GLY B 1 139 ? -13.055 33.031 12.07 1 88.62 139 GLY B CA 1
ATOM 2846 C C . GLY B 1 139 ? -12.883 32 13.172 1 88.62 139 GLY B C 1
ATOM 2847 O O . GLY B 1 139 ? -12.188 32.25 14.156 1 88.62 139 GLY B O 1
ATOM 2848 N N . THR B 1 140 ? -13.43 30.953 13.039 1 87.31 140 THR B N 1
ATOM 2849 C CA . THR B 1 140 ? -13.312 29.906 14.055 1 87.31 140 THR B CA 1
ATOM 2850 C C . THR B 1 140 ? -12.258 28.875 13.648 1 87.31 140 THR B C 1
ATOM 2852 O O . THR B 1 140 ? -12.055 27.891 14.352 1 87.31 140 THR B O 1
ATOM 2855 N N . GLN B 1 141 ? -11.617 29.141 12.586 1 92.75 141 GLN B N 1
ATOM 2856 C CA . GLN B 1 141 ? -10.664 28.188 12.055 1 92.75 141 GLN B CA 1
ATOM 2857 C C . GLN B 1 141 ? -9.234 28.547 12.453 1 92.75 141 GLN B C 1
ATOM 2859 O O . GLN B 1 141 ? -8.836 29.719 12.336 1 92.75 141 GLN B O 1
ATOM 2864 N N . VAL B 1 142 ? -8.539 27.578 12.922 1 97.31 142 VAL B N 1
ATOM 2865 C CA . VAL B 1 142 ? -7.117 27.766 13.188 1 97.31 142 VAL B CA 1
ATOM 2866 C C . VAL B 1 142 ? -6.316 27.578 11.906 1 97.31 142 VAL B C 1
ATOM 2868 O O . VAL B 1 142 ? -6.504 26.578 11.195 1 97.31 142 VAL B O 1
ATOM 2871 N N . LYS B 1 143 ? -5.406 28.5 11.656 1 97.94 143 LYS B N 1
ATOM 2872 C CA . LYS B 1 143 ? -4.578 28.422 10.461 1 97.94 143 LYS B CA 1
ATOM 2873 C C . LYS B 1 143 ? -3.098 28.578 10.797 1 97.94 143 LYS B C 1
ATOM 2875 O O . LYS B 1 143 ? -2.756 29.141 11.844 1 97.94 143 LYS B O 1
ATOM 2880 N N . MET B 1 144 ? -2.283 28.016 10 1 98.38 144 MET B N 1
ATOM 2881 C CA . MET B 1 144 ? -0.835 28.203 10.039 1 98.38 144 MET B CA 1
ATOM 2882 C C . MET B 1 144 ? -0.303 28.625 8.672 1 98.38 144 MET B C 1
ATOM 2884 O O . MET B 1 144 ? -0.722 28.094 7.645 1 98.38 144 MET B O 1
ATOM 2888 N N . ALA B 1 145 ? 0.605 29.562 8.648 1 98.38 145 ALA B N 1
ATOM 2889 C CA . ALA B 1 145 ? 1.225 30 7.398 1 98.38 145 ALA B CA 1
ATOM 2890 C C . ALA B 1 145 ? 2.592 30.625 7.652 1 98.38 145 ALA B C 1
ATOM 2892 O O . ALA B 1 145 ? 2.898 31.031 8.773 1 98.38 145 ALA B O 1
ATOM 2893 N N . LYS B 1 146 ? 3.383 30.578 6.574 1 98 146 LYS B N 1
ATOM 2894 C CA . LYS B 1 146 ? 4.633 31.328 6.629 1 98 146 LYS B CA 1
ATOM 2895 C C . LYS B 1 146 ? 4.379 32.844 6.523 1 98 146 LYS B C 1
ATOM 2897 O O . LYS B 1 146 ? 4.09 33.344 5.441 1 98 146 LYS B O 1
ATOM 2902 N N . VAL B 1 147 ? 4.441 33.406 7.633 1 96.5 147 VAL B N 1
ATOM 2903 C CA . VAL B 1 147 ? 4.258 34.844 7.707 1 96.5 147 VAL B CA 1
ATOM 2904 C C . VAL B 1 147 ? 5.523 35.5 8.258 1 96.5 147 VAL B C 1
ATOM 2906 O O . VAL B 1 147 ? 6.027 35.094 9.312 1 96.5 147 VAL B O 1
ATOM 2909 N N . ASP B 1 148 ? 6.008 36.438 7.543 1 94.38 148 ASP B N 1
ATOM 2910 C CA . ASP B 1 148 ? 7.191 37.156 7.988 1 94.38 148 ASP B CA 1
ATOM 2911 C C . ASP B 1 148 ? 6.863 38.625 8.281 1 94.38 148 ASP B C 1
ATOM 2913 O O . ASP B 1 148 ? 6.121 39.25 7.535 1 94.38 148 ASP B O 1
ATOM 2917 N N . PHE B 1 149 ? 7.355 39.031 9.43 1 96.81 149 PHE B N 1
ATOM 2918 C CA . PHE B 1 149 ? 7.23 40.438 9.797 1 96.81 149 PHE B CA 1
ATOM 2919 C C . PHE B 1 149 ? 8.594 41.125 9.789 1 96.81 149 PHE B C 1
ATOM 2921 O O . PHE B 1 149 ? 9.617 40.469 10.055 1 96.81 149 PHE B O 1
ATOM 2928 N N . ASP B 1 150 ? 8.625 42.406 9.375 1 96.56 150 ASP B N 1
ATOM 2929 C CA . ASP B 1 150 ? 9.844 43.219 9.516 1 96.56 150 ASP B CA 1
ATOM 2930 C C . ASP B 1 150 ? 10.203 43.406 10.992 1 96.56 150 ASP B C 1
ATOM 2932 O O . ASP B 1 150 ? 9.492 44.094 11.727 1 96.56 150 ASP B O 1
ATOM 2936 N N . GLU B 1 151 ? 11.266 42.844 11.445 1 95.5 151 GLU B N 1
ATOM 2937 C CA . GLU B 1 151 ? 11.609 42.781 12.867 1 95.5 151 GLU B CA 1
ATOM 2938 C C . GLU B 1 151 ? 12.375 44.031 13.305 1 95.5 151 GLU B C 1
ATOM 2940 O O . GLU B 1 151 ? 12.922 44.062 14.406 1 95.5 151 GLU B O 1
ATOM 2945 N N . GLU B 1 152 ? 12.461 44.969 12.422 1 96.69 152 GLU B N 1
ATOM 2946 C CA . GLU B 1 152 ? 13.078 46.25 12.828 1 96.69 152 GLU B CA 1
ATOM 2947 C C . GLU B 1 152 ? 12.273 46.938 13.93 1 96.69 152 GLU B C 1
ATOM 2949 O O . GLU B 1 152 ? 11.102 47.25 13.727 1 96.69 152 GLU B O 1
ATOM 2954 N N . VAL B 1 153 ? 12.914 47.156 15.023 1 97.12 153 VAL B N 1
ATOM 2955 C CA . VAL B 1 153 ? 12.242 47.75 16.172 1 97.12 153 VAL B CA 1
ATOM 2956 C C . VAL B 1 153 ? 12.188 49.281 16.031 1 97.12 153 VAL B C 1
ATOM 2958 O O . VAL B 1 153 ? 13.219 49.938 15.859 1 97.12 153 VAL B O 1
ATOM 2961 N N . LEU B 1 154 ? 11.07 49.812 16.125 1 96.75 154 LEU B N 1
ATOM 2962 C CA . LEU B 1 154 ? 10.891 51.25 16.047 1 96.75 154 LEU B CA 1
ATOM 2963 C C . LEU B 1 154 ? 10.828 51.875 17.453 1 96.75 154 LEU B C 1
ATOM 2965 O O . LEU B 1 154 ? 11.266 53 17.641 1 96.75 154 LEU B O 1
ATOM 2969 N N . GLU B 1 155 ? 10.234 51.125 18.375 1 96.25 155 GLU B N 1
ATOM 2970 C CA . GLU B 1 155 ? 10.023 51.656 19.719 1 96.25 155 GLU B CA 1
ATOM 2971 C C . GLU B 1 155 ? 9.961 50.5 20.75 1 96.25 155 GLU B C 1
ATOM 2973 O O . GLU B 1 155 ? 9.352 49.469 20.5 1 96.25 155 GLU B O 1
ATOM 2978 N N . GLU B 1 156 ? 10.664 50.688 21.781 1 94.69 156 GLU B N 1
ATOM 2979 C CA . GLU B 1 156 ? 10.539 49.781 22.906 1 94.69 156 GLU B CA 1
ATOM 2980 C C . GLU B 1 156 ? 9.344 50.156 23.781 1 94.69 156 GLU B C 1
ATOM 2982 O O . GLU B 1 156 ? 9.25 51.281 24.266 1 94.69 156 GLU B O 1
ATOM 2987 N N . LEU B 1 157 ? 8.477 49.156 24.031 1 94.06 157 LEU B N 1
ATOM 2988 C CA . LEU B 1 157 ? 7.242 49.469 24.75 1 94.06 157 LEU B CA 1
ATOM 2989 C C . LEU B 1 157 ? 7.137 48.625 26.016 1 94.06 157 LEU B C 1
ATOM 2991 O O . LEU B 1 157 ? 6.105 48.625 26.688 1 94.06 157 LEU B O 1
ATOM 2995 N N . THR B 1 158 ? 8.117 47.938 26.344 1 92.31 158 THR B N 1
ATOM 2996 C CA . THR B 1 158 ? 8.078 47 27.484 1 92.31 158 THR B CA 1
ATOM 2997 C C . THR B 1 158 ? 7.805 47.781 28.781 1 92.31 158 THR B C 1
ATOM 2999 O O . THR B 1 158 ? 8.547 48.688 29.141 1 92.31 158 THR B O 1
ATOM 3002 N N . PRO B 1 159 ? 6.703 47.375 29.406 1 85.94 159 PRO B N 1
ATOM 3003 C CA . PRO B 1 159 ? 6.492 48 30.703 1 85.94 159 PRO B CA 1
ATOM 3004 C C . PRO B 1 159 ? 7.637 47.75 31.688 1 85.94 159 PRO B C 1
ATOM 3006 O O . PRO B 1 159 ? 8.203 46.656 31.703 1 85.94 159 PRO B O 1
ATOM 3009 N N . GLU B 1 160 ? 7.898 48.656 32.562 1 84 160 GLU B N 1
ATOM 3010 C CA . GLU B 1 160 ? 9.016 48.562 33.5 1 84 160 GLU B CA 1
ATOM 3011 C C . GLU B 1 160 ? 8.828 47.406 34.469 1 84 160 GLU B C 1
ATOM 3013 O O . GLU B 1 160 ? 9.805 46.844 34.969 1 84 160 GLU B O 1
ATOM 3018 N N . THR B 1 161 ? 7.617 46.969 34.625 1 81.69 161 THR B N 1
ATOM 3019 C CA . THR B 1 161 ? 7.312 45.938 35.594 1 81.69 161 THR B CA 1
ATOM 3020 C C . THR B 1 161 ? 7.539 44.562 35.031 1 81.69 161 THR B C 1
ATOM 3022 O O . THR B 1 161 ? 7.59 43.562 35.75 1 81.69 161 THR B O 1
ATOM 3025 N N . GLN B 1 162 ? 7.668 44.562 33.781 1 78.88 162 GLN B N 1
ATOM 3026 C CA . GLN B 1 162 ? 7.809 43.25 33.156 1 78.88 162 GLN B CA 1
ATOM 3027 C C . GLN B 1 162 ? 9.266 42.812 33.125 1 78.88 162 GLN B C 1
ATOM 3029 O O . GLN B 1 162 ? 10.141 43.562 32.688 1 78.88 162 GLN B O 1
ATOM 3034 N N . LEU B 1 163 ? 9.531 41.656 33.594 1 81.69 163 LEU B N 1
ATOM 3035 C CA . LEU B 1 163 ? 10.906 41.156 33.656 1 81.69 163 LEU B CA 1
ATOM 3036 C C . LEU B 1 163 ? 11.133 40.031 32.656 1 81.69 163 LEU B C 1
ATOM 3038 O O . LEU B 1 163 ? 12.25 39.844 32.156 1 81.69 163 LEU B O 1
ATOM 3042 N N . LEU B 1 164 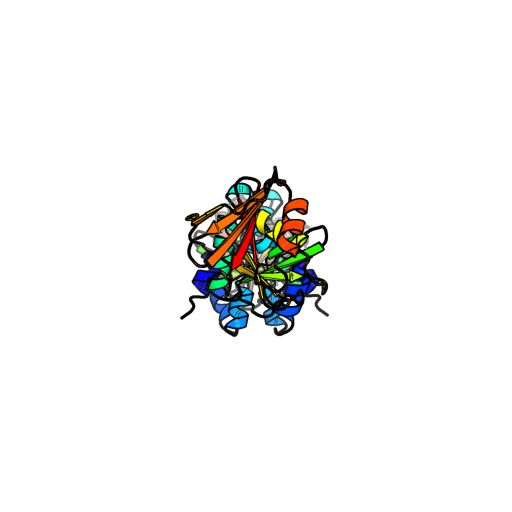? 10.102 39.312 32.344 1 89.44 164 LEU B N 1
ATOM 3043 C CA . LEU B 1 164 ? 10.297 38.125 31.531 1 89.44 164 LEU B CA 1
ATOM 3044 C C . LEU B 1 164 ? 9.672 38.312 30.156 1 89.44 164 LEU B C 1
ATOM 3046 O O . LEU B 1 164 ? 9.594 37.375 29.359 1 89.44 164 LEU B O 1
ATOM 3050 N N . SER B 1 165 ? 9.203 39.562 29.891 1 94.19 165 SER B N 1
ATOM 3051 C CA . SER B 1 165 ? 8.516 39.844 28.641 1 94.19 165 SER B CA 1
ATOM 3052 C C . SER B 1 165 ? 9.016 41.125 27.984 1 94.19 165 SER B C 1
ATOM 3054 O O . SER B 1 165 ? 9.555 42 28.672 1 94.19 165 SER B O 1
ATOM 3056 N N . ARG B 1 166 ? 8.992 41.156 26.75 1 96 166 ARG B N 1
ATOM 3057 C CA . ARG B 1 166 ? 9.336 42.312 25.953 1 96 166 ARG B CA 1
ATOM 3058 C C . ARG B 1 166 ? 8.219 42.688 24.984 1 96 166 ARG B C 1
ATOM 3060 O O . ARG B 1 166 ? 7.602 41.781 24.391 1 96 166 ARG B O 1
ATOM 3067 N N . VAL B 1 167 ? 7.898 43.938 24.953 1 96.88 167 VAL B N 1
ATOM 3068 C CA . VAL B 1 167 ? 6.938 44.469 24 1 96.88 167 VAL B CA 1
ATOM 3069 C C . VAL B 1 167 ? 7.609 45.5 23.109 1 96.88 167 VAL B C 1
ATOM 3071 O O . VAL B 1 167 ? 8.219 46.469 23.609 1 96.88 167 VAL B O 1
ATOM 3074 N N . THR B 1 168 ? 7.547 45.344 21.828 1 97.56 168 THR B N 1
ATOM 3075 C CA . THR B 1 168 ? 8.188 46.281 20.906 1 97.56 168 THR B CA 1
ATOM 3076 C C . THR B 1 168 ? 7.25 46.625 19.75 1 97.56 168 THR B C 1
ATOM 3078 O O . THR B 1 168 ? 6.418 45.812 19.359 1 97.56 168 THR B O 1
ATOM 3081 N N . LYS B 1 169 ? 7.371 47.781 19.297 1 97.44 169 LYS B N 1
ATOM 3082 C CA . LYS B 1 169 ? 6.742 48.188 18.031 1 97.44 169 LYS 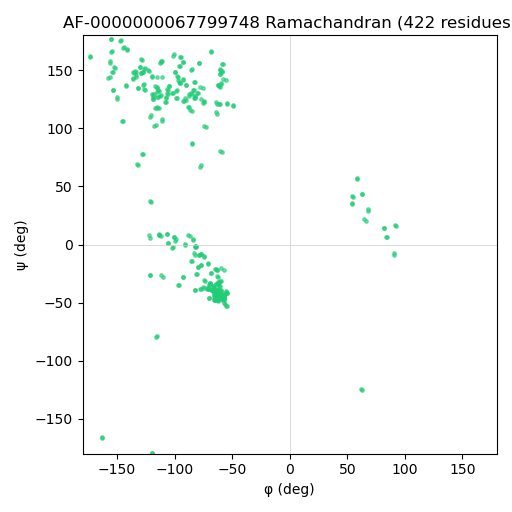B CA 1
ATOM 3083 C C . LYS B 1 169 ? 7.691 48 16.859 1 97.44 169 LYS B C 1
ATOM 3085 O O . LYS B 1 169 ? 8.812 48.5 16.859 1 97.44 169 LYS B O 1
ATOM 3090 N N . LEU B 1 170 ? 7.211 47.25 15.945 1 97.69 170 LEU B N 1
ATOM 3091 C CA . LEU B 1 170 ? 8.023 46.938 14.773 1 97.69 170 LEU B CA 1
ATOM 3092 C C . LEU B 1 170 ? 7.621 47.781 13.578 1 97.69 170 LEU B C 1
ATOM 3094 O O . LEU B 1 170 ? 6.559 48.406 13.594 1 97.69 170 LEU B O 1
ATOM 3098 N N . LYS B 1 171 ? 8.531 47.812 12.625 1 96.19 171 LYS B N 1
ATOM 3099 C CA . LYS B 1 171 ? 8.164 48.406 11.344 1 96.19 171 LYS B CA 1
ATOM 3100 C C . LYS B 1 171 ? 6.918 47.719 10.766 1 96.19 171 LYS B C 1
ATOM 3102 O O . LYS B 1 171 ? 6.734 46.531 10.898 1 96.19 171 LYS B O 1
ATOM 3107 N N . GLY B 1 172 ? 5.969 48.531 10.102 1 94 172 GLY B N 1
ATOM 3108 C CA . GLY B 1 172 ? 4.762 48 9.484 1 94 172 GLY B CA 1
ATOM 3109 C C . GLY B 1 172 ? 3.568 48 10.414 1 94 172 GLY B C 1
ATOM 3110 O O . GLY B 1 172 ? 2.631 47.219 10.227 1 94 172 GLY B O 1
ATOM 3111 N N . ASN B 1 173 ? 3.666 48.75 11.508 1 93.31 173 ASN B N 1
ATOM 3112 C CA . ASN B 1 173 ? 2.582 48.906 12.469 1 93.31 173 ASN B CA 1
ATOM 3113 C C . ASN B 1 173 ? 2.232 47.562 13.125 1 93.31 173 ASN B C 1
ATOM 3115 O O . ASN B 1 173 ? 1.063 47.188 13.172 1 93.31 173 ASN B O 1
ATOM 3119 N N . VAL B 1 174 ? 3.297 46.844 13.484 1 97.62 174 VAL B N 1
ATOM 3120 C CA . VAL B 1 174 ? 3.148 45.562 14.172 1 97.62 174 VAL B CA 1
ATOM 3121 C C . VAL B 1 174 ? 3.697 45.688 15.594 1 97.62 174 VAL B C 1
ATOM 3123 O O . VAL B 1 174 ? 4.766 46.25 15.812 1 97.62 174 VAL B O 1
ATOM 3126 N N . ILE B 1 175 ? 2.973 45.25 16.547 1 97.94 175 ILE B N 1
ATOM 3127 C CA . ILE B 1 175 ? 3.455 45.125 17.922 1 97.94 175 ILE B CA 1
ATOM 3128 C C . ILE B 1 175 ? 3.877 43.656 18.172 1 97.94 175 ILE B C 1
ATOM 3130 O O . ILE B 1 175 ? 3.117 42.719 17.906 1 97.94 175 ILE B O 1
ATOM 3134 N N . LYS B 1 176 ? 5.031 43.469 18.594 1 98.06 176 LYS B N 1
ATOM 3135 C CA . LYS B 1 176 ? 5.543 42.125 18.922 1 98.06 176 LYS B CA 1
ATOM 3136 C C . LYS B 1 176 ? 5.668 41.938 20.438 1 98.06 176 LYS B C 1
ATOM 3138 O O . LYS B 1 176 ? 6.23 42.781 21.125 1 98.06 176 LYS B O 1
ATOM 3143 N N . LEU B 1 177 ? 5.105 40.938 20.953 1 97.75 177 LEU B N 1
ATOM 3144 C CA . LEU B 1 177 ? 5.309 40.5 22.328 1 97.75 177 LEU B CA 1
ATOM 3145 C C . LEU B 1 177 ? 6.172 39.25 22.375 1 97.75 177 LEU B C 1
ATOM 3147 O O . LEU B 1 177 ? 5.977 38.344 21.562 1 97.75 177 LEU B O 1
ATOM 3151 N N . ALA B 1 178 ? 7.133 39.188 23.188 1 97.62 178 ALA B N 1
ATOM 3152 C CA . ALA B 1 178 ? 7.98 38 23.406 1 97.62 178 ALA B CA 1
ATOM 3153 C C . ALA B 1 178 ? 8.117 37.719 24.906 1 97.62 178 ALA B C 1
ATOM 3155 O O . ALA B 1 178 ? 8.25 38.625 25.719 1 97.62 178 ALA B O 1
ATOM 3156 N N . SER B 1 179 ? 7.984 36.5 25.297 1 97.31 179 SER B N 1
ATOM 3157 C CA . SER B 1 179 ? 8.078 36.156 26.719 1 97.31 179 SER B CA 1
ATOM 3158 C C . SER B 1 179 ? 8.531 34.719 26.906 1 97.31 179 SER B C 1
ATOM 3160 O O . SER B 1 179 ? 8.148 33.844 26.141 1 97.31 179 SER B O 1
ATOM 3162 N N . PHE B 1 180 ? 9.273 34.406 28 1 95.94 180 PHE B N 1
ATOM 3163 C CA . PHE B 1 180 ? 9.641 33.031 28.406 1 95.94 180 PHE B CA 1
ATOM 3164 C C . PHE B 1 180 ? 8.516 32.375 29.188 1 95.94 180 PHE B C 1
ATOM 3166 O O . PHE B 1 180 ? 8.539 31.188 29.438 1 95.94 180 PHE B O 1
ATOM 3173 N N . ASN B 1 181 ? 7.539 33.25 29.453 1 94.44 181 ASN B N 1
ATOM 3174 C CA . ASN B 1 181 ? 6.387 32.844 30.234 1 94.44 181 ASN B CA 1
ATOM 3175 C C . ASN B 1 181 ? 5.082 33.031 29.469 1 94.44 181 ASN B C 1
ATOM 3177 O O . ASN B 1 181 ? 4.625 34.156 29.266 1 94.44 181 ASN B O 1
ATOM 3181 N N . GLN B 1 182 ? 4.512 31.875 29.109 1 95.31 182 GLN B N 1
ATOM 3182 C CA . GLN B 1 182 ? 3.316 31.938 28.266 1 95.31 182 GLN B CA 1
ATOM 3183 C C . GLN B 1 182 ? 2.18 32.656 28.984 1 95.31 182 GLN B C 1
ATOM 3185 O O . GLN B 1 182 ? 1.473 33.469 28.375 1 95.31 182 GLN B O 1
ATOM 3190 N N . ASP B 1 183 ? 2.025 32.406 30.312 1 94.44 183 ASP B N 1
ATOM 3191 C CA . ASP B 1 183 ? 0.946 33.031 31.062 1 94.44 183 ASP B CA 1
ATOM 3192 C C . ASP B 1 183 ? 1.097 34.562 31.078 1 94.44 183 ASP B C 1
ATOM 3194 O O . ASP B 1 183 ? 0.108 35.281 30.953 1 94.44 183 ASP B O 1
ATOM 3198 N N . GLU B 1 184 ? 2.328 34.969 31.234 1 93.75 184 GLU B N 1
ATOM 3199 C CA . GLU B 1 184 ? 2.596 36.406 31.219 1 93.75 184 GLU B CA 1
ATOM 3200 C C . GLU B 1 184 ? 2.254 37 29.859 1 93.75 184 GLU B C 1
ATOM 3202 O O . GLU B 1 184 ? 1.689 38.094 29.781 1 93.75 184 GLU B O 1
ATOM 3207 N N . LEU B 1 185 ? 2.592 36.281 28.859 1 95.19 185 LEU B N 1
ATOM 3208 C CA . LEU B 1 185 ? 2.307 36.781 27.516 1 95.19 185 LEU B CA 1
ATOM 3209 C C . LEU B 1 185 ? 0.803 36.844 27.281 1 95.19 185 LEU B C 1
ATOM 3211 O O . LEU B 1 185 ? 0.317 37.812 26.672 1 95.19 185 LEU B O 1
ATOM 3215 N N . VAL B 1 186 ? 0.082 35.875 27.734 1 94.62 186 VAL B N 1
ATOM 3216 C CA . VAL B 1 186 ? -1.368 35.875 27.562 1 94.62 186 VAL B CA 1
ATOM 3217 C C . VAL B 1 186 ? -1.985 37.062 28.297 1 94.62 186 VAL B C 1
ATOM 3219 O O . VAL B 1 186 ? -2.928 37.688 27.781 1 94.62 186 VAL B O 1
ATOM 3222 N N . GLU B 1 187 ? -1.481 37.375 29.422 1 92.44 187 GLU B N 1
ATOM 3223 C CA . GLU B 1 187 ? -1.947 38.531 30.172 1 92.44 187 GLU B CA 1
ATOM 3224 C C . GLU B 1 187 ? -1.709 39.812 29.375 1 92.44 187 GLU B C 1
ATOM 3226 O O . GLU B 1 187 ? -2.578 40.688 29.328 1 92.44 187 GLU B O 1
ATOM 3231 N N . LEU B 1 188 ? -0.519 39.938 28.812 1 92.94 188 LEU B N 1
ATOM 3232 C CA . LEU B 1 188 ? -0.175 41.125 28.016 1 92.94 188 LEU B CA 1
ATOM 3233 C C . LEU B 1 188 ? -1.083 41.219 26.797 1 92.94 188 LEU B C 1
ATOM 3235 O O . LEU B 1 188 ? -1.444 42.344 26.391 1 92.94 188 LEU B O 1
ATOM 3239 N N . LEU B 1 189 ? -1.482 40.094 26.25 1 94.19 189 LEU B N 1
ATOM 3240 C CA . LEU B 1 189 ? -2.309 40.031 25.047 1 94.19 189 LEU B CA 1
ATOM 3241 C C . LEU B 1 189 ? -3.711 40.562 25.328 1 94.19 189 LEU B C 1
ATOM 3243 O O . LEU B 1 189 ? -4.422 41 24.422 1 94.19 189 LEU B O 1
ATOM 3247 N N . SER B 1 190 ? -4.164 40.531 26.594 1 92.44 190 SER B N 1
ATOM 3248 C CA . SER B 1 190 ? -5.5 40.969 26.969 1 92.44 190 SER B CA 1
ATOM 3249 C C . SER B 1 190 ? -5.719 42.438 26.594 1 92.44 190 SER B C 1
ATOM 3251 O O . SER B 1 190 ? -6.855 42.875 26.438 1 92.44 190 SER B O 1
ATOM 3253 N N . GLN B 1 191 ? -4.66 43.188 26.406 1 90.5 191 GLN B N 1
ATOM 3254 C CA . GLN B 1 191 ? -4.727 44.594 26.062 1 90.5 191 GLN B CA 1
ATOM 3255 C C . GLN B 1 191 ? -5.043 44.781 24.578 1 90.5 191 GLN B C 1
ATOM 3257 O O . GLN B 1 191 ? -5.367 45.906 24.156 1 90.5 191 GLN B O 1
ATOM 3262 N N . TYR B 1 192 ? -5.023 43.719 23.844 1 91.81 192 TYR B N 1
ATOM 3263 C CA . TYR B 1 192 ? -5.191 43.812 22.406 1 91.81 192 TYR B CA 1
ATOM 3264 C C . TYR B 1 192 ? -6.398 43 21.938 1 91.81 192 TYR B C 1
ATOM 3266 O O . TYR B 1 192 ? -6.41 42.469 20.828 1 91.81 192 TYR B O 1
ATOM 3274 N N . LYS B 1 193 ? -7.398 43 22.672 1 88.25 193 LYS B N 1
ATOM 3275 C CA . LYS B 1 193 ? -8.617 42.25 22.359 1 88.25 193 LYS B CA 1
ATOM 3276 C C . LYS B 1 193 ? -9.234 42.75 21.047 1 88.25 193 LYS B C 1
ATOM 3278 O O . LYS B 1 193 ? -9.297 43.938 20.781 1 88.25 193 LYS B O 1
ATOM 3283 N N . GLY B 1 194 ? -9.633 41.75 20.266 1 86.81 194 GLY B N 1
ATOM 3284 C CA . GLY B 1 194 ? -10.312 42.094 19.031 1 86.81 194 GLY B CA 1
ATOM 3285 C C . GLY B 1 194 ? -9.359 42.25 17.859 1 86.81 194 GLY B C 1
ATOM 3286 O O . GLY B 1 194 ? -9.797 42.375 16.703 1 86.81 194 GLY B O 1
ATOM 3287 N N . GLN B 1 195 ? -8.117 42.25 18.062 1 91.19 195 GLN B N 1
ATOM 3288 C CA . GLN B 1 195 ? -7.129 42.375 17 1 91.19 195 GLN B CA 1
ATOM 3289 C C . GLN B 1 195 ? -6.684 41 16.5 1 91.19 195 GLN B C 1
ATOM 3291 O O . GLN B 1 195 ? -6.863 40 17.188 1 91.19 195 GLN B O 1
ATOM 3296 N N . THR B 1 196 ? -6.211 41.094 15.273 1 92.62 196 THR B N 1
ATOM 3297 C CA . THR B 1 196 ? -5.656 39.875 14.727 1 92.62 196 THR B CA 1
ATOM 3298 C C . THR B 1 196 ? -4.289 39.562 15.336 1 92.62 196 THR B C 1
ATOM 3300 O O . THR B 1 196 ? -3.393 40.406 15.297 1 92.62 196 THR B O 1
ATOM 3303 N N . VAL B 1 197 ? -4.191 38.469 15.867 1 97.06 197 VAL B N 1
ATOM 3304 C CA . VAL B 1 197 ? -2.941 38.062 16.516 1 97.06 197 VAL B CA 1
ATOM 3305 C C . VAL B 1 197 ? -2.326 36.875 15.789 1 97.06 197 VAL B C 1
ATOM 3307 O O . VAL B 1 197 ? -3.029 35.938 15.422 1 97.06 197 VAL B O 1
ATOM 3310 N N . TYR B 1 198 ? -1.008 36.906 15.539 1 98.5 198 TYR B N 1
ATOM 3311 C CA . TYR B 1 198 ? -0.213 35.812 15.039 1 98.5 198 TYR B CA 1
ATOM 3312 C C . TYR B 1 198 ? 0.693 35.25 16.125 1 98.5 198 TYR B C 1
ATOM 3314 O O . TYR B 1 198 ? 1.488 35.969 16.719 1 98.5 198 TYR B O 1
ATOM 3322 N N . TYR B 1 199 ? 0.56 34 16.391 1 98.56 199 TYR B N 1
ATOM 3323 C CA . TYR B 1 199 ? 1.325 33.312 17.438 1 98.56 199 TYR B CA 1
ATOM 3324 C C . TYR B 1 199 ? 2.551 32.625 16.859 1 98.56 199 TYR B C 1
ATOM 3326 O O . TYR B 1 199 ? 2.477 32 15.797 1 98.56 199 TYR B O 1
ATOM 3334 N N . GLY B 1 200 ? 3.643 32.688 17.547 1 98.5 200 GLY B N 1
ATOM 3335 C CA . GLY B 1 200 ? 4.883 32.062 17.125 1 98.5 200 GLY B CA 1
ATOM 3336 C C . GLY B 1 200 ? 5.723 31.562 18.281 1 98.5 200 GLY B C 1
ATOM 3337 O O . GLY B 1 200 ? 5.316 31.656 19.438 1 98.5 200 GLY B O 1
ATOM 3338 N N . PHE B 1 201 ? 6.762 30.953 17.922 1 98.31 201 PHE B N 1
ATOM 3339 C CA . PHE B 1 201 ? 7.703 30.438 18.906 1 98.31 201 PHE B CA 1
ATOM 3340 C C . PHE B 1 201 ? 9.117 30.422 18.344 1 98.31 201 PHE B C 1
ATOM 3342 O O . PHE B 1 201 ? 9.352 29.906 17.25 1 98.31 201 PHE B O 1
ATOM 3349 N N . ALA B 1 202 ? 9.977 31 19.047 1 97.19 202 ALA B N 1
ATOM 3350 C CA . ALA B 1 202 ? 11.383 31.047 18.656 1 97.19 202 ALA B CA 1
ATOM 3351 C C . ALA B 1 202 ? 12.281 31.297 19.859 1 97.19 202 ALA B C 1
ATOM 3353 O O . ALA B 1 202 ? 11.914 32.031 20.766 1 97.19 202 ALA B O 1
ATOM 3354 N N . GLN B 1 203 ? 13.461 30.656 19.844 1 94.81 203 GLN B N 1
ATOM 3355 C CA . GLN B 1 203 ? 14.469 30.859 20.891 1 94.81 203 GLN B CA 1
ATOM 3356 C C . GLN B 1 203 ? 13.875 30.625 22.266 1 94.81 203 GLN B C 1
ATOM 3358 O O . GLN B 1 203 ? 14.062 31.438 23.172 1 94.81 203 GLN B O 1
ATOM 3363 N N . ARG B 1 204 ? 13.094 29.656 22.422 1 95.12 204 ARG B N 1
ATOM 3364 C CA . ARG B 1 204 ? 12.508 29.203 23.672 1 95.12 204 ARG B CA 1
ATOM 3365 C C . ARG B 1 204 ? 11.547 30.234 24.234 1 95.12 204 ARG B C 1
ATOM 3367 O O . ARG B 1 204 ? 11.266 30.234 25.438 1 95.12 204 ARG B O 1
ATOM 3374 N N . GLU B 1 205 ? 11.047 31.188 23.328 1 97.5 205 GLU B N 1
ATOM 3375 C CA . GLU B 1 205 ? 10.078 32.188 23.766 1 97.5 205 GLU B CA 1
ATOM 3376 C C . GLU B 1 205 ? 8.766 32.062 22.984 1 97.5 205 GLU B C 1
ATOM 3378 O O . GLU B 1 205 ? 8.773 31.75 21.797 1 97.5 205 GLU B O 1
ATOM 3383 N N . CYS B 1 206 ? 7.711 32.344 23.766 1 98 206 CYS B N 1
ATOM 3384 C CA . CYS B 1 206 ? 6.426 32.531 23.109 1 98 206 CYS B CA 1
ATOM 3385 C C . CYS B 1 206 ? 6.352 33.938 22.469 1 98 206 CYS B C 1
ATOM 3387 O O . CYS B 1 206 ? 6.781 34.906 23.062 1 98 206 CYS B O 1
ATOM 3389 N N . LEU B 1 207 ? 5.891 33.938 21.328 1 98.38 207 LEU B N 1
ATOM 3390 C CA . LEU B 1 207 ? 5.801 35.188 20.578 1 98.38 207 LEU B CA 1
ATOM 3391 C C . LEU B 1 207 ? 4.363 35.469 20.156 1 98.38 207 LEU B C 1
ATOM 3393 O O . LEU B 1 207 ? 3.594 34.531 19.906 1 98.38 207 LEU B O 1
ATOM 3397 N N . ALA B 1 208 ? 4.031 36.656 20.062 1 98.38 208 ALA B N 1
ATOM 3398 C CA . ALA B 1 208 ? 2.777 37.125 19.484 1 98.38 208 ALA B CA 1
ATOM 3399 C C . ALA B 1 208 ? 2.988 38.406 18.688 1 98.38 208 ALA B C 1
ATOM 3401 O O . ALA B 1 208 ? 3.74 39.312 19.109 1 98.38 208 ALA B O 1
ATOM 3402 N N . TYR B 1 209 ? 2.414 38.5 17.562 1 98.44 209 TYR B N 1
ATOM 3403 C CA . TYR B 1 209 ? 2.441 39.688 16.703 1 98.44 209 TYR B CA 1
ATOM 3404 C C . TYR B 1 209 ? 1.038 40.219 16.484 1 98.44 209 TYR B C 1
ATOM 3406 O O . TYR B 1 209 ? 0.134 39.5 16.078 1 98.44 209 TYR B O 1
ATOM 3414 N N . ILE B 1 210 ? 0.885 41.438 16.719 1 97.88 210 ILE B N 1
ATOM 3415 C CA . ILE B 1 210 ? -0.402 42.125 16.531 1 97.88 210 ILE B CA 1
ATOM 3416 C C . ILE B 1 210 ? -0.298 43.125 15.406 1 97.88 210 ILE B C 1
ATOM 3418 O O . ILE B 1 210 ? 0.5 44.062 15.477 1 97.88 210 ILE B O 1
ATOM 3422 N N . VAL B 1 211 ? -1.073 42.906 14.375 1 94.25 211 VAL B N 1
ATOM 3423 C CA . VAL B 1 211 ? -1.106 43.875 13.281 1 94.25 211 VAL B CA 1
ATOM 3424 C C . VAL B 1 211 ? -2.115 44.969 13.586 1 94.25 211 VAL B C 1
ATOM 3426 O O . VAL B 1 211 ? -3.314 44.719 13.711 1 94.25 211 VAL B O 1
ATOM 3429 N N . GLN B 1 212 ? -1.588 46.125 13.727 1 88.25 212 GLN B N 1
ATOM 3430 C CA . GLN B 1 212 ? -2.434 47.25 14.086 1 88.25 212 GLN B CA 1
ATOM 3431 C C . GLN B 1 212 ? -3.125 47.844 12.852 1 88.25 212 GLN B C 1
ATOM 3433 O O . GLN B 1 212 ? -2.543 47.875 11.766 1 88.25 212 GLN B O 1
ATOM 3438 N N . LYS B 1 213 ? -4.371 48.219 12.984 1 78.19 213 LYS B N 1
ATOM 3439 C CA . LYS B 1 213 ? -5.129 48.906 11.93 1 78.19 213 LYS B CA 1
ATOM 3440 C C . LYS B 1 213 ? -4.82 50.406 11.891 1 78.19 213 LYS B C 1
ATOM 3442 O O . LYS B 1 213 ? -4.512 51 12.914 1 78.19 213 LYS B O 1
#

Foldseek 3Di:
DQPLLVLLCVAQPDHPVCRVVLCVVCVPDDPLRSLVNSHDDLVVLQVVLVVCCVPPHNVRSLVVQLVSCVNSVQADQDDAPVPPHHWHWDQFPNFIKTKDHNDNQSKIWIGGNDDDQDDPSRLQVVQVSRQQWWWWDDDRIIITDRDDDAAAFDAWDDDPPDDFKTWTQGPQQKIKIKGLDPVVRVVVCVVVPPFIKIWHDDPNITMIMTRDD/DQPLQVLLCVAQPDHPVCRVVLCVVCVPDDPLRSLVNSHDDLVVLQVVLVVCCVPPHNVRSLVVQLVSCVNSVQADQDDAPVPPHHWHWDQFPNFIKTKDHNDNQSKIWIGGNDDDQDDPSRLQVVQVSRQQWWWWDDDRIIITDRDDDQAAFDDWDDDPPDDFKTWTQGPQQKIKIKGLDPVVSVVVCVVVPPFIKIWHDDPNITMIITRDD

Sequence (426 aa):
MTDYMDLALKYGGFTSLDKVYLQNTLSDLSDNQKLAFITPPPSVINAYFAEIYQKQSPEAATDYYLELSKELNLFNPVPSFDEHKPFIRLNLSGKSYGFCYENADEVALVFAEHLEVPTTDILFELAQVFPQYKVYLEGTQVKMAKVDFDEEVLEELTPETQLLSRVTKLKGNVIKLASFNQDELVELLSQYKGQTVYYGFAQRECLAYIVQKMTDYMDLALKYGGFTSLDKVYLQNTLSDLSDNQKLAFITPPPSVINAYFAEIYQKQSPEAATDYYLELSKELNLFNPVPSFDEHKPFIRLNLSGKSYGFCYENADEVALVFAEHLEVPTTDILFELAQVFPQYKVYLEGTQVKMAKVDFDEEVLEELTPETQLLSRVTKLKGNVIKLASFNQDELVELLSQYKGQTVYYGFAQRECLAYIVQK

Solvent-accessible surface area (backbone atoms only — not comparable to full-atom values): 23410 Å² total; per-residue (Å²): 126,88,57,63,66,60,47,20,47,75,59,39,81,41,53,85,79,26,48,62,37,48,53,55,64,45,66,81,44,54,74,68,52,39,40,58,69,30,49,61,54,39,56,57,52,41,49,52,34,50,47,33,33,73,74,71,28,49,64,56,19,52,51,52,50,49,51,49,26,65,77,58,65,39,52,42,80,77,73,58,80,75,25,81,51,66,54,40,75,43,76,58,95,87,34,58,30,34,37,40,32,46,48,93,82,57,37,31,39,46,47,56,68,60,93,67,82,82,48,73,66,56,43,46,49,49,5,60,66,36,45,81,26,29,24,34,72,59,84,90,39,38,33,35,30,79,69,84,77,59,78,53,73,74,40,85,60,48,56,88,85,48,83,63,48,43,32,32,32,25,49,88,51,25,38,38,39,38,14,73,39,63,70,61,44,53,58,61,48,62,79,49,71,92,55,59,54,36,23,25,30,56,93,84,21,42,31,37,36,35,60,61,131,127,87,57,61,66,60,46,19,47,72,58,38,79,42,54,84,81,26,48,62,37,48,53,55,65,45,66,80,45,52,74,70,51,39,40,57,68,30,48,62,54,39,56,56,52,39,50,52,35,51,48,34,34,73,73,71,28,52,63,58,19,51,49,52,51,49,51,50,26,64,76,58,66,37,51,42,81,77,73,58,80,76,24,81,50,66,54,41,75,42,77,58,96,88,35,58,31,34,37,40,32,46,48,94,82,57,36,31,39,45,46,57,70,58,93,68,82,82,48,72,66,54,42,45,50,49,5,61,68,37,44,82,27,29,24,33,70,60,84,89,39,39,33,34,29,79,68,85,76,59,79,53,72,74,42,84,59,48,57,88,84,49,82,60,45,44,32,33,32,25,49,87,52,25,38,39,38,40,15,72,38,61,70,61,44,54,58,61,48,64,80,48,71,92,53,59,52,36,24,25,32,57,93,84,21,42,34,37,35,34,60,61,129